Protein 5ZUI (pdb70)

Solvent-accessible surface area: 35642 Å² total; per-residue (Å²): 162,51,75,156,6,18,93,43,5,4,29,51,15,72,94,25,127,14,62,52,35,57,38,29,100,98,29,7,104,74,0,20,128,3,4,50,111,224,70,82,27,16,0,2,0,5,7,26,82,27,2,16,19,53,59,0,0,34,3,0,0,49,54,8,23,89,80,88,20,49,138,88,5,48,87,5,70,0,34,20,4,72,6,38,48,0,57,84,35,14,131,214,168,45,39,28,83,129,51,3,91,18,4,3,93,41,10,58,132,72,199,99,81,18,0,7,3,4,42,84,5,14,66,5,28,69,70,82,30,106,16,38,218,62,82,13,40,12,0,0,0,2,20,15,29,48,3,6,78,89,2,25,130,45,46,61,14,30,142,103,28,67,56,2,84,4,117,41,9,51,42,96,74,0,20,47,27,6,118,32,20,62,108,66,43,24,20,132,20,12,4,70,4,35,57,58,0,0,56,17,0,0,50,12,1,8,58,28,23,36,89,134,16,5,13,53,1,0,25,49,0,7,45,65,0,0,40,42,3,111,94,37,40,101,54,81,15,135,75,1,72,59,6,38,121,130,14,137,111,13,82,119,62,28,128,47,22,65,188,100,195,56,154,73,12,80,77,83,23,66,84,0,118,102,41,10,86,70,13,41,105,83,0,146,76,47,82,73,92,16,80,154,19,75,100,37,21,126,44,13,38,83,0,40,86,79,19,65,51,33,92,28,120,5,108,29,8,67,75,130,41,64,143,90,104,10,44,67,2,91,155,143,28,16,51,114,19,66,51,56,16,157,147,35,74,66,70,52,75,81,58,137,141,44,32,61,20,69,0,11,52,97,48,0,17,87,20,0,9,178,92,42,63,19,72,63,87,135,15,152,53,53,33,120,109,32,10,122,99,0,47,115,33,1,35,152,68,2,12,7,4,127,59,0,3,101,30,0,0,63,16,5,54,89,82,120,72,61,136,45,74,116,79,36,3,11,1,0,0,1,0,0,2,41,30,4,13,20,39,74,1,0,84,3,1,0,72,29,15,22,36,53,79,176,12,22,44,120,8,58,0,39,108,11,95,84,178,115,0,47,20,96,0,18,6,3,52,75,81,145,110,25,7,40,88,7,1,110,0,4,29,15,2,37,126,82,25,36,4,0,0,0,0,31,50,0,26,83,9,8,169,69,0,21,73,10,0,38,65,0,2,55,77,0,94,1,59,17,20,40,58,34,74,19,67,3,50,72,2,8,1,0,0,3,2,64,20,0,19,119,97,12,90,71,84,86,56,99,92,32,74,85,72,0,30,76,27,0,123,116,124,3,114,75,92,8,13,107,93,12,70,26,42,1,5,0,21,34,2,40,147,168,42,2,45,96,36,1,48,56,56,26,55,83,12,41,102,114,20,90,96,91,122,79,94,1,55,10,126,23,32,99,110,0,42,58,59,1,9,77,62,1,21,21,98,93,129,1,20,191,44,6,92,129,20,1,64,108,29,5,33,73,102,6,45,83,8,23,144,147,27,14,3,128,99,51,44,55,0,47,1,47,65,42,151,40,106,2,57,4,67,67,59,48,130,152

Secondary structure (DSSP, 8-state):
--TTSEEEHHHHHHTT-S----S-HHHHHHHHHHHH-SSS-EEEEE--TTSSHHHHHHHHHHHHHTT-S-GGGTTEEEEEE-HHHHHTT--SSTHHHHHHHHHHHHHHHS-SEEEEEETTGGGGG------TTTT-EEEEEE-HHHIIIIITT-HHHHTTEEEEE-PPPPHHHHHHHHHHHHHHHHHHHT-EE-HHHHHHHHHHHHHH-TTS-TTHHHHHHHHHHHHHHHHHTTS--HHHHHHHHHHHHHHHHHHHHTT--SHHHHHHHHHHHHHHHHHHHHHHHHHHHHHHHHHHHHHHHHHHHHHHHHHHHHHHHHHTT-HHHHHHIIIIIHHHHHHHHHHHHHHHHHH------EE-HHHHHHHHHHHH---HHHHHS-HHHHHHTHHHHHHTT--S-HHHHHHHHHHHHHHHTT-S-TTS--EEEEES-TTSSHHHHHHHHHHHHHS-GGGEEEEEGGG--SGGGHHHHH---TTSTTTTT--HHHHHHHH-SS-EEEEETGGGS-HHHHHHHHHHHHHSEEE-TTSPEEE-TT-EEEEEE-TTGGG------STTHHHHHHHHHHHS-HHHHHT-SEEEEPPPPPHHHHHHHHHHHHHHHHHHHHHSS---EEEE-HHHHHHHHHHH-BTTTBTTHHHHHHIIIIIHHHHHHHHHTSS-TT-EEEEEEETTEEEE--SS--

B-factor: mean 83.18, std 21.27, range [41.04, 184.85]

InterPro domains:
  IPR001270 ClpA/B family [PR00300] (630-648)
  IPR001270 ClpA/B family [PR00300] (675-693)
  IPR001270 ClpA/B family [PR00300] (704-722)
  IPR001270 ClpA/B family [PR00300] (737-751)
  IPR003593 AAA+ ATPase domain [SM00382] (215-360)
  IPR003593 AAA+ ATPase domain [SM00382] (626-800)
  IPR003959 ATPase, AAA-type, core [PF00004] (220-337)
  IPR003959 ATPase, AAA-type, core [PF07724] (629-791)
  IPR004176 Clp, repeat (R) N-terminal domain [PF02861] (6-142)
  IPR004176 Clp, repeat (R) N-terminal domain [PS51903] (1-161)
  IPR018368 ClpA/B, conserved site 1 [PS00870] (312-324)
  IPR019489 Clp ATPase, C-terminal [PF10431] (798-880)
  IPR019489 Clp ATPase, C-terminal [SM01086] (798-889)
  IPR027417 P-loop containing nucleoside triphosphate hydrolase [G3DSA:3.40.50.300] (164-360)
  IPR027417 P-loop containing nucleoside triphosphate hydrolase [G3DSA:3.40.50.300] (361-574)
  IPR027417 P-loop containing nucleoside triphosphate hydrolase [G3DSA:3.40.50.300] (580-797)
  IPR027417 P-loop containing nucleoside triphosphate hydrolase [SSF52540] (177-543)
  IPR027417 P-loop containing nucleoside triphosphate hydrolase [SSF52540] (576-885)
  IPR028299 ClpA/B, conserved site 2 [PS00871] (660-678)
  IPR036628 Clp, N-terminal domain superfamily [G3DSA:1.10.1780.10] (5-163)

CATH classification: 3.40.50.300 (+2 more: 3.40.50.300, 1.10.8.60)

Nearest PDB structures (foldseek):
  7cg3-assembly1_E  TM=8.519E-01  e=7.075E-87  Thermochaetoides thermophila
  7cg3-assembly1_A  TM=8.690E-01  e=6.864E-74  Thermochaetoides thermophila
  5vy8-assembly1_E  TM=8.484E-01  e=4.158E-62  Saccharomyces cerevisiae S288C
  1qvr-assembly1_A  TM=8.116E-01  e=2.311E-58  Thermus thermophilus
  6w6e-assembly1_A  TM=5.122E-01  e=2.159E-62  Mycobacterium tuberculosis

Sequence (686 aa):
NLSKFCIDMTAMAREGKIDPVIGREEEIRRVIRILSRRTKNNPVLIGEPGVGKTTIVEGLAQRIVNADVPDNLAACKLLSLDVGALVAGSKYRGEFEERMKGVLKEIQESKETIILFVDEIHLLMGLKPMLARGQLHCIGATTLAEYRKYIEKDAAFERRFQQVLVKEPSITETISILRGLKEKYEVHHGVNIADAAIVAAANLAARYLTSRRLPDSAVDLIDEAAAAVRVARESQPEIIDSLERRLRQLKIEIHALSREKDEASKARLAQAKQDAQNVEEELRPLREKYERERQRGKAIQEAKMKLEALRVKAEDASRMGDHSRAADLQYYAIPEQEAIIKRLEAEKAAADSMITDVVGPDQINEIVARWTGIPVTRLKTSEKEKLLHMEQALSKIVVGQKEAVQSVSNAIRLQRSGLSNPNQPPSFLFCGPSGTGKTLLTKALAEFLFDDPKSMIRFDMSEYQERHSLSRMIGAPPGYVGHDAGGQLTEALRRRPFSILLFDEVEKAAKEVLTVLLQLMDDGRITDGQGRVVDAKNCIVVMTSNLGAEYLSRAIDPTTRELVMNTLRNYFLPEFLNRISSIVIFNRLTRREIRKIVDLRIAEIQKRLTDNDRNVTIKVSDEAKDKLGAQGYSPVYGARPLQRLLEKEVLNRLAILILRGQIREGEVACVELVDGKVQVLPNHPD

Organism: Chaetomium thermophilum (strain DSM 1495 / CBS 144.50 / IMI 039719) (NCBI:txid759272)

Radius of gyration: 33.55 Å; Cα contacts (8 Å, |Δi|>4): 1054; chains: 1; bounding box: 91×97×86 Å

Foldseek 3Di:
DLCVFKDFLLVCLLQVNQADDFDPVVLLVVLLVLCPDLALNAAEEAADPPLCPVVSVSVVSNCLLVVVHPPVRNQEGEMEGNVVCQPVVDDPDCRSVVSVVVVLVVLQPDDHQYEYEYEQCLVCQCDDSVVSVSSYHYYYYDYPLSCLVRVVVPVVVNVSYDYRYRAHDDLVSQLSVCVSRQVVLCLVLLFHEDSQQSNLLSVCCLQAVLQDTPPRSSVVLVSVLQNVLSVVLVDFDPLLVVLVVVLVVLVVLLVVLVPDDDDVSVVCNVVSVVVSVVSVVVNVVVVVLSVVQSVLSVVLSVLVVVLSSLVSVLVSCVSVVVVVSNCCRVPPVNVVSVVVNVVSVVVNVVVHVGSRRYRHSLSSLVSVCVVRVPDSVVSVDDPVVCLVCVLVQLCLFAFQQSVQSVLVSVQVVCPVVPNDDLQFAAAEEEEAAAARCQVVSLQSVCCSRRVDSVLEDEAEQVQAQDPVCVCQAFNAPPPDDGNSVGHPPLVCCSSRQQGEYEYEACLRHDPVNLVQVLCCRARQWGAGNHRDIGGRSNYYHYYYHHQLLVQADPDPDDVSVVVSVVSVCVSDPPSSVVSHSDYGYGGAAHLVRLLVVLVSLVVVVQVVCVVDDAQEAEDEDPVLSSVLSVVQADSHNGNVSNNVVCCVAEVVVVVVLDVVVQGHGPYYQYWYQPPNGIHTDGNDDD

Structure (mmCIF, N/CA/C/O backbone):
data_5ZUI
#
_entry.id   5ZUI
#
_cell.length_a   131.182
_cell.length_b   131.182
_cell.length_c   137.042
_cell.angle_alpha   90.00
_cell.angle_beta   90.00
_cell.angle_gamma   120.00
#
_symmetry.space_group_name_H-M   'P 65'
#
loop_
_entity.id
_entity.type
_entity.pdbx_description
1 polymer 'Heat Shock Protein 104'
2 non-polymer "ADENOSINE-5'-DIPHOSPHATE"
3 non-polymer 'SULFATE ION'
4 water water
#
loop_
_atom_site.group_PDB
_atom_site.id
_atom_site.type_symbol
_atom_site.label_atom_id
_atom_site.label_alt_id
_atom_site.label_comp_id
_atom_site.label_asym_id
_atom_site.label_entity_id
_atom_site.label_seq_id
_atom_site.pdbx_PDB_ins_code
_atom_site.Cartn_x
_atom_site.Cartn_y
_atom_site.Cartn_z
_atom_site.occupancy
_atom_site.B_iso_or_equiv
_atom_site.auth_seq_id
_atom_site.auth_comp_id
_atom_site.auth_asym_id
_atom_site.auth_atom_id
_atom_site.pdbx_PDB_model_num
ATOM 1 N N . ASN A 1 15 ? 29.928 -5.106 32.668 1.00 142.13 15 ASN A N 1
ATOM 2 C CA . ASN A 1 15 ? 30.318 -4.990 34.068 1.00 132.18 15 ASN A CA 1
ATOM 3 C C . ASN A 1 15 ? 29.365 -4.068 34.826 1.00 127.88 15 ASN A C 1
ATOM 4 O O . ASN A 1 15 ? 29.119 -2.936 34.409 1.00 131.43 15 ASN A O 1
ATOM 9 N N . LEU A 1 16 ? 28.835 -4.556 35.948 1.00 125.47 16 LEU A N 1
ATOM 10 C CA . LEU A 1 16 ? 27.865 -3.803 36.744 1.00 121.08 16 LEU A CA 1
ATOM 11 C C . LEU A 1 16 ? 28.505 -2.719 37.606 1.00 124.06 16 LEU A C 1
ATOM 12 O O . LEU A 1 16 ? 28.078 -2.485 38.740 1.00 115.89 16 LEU A O 1
ATOM 17 N N . SER A 1 17 ? 29.534 -2.043 37.086 1.00 119.73 17 SER A N 1
ATOM 18 C CA . SER A 1 17 ? 30.029 -0.802 37.667 1.00 105.46 17 SER A CA 1
ATOM 19 C C . SER A 1 17 ? 29.050 0.352 37.488 1.00 106.17 17 SER A C 1
ATOM 20 O O . SER A 1 17 ? 29.351 1.478 37.897 1.00 90.65 17 SER A O 1
ATOM 23 N N . LYS A 1 18 ? 27.891 0.095 36.881 1.00 114.19 18 LYS A N 1
ATOM 24 C CA . LYS A 1 18 ? 26.878 1.130 36.724 1.00 109.10 18 LYS A CA 1
ATOM 25 C C . LYS A 1 18 ? 26.321 1.571 38.074 1.00 102.59 18 LYS A C 1
ATOM 26 O O . LYS A 1 18 ? 25.860 2.710 38.215 1.00 113.27 18 LYS A O 1
ATOM 32 N N . PHE A 1 19 ? 26.385 0.700 39.082 1.00 105.16 19 PHE A N 1
ATOM 33 C CA . PHE A 1 19 ? 25.710 0.913 40.355 1.00 90.99 19 PHE A CA 1
ATOM 34 C C . PHE A 1 19 ? 26.650 1.174 41.523 1.00 90.53 19 PHE A C 1
ATOM 35 O O . PHE A 1 19 ? 26.169 1.407 42.637 1.00 86.91 19 PHE A O 1
ATOM 43 N N . CYS A 1 20 ? 27.966 1.131 41.317 1.00 93.79 20 CYS A N 1
ATOM 44 C CA . CYS A 1 20 ? 28.921 1.262 42.408 1.00 76.73 20 CYS A CA 1
ATOM 45 C C . CYS A 1 20 ? 29.985 2.293 42.057 1.00 85.56 20 CYS A C 1
ATOM 46 O O . CYS A 1 20 ? 30.345 2.468 40.888 1.00 86.87 20 CYS A O 1
ATOM 49 N N . ILE A 1 21 ? 30.486 2.979 43.084 1.00 62.84 21 ILE A N 1
ATOM 50 C CA . ILE A 1 21 ? 31.619 3.881 42.944 1.00 69.62 21 ILE A CA 1
ATOM 51 C C . ILE A 1 21 ? 32.734 3.395 43.856 1.00 76.35 21 ILE A C 1
ATOM 52 O O . ILE A 1 21 ? 32.484 2.950 44.981 1.00 87.35 21 ILE A O 1
ATOM 57 N N . ASP A 1 22 ? 33.964 3.457 43.355 1.00 69.25 22 ASP A N 1
ATOM 58 C CA . ASP A 1 22 ? 35.135 3.000 44.098 1.00 66.10 22 ASP A CA 1
ATOM 59 C C . ASP A 1 22 ? 35.543 4.100 45.067 1.00 78.61 22 ASP A C 1
ATOM 60 O O . ASP A 1 22 ? 36.136 5.107 44.671 1.00 79.74 22 ASP A O 1
ATOM 65 N N . MET A 1 23 ? 35.222 3.914 46.350 1.00 74.93 23 MET A N 1
ATOM 66 C CA . MET A 1 23 ? 35.567 4.930 47.340 1.00 74.23 23 MET A CA 1
ATOM 67 C C . MET A 1 23 ? 37.063 4.968 47.611 1.00 78.93 23 MET A C 1
ATOM 68 O O . MET A 1 23 ? 37.617 6.046 47.859 1.00 80.12 23 MET A O 1
ATOM 73 N N . THR A 1 24 ? 37.729 3.809 47.576 1.00 83.12 24 THR A N 1
ATOM 74 C CA . THR A 1 24 ? 39.176 3.790 47.757 1.00 74.59 24 THR A CA 1
ATOM 75 C C . THR A 1 24 ? 39.874 4.506 46.609 1.00 75.21 24 THR A C 1
ATOM 76 O O . THR A 1 24 ? 40.874 5.204 46.821 1.00 66.40 24 THR A O 1
ATOM 80 N N . ALA A 1 25 ? 39.358 4.347 45.387 1.00 62.94 25 ALA A N 1
ATOM 81 C CA . ALA A 1 25 ? 39.897 5.095 44.258 1.00 66.91 25 ALA A CA 1
ATOM 82 C C . ALA A 1 25 ? 39.741 6.590 44.482 1.00 77.51 25 ALA A C 1
ATOM 83 O O . ALA A 1 25 ? 40.710 7.350 44.374 1.00 78.83 25 ALA A O 1
ATOM 85 N N . MET A 1 26 ? 38.525 7.024 44.825 1.00 73.60 26 MET A N 1
ATOM 86 C CA . MET A 1 26 ? 38.273 8.437 45.077 1.00 75.53 26 MET A CA 1
ATOM 87 C C . MET A 1 26 ? 39.246 9.004 46.102 1.00 74.55 26 MET A C 1
ATOM 88 O O . MET A 1 26 ? 39.670 10.161 45.994 1.00 78.81 26 MET A O 1
ATOM 93 N N . ALA A 1 27 ? 39.623 8.201 47.100 1.00 68.35 27 ALA A N 1
ATOM 94 C CA . ALA A 1 27 ? 40.550 8.687 48.117 1.00 81.10 27 ALA A CA 1
ATOM 95 C C . ALA A 1 27 ? 41.917 9.003 47.519 1.00 81.10 27 ALA A C 1
ATOM 96 O O . ALA A 1 27 ? 42.550 9.993 47.902 1.00 66.38 27 ALA A O 1
ATOM 98 N N . ARG A 1 28 ? 42.387 8.178 46.576 1.00 79.75 28 ARG A N 1
ATOM 99 C CA . ARG A 1 28 ? 43.690 8.423 45.966 1.00 80.84 28 ARG A CA 1
ATOM 100 C C . ARG A 1 28 ? 43.669 9.656 45.077 1.00 83.03 28 ARG A C 1
ATOM 101 O O . ARG A 1 28 ? 44.716 10.280 44.856 1.00 90.95 28 ARG A O 1
ATOM 109 N N . GLU A 1 29 ? 42.499 10.015 44.554 1.00 70.93 29 GLU A N 1
ATOM 110 C CA . GLU A 1 29 ? 42.358 11.128 43.630 1.00 60.16 29 GLU A CA 1
ATOM 111 C C . GLU A 1 29 ? 41.933 12.413 44.322 1.00 68.87 29 GLU A C 1
ATOM 112 O O . GLU A 1 29 ? 41.547 13.371 43.645 1.00 85.02 29 GLU A O 1
ATOM 118 N N . GLY A 1 30 ? 42.005 12.462 45.650 1.00 74.38 30 GLY A N 1
ATOM 119 C CA . GLY A 1 30 ? 41.653 13.677 46.366 1.00 79.35 30 GLY A CA 1
ATOM 120 C C . GLY A 1 30 ? 40.207 14.085 46.210 1.00 71.02 30 GLY A C 1
ATOM 121 O O . GLY A 1 30 ? 39.882 15.267 46.357 1.00 87.33 30 GLY A O 1
ATOM 122 N N . LYS A 1 31 ? 39.325 13.134 45.919 1.00 73.92 31 LYS A N 1
ATOM 123 C CA . LYS A 1 31 ? 37.917 13.405 45.683 1.00 60.80 31 LYS A CA 1
ATOM 124 C C . LYS A 1 31 ? 37.064 13.212 46.931 1.00 65.73 31 LYS A C 1
ATOM 125 O O . LYS A 1 31 ? 35.834 13.192 46.833 1.00 77.18 31 LYS A O 1
ATOM 131 N N . ILE A 1 32 ? 37.687 13.077 48.098 1.00 60.19 32 ILE A N 1
ATOM 132 C CA . ILE A 1 32 ? 36.984 12.947 49.369 1.00 69.04 32 ILE A CA 1
ATOM 133 C C . ILE A 1 32 ? 37.395 14.114 50.256 1.00 79.45 32 ILE A C 1
ATOM 134 O O . ILE A 1 32 ? 38.574 14.236 50.616 1.00 92.34 32 ILE A O 1
ATOM 139 N N . ASP A 1 33 ? 36.426 14.968 50.609 1.00 86.74 33 ASP A N 1
ATOM 140 C CA . ASP A 1 33 ? 36.693 16.072 51.521 1.00 78.52 33 ASP A CA 1
ATOM 141 C C . ASP A 1 33 ? 37.229 15.530 52.846 1.00 67.68 33 ASP A C 1
ATOM 142 O O . ASP A 1 33 ? 37.011 14.364 53.182 1.00 75.00 33 ASP A O 1
ATOM 147 N N . PRO A 1 34 ? 37.946 16.355 53.611 1.00 70.69 34 PRO A N 1
ATOM 148 C CA . PRO A 1 34 ? 38.543 15.865 54.861 1.00 72.04 34 PRO A CA 1
ATOM 149 C C . PRO A 1 34 ? 37.509 15.353 55.857 1.00 62.59 34 PRO A C 1
ATOM 150 O O . PRO A 1 34 ? 36.345 15.755 55.851 1.00 72.89 34 PRO A O 1
ATOM 154 N N . VAL A 1 35 ? 37.962 14.450 56.722 1.00 69.33 35 VAL A N 1
ATOM 155 C CA . VAL A 1 35 ? 37.171 13.910 57.821 1.00 56.19 35 VAL A CA 1
ATOM 156 C C . VAL A 1 35 ? 37.753 14.457 59.116 1.00 65.55 35 VAL A C 1
ATOM 157 O O . VAL A 1 35 ? 38.955 14.312 59.373 1.00 61.82 35 VAL A O 1
ATOM 161 N N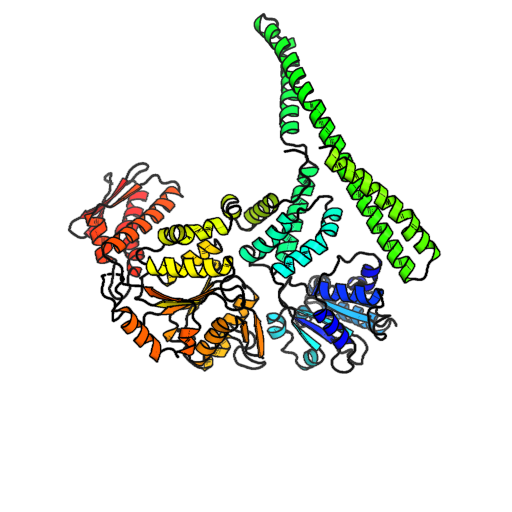 . ILE A 1 36 ? 36.909 15.091 59.926 1.00 62.88 36 ILE A N 1
ATOM 162 C CA . ILE A 1 36 ? 37.328 15.740 61.164 1.00 60.70 36 ILE A CA 1
ATOM 163 C C . ILE A 1 36 ? 36.783 14.941 62.339 1.00 61.99 36 ILE A C 1
ATOM 164 O O . ILE A 1 36 ? 35.573 14.699 62.426 1.00 68.82 36 ILE A O 1
ATOM 169 N N . GLY A 1 37 ? 37.674 14.551 63.250 1.00 70.17 37 GLY A N 1
ATOM 170 C CA . GLY A 1 37 ? 37.275 13.803 64.426 1.00 53.54 37 GLY A CA 1
ATOM 171 C C . GLY A 1 37 ? 36.807 12.401 64.073 1.00 71.00 37 GLY A C 1
ATOM 172 O O . GLY A 1 37 ? 37.259 11.783 63.102 1.00 72.77 37 GLY A O 1
ATOM 173 N N . ARG A 1 38 ? 35.881 11.895 64.888 1.00 72.92 38 ARG A N 1
ATOM 174 C CA . ARG A 1 38 ? 35.235 10.602 64.664 1.00 76.41 38 ARG A CA 1
ATOM 175 C C . ARG A 1 38 ? 36.248 9.460 64.647 1.00 77.81 38 ARG A C 1
ATOM 176 O O . ARG A 1 38 ? 36.081 8.464 63.937 1.00 77.32 38 ARG A O 1
ATOM 184 N N . GLU A 1 39 ? 37.297 9.589 65.459 1.00 78.85 39 GLU A N 1
ATOM 185 C CA . GLU A 1 39 ? 38.354 8.585 65.469 1.00 75.50 39 GLU A CA 1
ATOM 186 C C . GLU A 1 39 ? 37.877 7.290 66.113 1.00 81.00 39 GLU A C 1
ATOM 187 O O . GLU A 1 39 ? 38.165 6.197 65.607 1.00 79.86 39 GLU A O 1
ATOM 193 N N . GLU A 1 40 ? 37.141 7.389 67.226 1.00 71.10 40 GLU A N 1
ATOM 194 C CA . GLU A 1 40 ? 36.712 6.180 67.921 1.00 84.78 40 GLU A CA 1
ATOM 195 C C . GLU A 1 40 ? 35.700 5.388 67.103 1.00 70.81 40 GLU A C 1
ATOM 196 O O . GLU A 1 40 ? 35.686 4.154 67.170 1.00 77.27 40 GLU A O 1
ATOM 202 N N . GLU A 1 41 ? 34.862 6.065 66.316 1.00 58.04 41 GLU A N 1
ATOM 203 C CA . GLU A 1 41 ? 33.914 5.347 65.471 1.00 59.47 41 GLU A CA 1
ATOM 204 C C . GLU A 1 41 ? 34.627 4.617 64.340 1.00 61.19 41 GLU A C 1
ATOM 205 O O . GLU A 1 41 ? 34.229 3.510 63.961 1.00 69.61 41 GLU A O 1
ATOM 211 N N . ILE A 1 42 ? 35.678 5.219 63.781 1.00 63.99 42 ILE A N 1
ATOM 212 C CA . ILE A 1 42 ? 36.405 4.543 62.711 1.00 66.34 42 ILE A CA 1
ATOM 213 C C . ILE A 1 42 ? 37.230 3.388 63.270 1.00 68.83 42 ILE A C 1
ATOM 214 O O . ILE A 1 42 ? 37.402 2.355 62.606 1.00 66.70 42 ILE A O 1
ATOM 219 N N . ARG A 1 43 ? 37.735 3.519 64.499 1.00 57.11 43 ARG A N 1
ATOM 220 C CA . ARG A 1 43 ? 38.395 2.379 65.122 1.00 54.38 43 ARG A CA 1
ATOM 221 C C . ARG A 1 43 ? 37.414 1.234 65.319 1.00 69.31 43 ARG A C 1
ATOM 222 O O . ARG A 1 43 ? 37.749 0.070 65.068 1.00 72.23 43 ARG A O 1
ATOM 230 N N . ARG A 1 44 ? 36.183 1.551 65.738 1.00 64.88 44 ARG A N 1
ATOM 231 C CA . ARG A 1 44 ? 35.172 0.514 65.919 1.00 53.66 44 ARG A CA 1
ATOM 232 C C . ARG A 1 44 ? 34.875 -0.201 64.609 1.00 55.26 44 ARG A C 1
ATOM 233 O O . ARG A 1 44 ? 34.751 -1.430 64.581 1.00 64.36 44 ARG A O 1
ATOM 241 N N . VAL A 1 45 ? 34.767 0.549 63.511 1.00 53.90 45 VAL A N 1
ATOM 242 C CA . VAL A 1 45 ? 34.488 -0.069 62.217 1.00 57.35 45 VAL A CA 1
ATOM 243 C C . VAL A 1 45 ? 35.630 -0.987 61.817 1.00 68.10 45 VAL A C 1
ATOM 244 O O . VAL A 1 45 ? 35.409 -2.115 61.353 1.00 59.87 45 VAL A O 1
ATOM 248 N N . ILE A 1 46 ? 36.869 -0.514 61.993 1.00 73.98 46 ILE A N 1
ATOM 249 C CA . ILE A 1 46 ? 38.050 -1.325 61.711 1.00 63.11 46 ILE A CA 1
ATOM 250 C C . ILE A 1 46 ? 38.054 -2.569 62.588 1.00 73.10 46 ILE A C 1
ATOM 251 O O . ILE A 1 46 ? 38.283 -3.689 62.112 1.00 58.66 46 ILE A O 1
ATOM 256 N N . ARG A 1 47 ? 37.783 -2.388 63.884 1.00 60.25 47 ARG A N 1
ATOM 257 C CA . ARG A 1 47 ? 37.780 -3.519 64.802 1.00 54.95 47 ARG A CA 1
ATOM 258 C C . ARG A 1 47 ? 36.728 -4.549 64.405 1.00 65.09 47 ARG A C 1
ATOM 259 O O . ARG A 1 47 ? 37.010 -5.751 64.375 1.00 67.41 47 ARG A O 1
ATOM 267 N N . ILE A 1 48 ? 35.513 -4.095 64.082 1.00 66.06 48 ILE A N 1
ATOM 268 C CA . ILE A 1 48 ? 34.455 -5.020 63.682 1.00 61.94 48 ILE A CA 1
ATOM 269 C C . ILE A 1 48 ? 34.853 -5.757 62.411 1.00 68.62 48 ILE A C 1
ATOM 270 O O . ILE A 1 48 ? 34.755 -6.987 62.331 1.00 67.57 48 ILE A O 1
ATOM 275 N N . LEU A 1 49 ? 35.316 -5.015 61.400 1.00 65.64 49 LEU A N 1
ATOM 276 C CA . LEU A 1 49 ? 35.699 -5.636 60.134 1.00 75.49 49 LEU A CA 1
ATOM 277 C C . LEU A 1 49 ? 36.791 -6.684 60.323 1.00 70.18 49 LEU A C 1
ATOM 278 O O . LEU A 1 49 ? 36.817 -7.691 59.605 1.00 64.72 49 LEU A O 1
ATOM 283 N N . SER A 1 50 ? 37.689 -6.472 61.287 1.00 70.66 50 SER A N 1
ATOM 284 C CA . SER A 1 50 ? 38.801 -7.384 61.513 1.00 70.94 50 SER A CA 1
ATOM 285 C C . SER A 1 50 ? 38.390 -8.645 62.257 1.00 74.92 50 SER A C 1
ATOM 286 O O . SER A 1 50 ? 39.145 -9.622 62.257 1.00 87.75 50 SER A O 1
ATOM 289 N N . ARG A 1 51 ? 37.223 -8.645 62.892 1.00 80.23 51 ARG A N 1
ATOM 290 C CA . ARG A 1 51 ? 36.725 -9.853 63.528 1.00 69.41 51 ARG A CA 1
ATOM 291 C C . ARG A 1 51 ? 36.515 -10.953 62.494 1.00 74.39 51 ARG A C 1
ATOM 292 O O . ARG A 1 51 ? 36.390 -10.704 61.292 1.00 78.03 51 ARG A O 1
ATOM 300 N N . ARG A 1 52 ? 36.496 -12.194 62.974 1.00 73.30 52 ARG A N 1
ATOM 301 C CA . ARG A 1 52 ? 35.990 -13.289 62.162 1.00 78.45 52 ARG A CA 1
ATOM 302 C C . ARG A 1 52 ? 34.556 -13.641 62.513 1.00 81.51 52 ARG A C 1
ATOM 303 O O . ARG A 1 52 ? 33.860 -14.236 61.685 1.00 80.60 52 ARG A O 1
ATOM 311 N N . THR A 1 53 ? 34.109 -13.266 63.715 1.00 83.68 53 THR A N 1
ATOM 312 C CA . THR A 1 53 ? 32.743 -13.463 64.182 1.00 90.00 53 THR A CA 1
ATOM 313 C C . THR A 1 53 ? 31.748 -12.698 63.309 1.00 93.92 53 THR A C 1
ATOM 314 O O . THR A 1 53 ? 31.575 -13.001 62.122 1.00 84.41 53 THR A O 1
ATOM 318 N N . LYS A 1 54 ? 31.080 -11.707 63.893 1.00 78.52 54 LYS A N 1
ATOM 319 C CA . LYS A 1 54 ? 30.201 -10.814 63.144 1.00 83.45 54 LYS A CA 1
ATOM 320 C C . LYS A 1 54 ? 31.028 -9.601 62.743 1.00 81.92 54 LYS A C 1
ATOM 321 O O . LYS A 1 54 ? 31.244 -8.689 63.545 1.00 74.42 54 LYS A O 1
ATOM 327 N N . ASN A 1 55 ? 31.505 -9.596 61.497 1.00 71.31 55 ASN A N 1
ATOM 328 C CA . ASN A 1 55 ? 32.484 -8.620 61.038 1.00 80.06 55 ASN A CA 1
ATOM 329 C C . ASN A 1 55 ? 31.908 -7.647 60.009 1.00 74.08 55 ASN A C 1
ATOM 330 O O . ASN A 1 55 ? 32.615 -7.192 59.106 1.00 67.72 55 ASN A O 1
ATOM 335 N N . ASN A 1 56 ? 30.632 -7.313 60.133 1.00 79.56 56 ASN A N 1
ATOM 336 C CA . ASN A 1 56 ? 29.999 -6.346 59.237 1.00 79.20 56 ASN A CA 1
ATOM 337 C C . ASN A 1 56 ? 29.408 -5.218 60.062 1.00 68.96 56 ASN A C 1
ATOM 338 O O . ASN A 1 56 ? 28.392 -5.427 60.747 1.00 67.64 56 ASN A O 1
ATOM 343 N N . PRO A 1 57 ? 29.995 -4.026 60.066 1.00 70.29 57 PRO A N 1
ATOM 344 C CA . PRO A 1 57 ? 29.428 -2.938 60.863 1.00 64.74 57 PRO A CA 1
ATOM 345 C C . PRO A 1 57 ? 28.186 -2.367 60.201 1.00 62.71 57 PRO A C 1
ATOM 346 O O . PRO A 1 57 ? 28.058 -2.342 58.975 1.00 62.23 57 PRO A O 1
ATOM 350 N N . VAL A 1 58 ? 27.254 -1.921 61.037 1.00 56.96 58 VAL A N 1
ATOM 351 C CA . VAL A 1 58 ? 26.102 -1.152 60.582 1.00 58.87 58 VAL A CA 1
ATOM 352 C C . VAL A 1 58 ? 26.103 0.145 61.374 1.00 51.87 58 VAL A C 1
ATOM 353 O O . VAL A 1 58 ? 26.066 0.124 62.612 1.00 62.45 58 VAL A O 1
ATOM 357 N N . LEU A 1 59 ? 26.230 1.267 60.668 1.00 66.56 59 LEU A N 1
ATOM 358 C CA . LEU A 1 59 ? 26.204 2.576 61.308 1.00 59.00 59 LEU A CA 1
ATOM 359 C C . LEU A 1 59 ? 24.758 2.994 61.529 1.00 65.66 59 LEU A C 1
ATOM 360 O O . LEU A 1 59 ? 23.930 2.886 60.618 1.00 70.11 59 LEU A O 1
ATOM 365 N N . ILE A 1 60 ? 24.451 3.457 62.739 1.00 54.58 60 ILE A N 1
ATOM 366 C CA . ILE A 1 60 ? 23.087 3.784 63.137 1.00 62.69 60 ILE A CA 1
ATOM 367 C C . ILE A 1 60 ? 23.074 5.214 63.650 1.00 67.72 60 ILE A C 1
ATOM 368 O O . ILE A 1 60 ? 23.604 5.493 64.733 1.00 73.99 60 ILE A O 1
ATOM 373 N N . GLY A 1 61 ? 22.469 6.115 62.887 1.00 56.95 61 GLY A N 1
ATOM 374 C CA . GLY A 1 61 ? 22.392 7.501 63.303 1.00 73.68 61 GLY A CA 1
ATOM 375 C C . GLY A 1 61 ? 21.395 8.265 62.466 1.00 69.11 61 GLY A C 1
ATOM 376 O O . GLY A 1 61 ? 20.984 7.817 61.388 1.00 61.56 61 GLY A O 1
ATOM 377 N N . GLU A 1 62 ? 21.019 9.437 62.976 1.00 57.26 62 GLU A N 1
ATOM 378 C CA . GLU A 1 62 ? 20.039 10.266 62.299 1.00 66.18 62 GLU A CA 1
ATOM 379 C C . GLU A 1 62 ? 20.599 10.748 60.964 1.00 68.50 62 GLU A C 1
ATOM 380 O O . GLU A 1 62 ? 21.813 10.753 60.759 1.00 68.53 62 GLU A O 1
ATOM 386 N N . PRO A 1 63 ? 19.732 11.134 60.028 1.00 63.71 63 PRO A N 1
ATOM 387 C CA . PRO A 1 63 ? 20.226 11.602 58.728 1.00 57.30 63 PRO A CA 1
ATOM 388 C C . PRO A 1 63 ? 21.067 12.860 58.886 1.00 69.09 63 PRO A C 1
ATOM 389 O O . PRO A 1 63 ? 20.640 13.841 59.503 1.00 69.21 63 PRO A O 1
ATOM 393 N N . GLY A 1 64 ? 22.279 12.813 58.333 1.00 61.16 64 GLY A N 1
ATOM 394 C CA . GLY A 1 64 ? 23.165 13.959 58.297 1.00 65.26 64 GLY A CA 1
ATOM 395 C C . GLY A 1 64 ? 24.177 14.052 59.419 1.00 69.05 64 GLY A C 1
ATOM 396 O O . GLY A 1 64 ? 24.959 15.013 59.443 1.00 69.34 64 GLY A O 1
ATOM 397 N N . VAL A 1 65 ? 24.193 13.094 60.351 1.00 64.17 65 VAL A N 1
ATOM 398 C CA . VAL A 1 65 ? 25.161 13.130 61.444 1.00 59.40 65 VAL A CA 1
ATOM 399 C C . VAL A 1 65 ? 26.569 12.765 61.006 1.00 62.70 65 VAL A C 1
ATOM 400 O O . VAL A 1 65 ? 27.513 12.962 61.779 1.00 60.43 65 VAL A O 1
ATOM 404 N N . GLY A 1 66 ? 26.736 12.226 59.801 1.00 65.79 66 GLY A N 1
ATOM 405 C CA . GLY A 1 66 ? 28.060 11.926 59.295 1.00 73.39 66 GLY A CA 1
ATOM 406 C C . GLY A 1 66 ? 28.361 10.451 59.102 1.00 68.96 66 GLY A C 1
ATOM 407 O O . GLY A 1 66 ? 29.533 10.059 59.052 1.00 65.67 66 GLY A O 1
ATOM 408 N N . LYS A 1 67 ? 27.318 9.625 58.982 1.00 60.06 67 LYS A N 1
ATOM 409 C CA . LYS A 1 67 ? 27.529 8.195 58.783 1.00 58.65 67 LYS A CA 1
ATOM 410 C C . LYS A 1 67 ? 28.384 7.938 57.548 1.00 64.67 67 LYS A C 1
ATOM 411 O O . LYS A 1 67 ? 29.357 7.177 57.602 1.00 58.72 67 LYS A O 1
ATOM 417 N N . THR A 1 68 ? 28.049 8.581 56.426 1.00 55.53 68 THR A N 1
ATOM 418 C CA . THR A 1 68 ? 28.793 8.327 55.196 1.00 56.45 68 THR A CA 1
ATOM 419 C C . THR A 1 68 ? 30.246 8.771 55.320 1.00 74.27 68 THR A C 1
ATOM 420 O O . THR A 1 68 ? 31.160 8.046 54.909 1.00 75.97 68 THR A O 1
ATOM 424 N N . THR A 1 69 ? 30.487 9.952 55.894 1.00 61.89 69 THR A N 1
ATOM 425 C CA . THR A 1 69 ? 31.859 10.436 55.952 1.00 70.34 69 THR A CA 1
ATOM 426 C C . THR A 1 69 ? 32.732 9.583 56.858 1.00 60.60 69 THR A C 1
ATOM 427 O O . THR A 1 69 ? 33.961 9.647 56.743 1.00 63.65 69 THR A O 1
ATOM 431 N N . ILE A 1 70 ? 32.133 8.790 57.749 1.00 56.16 70 ILE A N 1
ATOM 432 C CA . ILE A 1 70 ? 32.904 7.810 58.509 1.00 58.07 70 ILE A CA 1
ATOM 433 C C . ILE A 1 70 ? 33.481 6.754 57.572 1.00 67.67 70 ILE A C 1
ATOM 434 O O . ILE A 1 70 ? 34.675 6.438 57.624 1.00 65.76 70 ILE A O 1
ATOM 439 N N . VAL A 1 71 ? 32.640 6.201 56.694 1.00 57.19 71 VAL A N 1
ATOM 440 C CA . VAL A 1 71 ? 33.129 5.265 55.683 1.00 65.90 71 VAL A CA 1
ATOM 441 C C . VAL A 1 71 ? 34.162 5.942 54.789 1.00 64.42 71 VAL A C 1
ATOM 442 O O . VAL A 1 71 ? 35.156 5.328 54.385 1.00 70.32 71 VAL A O 1
ATOM 446 N N . GLU A 1 72 ? 33.950 7.220 54.473 1.00 71.87 72 GLU A N 1
ATOM 447 C CA . GLU A 1 72 ? 34.926 7.946 53.666 1.00 77.58 72 GLU A CA 1
ATOM 448 C C . GLU A 1 72 ? 36.280 8.006 54.364 1.00 63.21 72 GLU A C 1
ATOM 449 O O . GLU A 1 72 ? 37.321 7.816 53.728 1.00 65.47 72 GLU A O 1
ATOM 455 N N . GLY A 1 73 ? 36.284 8.243 55.678 1.00 62.67 73 GLY A N 1
ATOM 456 C CA . GLY A 1 73 ? 37.532 8.231 56.420 1.00 54.24 73 GLY A CA 1
ATOM 457 C C . GLY A 1 73 ? 38.226 6.883 56.371 1.00 72.03 73 GLY A C 1
ATOM 458 O O . GLY A 1 73 ? 39.454 6.807 56.274 1.00 70.00 73 GLY A O 1
ATOM 459 N N . LEU A 1 74 ? 37.450 5.799 56.432 1.00 71.63 74 LEU A N 1
ATOM 460 C CA . LEU A 1 74 ? 38.043 4.471 56.319 1.00 65.92 74 LEU A CA 1
ATOM 461 C C . LEU A 1 74 ? 38.719 4.297 54.967 1.00 72.68 74 LEU A C 1
ATOM 462 O O . LEU A 1 74 ? 39.810 3.720 54.880 1.00 76.24 74 LEU A O 1
ATOM 467 N N . ALA A 1 75 ? 38.092 4.799 53.899 1.00 63.17 75 ALA A N 1
ATOM 468 C CA . ALA A 1 75 ? 38.744 4.770 52.595 1.00 67.35 75 ALA A CA 1
ATOM 469 C C . ALA A 1 75 ? 40.062 5.529 52.635 1.00 70.52 75 ALA A C 1
ATOM 470 O O . ALA A 1 75 ? 41.057 5.093 52.047 1.00 74.51 75 ALA A O 1
ATOM 472 N N . GLN A 1 76 ? 40.094 6.656 53.346 1.00 62.94 76 GLN A N 1
ATOM 473 C CA . GLN A 1 76 ? 41.344 7.388 53.501 1.00 72.06 76 GLN A CA 1
ATOM 474 C C . GLN A 1 76 ? 42.371 6.574 54.274 1.00 70.08 76 GLN A C 1
ATOM 475 O O . GLN A 1 76 ? 43.568 6.648 53.981 1.00 77.29 76 GLN A O 1
ATOM 481 N N . ARG A 1 77 ? 41.930 5.792 55.256 1.00 73.20 77 ARG A N 1
ATOM 482 C CA . ARG A 1 77 ? 42.870 4.998 56.036 1.00 72.16 77 ARG A CA 1
ATOM 483 C C . ARG A 1 77 ? 43.374 3.779 55.270 1.00 69.94 77 ARG A C 1
ATOM 484 O O . ARG A 1 77 ? 44.519 3.360 55.470 1.00 80.44 77 ARG A O 1
ATOM 492 N N . ILE A 1 78 ? 42.547 3.200 54.395 1.00 67.55 78 ILE A N 1
ATOM 493 C CA . ILE A 1 78 ? 42.985 2.047 53.613 1.00 63.76 78 ILE A CA 1
ATOM 494 C C . ILE A 1 78 ? 44.104 2.440 52.658 1.00 70.04 78 ILE A C 1
ATOM 495 O O . ILE A 1 78 ? 45.112 1.732 52.536 1.00 85.64 78 ILE A O 1
ATOM 500 N N . VAL A 1 79 ? 43.957 3.576 51.971 1.00 69.54 79 VAL A N 1
ATOM 501 C CA . VAL A 1 79 ? 44.982 3.984 51.020 1.00 67.59 79 VAL A CA 1
ATOM 502 C C . VAL A 1 79 ? 46.235 4.495 51.715 1.00 67.24 79 VAL A C 1
ATOM 503 O O . VAL A 1 79 ? 47.312 4.479 51.113 1.00 74.70 79 VAL A O 1
ATOM 507 N N . ASN A 1 80 ? 46.134 4.946 52.965 1.00 67.06 80 ASN A N 1
ATOM 508 C CA . ASN A 1 80 ? 47.277 5.485 53.691 1.00 69.42 80 ASN A CA 1
ATOM 509 C C . ASN A 1 80 ? 47.976 4.444 54.560 1.00 79.49 80 ASN A C 1
ATOM 510 O O . ASN A 1 80 ? 48.784 4.817 55.420 1.00 82.18 80 ASN A O 1
ATOM 515 N N . ALA A 1 81 ? 47.673 3.160 54.372 1.00 76.70 81 ALA A N 1
ATOM 516 C CA . ALA A 1 81 ? 48.223 2.056 55.155 1.00 76.22 81 ALA A CA 1
ATOM 517 C C . ALA A 1 81 ? 47.929 2.173 56.649 1.00 84.46 81 ALA A C 1
ATOM 518 O O . ALA A 1 81 ? 48.433 1.363 57.439 1.00 86.53 81 ALA A O 1
ATOM 520 N N . ASP A 1 82 ? 47.126 3.153 57.066 1.00 77.13 82 ASP A N 1
ATOM 521 C CA . ASP A 1 82 ? 46.687 3.262 58.457 1.00 78.59 82 ASP A CA 1
ATOM 522 C C . ASP A 1 82 ? 45.569 2.276 58.789 1.00 85.89 82 ASP A C 1
ATOM 523 O O . ASP A 1 82 ? 44.610 2.606 59.495 1.00 87.83 82 ASP A O 1
ATOM 528 N N . VAL A 1 83 ? 45.675 1.061 58.265 1.00 71.98 83 VAL A N 1
ATOM 529 C CA . VAL A 1 83 ? 44.729 -0.017 58.538 1.00 76.08 83 VAL A CA 1
ATOM 530 C C . VAL A 1 83 ? 45.526 -1.249 58.939 1.00 81.14 83 VAL A C 1
ATOM 531 O O . VAL A 1 83 ? 46.734 -1.341 58.667 1.00 92.33 83 VAL A O 1
ATOM 535 N N . PRO A 1 84 ? 44.889 -2.213 59.596 1.00 92.29 84 PRO A N 1
ATOM 536 C CA . PRO A 1 84 ? 45.529 -3.519 59.774 1.00 68.63 84 PRO A CA 1
ATOM 537 C C . PRO A 1 84 ? 45.718 -4.223 58.436 1.00 81.85 84 PRO A C 1
ATOM 538 O O . PRO A 1 84 ? 45.077 -3.904 57.430 1.00 76.44 84 PRO A O 1
ATOM 542 N N . ASP A 1 85 ? 46.612 -5.217 58.449 1.00 86.74 85 ASP A N 1
ATOM 543 C CA . ASP A 1 85 ? 47.043 -5.858 57.211 1.00 65.98 85 ASP A CA 1
ATOM 544 C C . ASP A 1 85 ? 45.883 -6.493 56.454 1.00 77.64 85 ASP A C 1
ATOM 545 O O . ASP A 1 85 ? 45.879 -6.491 55.218 1.00 77.06 85 ASP A O 1
ATOM 550 N N . ASN A 1 86 ? 44.884 -7.022 57.166 1.00 89.21 86 ASN A N 1
ATOM 551 C CA . ASN A 1 86 ? 43.791 -7.720 56.496 1.00 84.73 86 ASN A CA 1
ATOM 552 C C . ASN A 1 86 ? 42.939 -6.801 55.629 1.00 87.52 86 ASN A C 1
ATOM 553 O O . ASN A 1 86 ? 42.184 -7.303 54.787 1.00 82.06 86 ASN A O 1
ATOM 558 N N . LEU A 1 87 ? 43.041 -5.477 55.809 1.00 91.62 87 LEU A N 1
ATOM 559 C CA . LEU A 1 87 ? 42.274 -4.512 55.026 1.00 80.27 87 LEU A CA 1
ATOM 560 C C . LEU A 1 87 ? 43.128 -3.649 54.107 1.00 89.29 87 LEU A C 1
ATOM 561 O O . LEU A 1 87 ? 42.581 -2.775 53.425 1.00 92.86 87 LEU A O 1
ATOM 566 N N . ALA A 1 88 ? 44.445 -3.865 54.064 1.00 80.87 88 ALA A N 1
ATOM 567 C CA . ALA A 1 88 ? 45.318 -2.948 53.337 1.00 74.51 88 ALA A CA 1
ATOM 568 C C . ALA A 1 88 ? 45.035 -2.955 51.837 1.00 79.70 88 ALA A C 1
ATOM 569 O O . ALA A 1 88 ? 45.048 -1.897 51.197 1.00 75.99 88 ALA A O 1
ATOM 571 N N . ALA A 1 89 ? 44.782 -4.128 51.256 1.00 74.73 89 ALA A N 1
ATOM 572 C CA . ALA A 1 89 ? 44.547 -4.253 49.816 1.00 84.85 89 ALA A CA 1
ATOM 573 C C . ALA A 1 89 ? 43.065 -4.353 49.475 1.00 90.52 89 ALA A C 1
ATOM 574 O O . ALA A 1 89 ? 42.672 -5.079 48.554 1.00 78.92 89 ALA A O 1
ATOM 576 N N . CYS A 1 90 ? 42.217 -3.624 50.191 1.00 89.17 90 CYS A N 1
ATOM 577 C CA . CYS A 1 90 ? 40.776 -3.722 50.014 1.00 86.90 90 CYS A CA 1
ATOM 578 C C . CYS A 1 90 ? 40.263 -2.628 49.087 1.00 77.52 90 CYS A C 1
ATOM 579 O O . CYS A 1 90 ? 40.717 -1.481 49.146 1.00 86.53 90 CYS A O 1
ATOM 582 N N . LYS A 1 91 ? 39.320 -2.999 48.221 1.00 73.50 91 LYS A N 1
ATOM 583 C CA . LYS A 1 91 ? 38.594 -2.055 47.380 1.00 79.38 91 LYS A CA 1
ATOM 584 C C . LYS A 1 91 ? 37.235 -1.819 48.025 1.00 75.68 91 LYS A C 1
ATOM 585 O O . LYS A 1 91 ? 36.385 -2.714 48.043 1.00 78.31 91 LYS A O 1
ATOM 591 N N . LEU A 1 92 ? 37.037 -0.619 48.560 1.00 73.26 92 LEU A N 1
ATOM 592 C CA . LEU A 1 92 ? 35.826 -0.283 49.302 1.00 71.99 92 LEU A CA 1
ATOM 593 C C . LEU A 1 92 ? 34.827 0.345 48.336 1.00 68.64 92 LEU A C 1
ATOM 594 O O . LEU A 1 92 ? 35.020 1.478 47.882 1.00 70.19 92 LEU A O 1
ATOM 599 N N . LEU A 1 93 ? 33.762 -0.390 48.028 1.00 62.23 93 LEU A N 1
ATOM 600 C CA . LEU A 1 93 ? 32.780 0.023 47.036 1.00 71.33 93 LEU A CA 1
ATOM 601 C C . LEU A 1 93 ? 31.505 0.516 47.707 1.00 65.23 93 LEU A C 1
ATOM 602 O O . LEU A 1 93 ? 31.041 -0.066 48.692 1.00 71.50 93 LEU A O 1
ATOM 607 N N . SER A 1 94 ? 30.927 1.577 47.153 1.00 72.53 94 SER A N 1
ATOM 608 C CA . SER A 1 94 ? 29.685 2.156 47.653 1.00 70.78 94 SER A CA 1
ATOM 609 C C . SER A 1 94 ? 28.573 1.817 46.668 1.00 71.58 94 SER A C 1
ATOM 610 O O . SER A 1 94 ? 28.596 2.264 45.517 1.00 78.30 94 SER A O 1
ATOM 613 N N . LEU A 1 95 ? 27.607 1.021 47.116 1.00 75.56 95 LEU A N 1
ATOM 614 C CA . LEU A 1 95 ? 26.490 0.642 46.265 1.00 69.45 95 LEU A CA 1
ATOM 615 C C . LEU A 1 95 ? 25.446 1.750 46.264 1.00 76.35 95 LEU A C 1
ATOM 616 O O . LEU A 1 95 ? 24.981 2.179 47.325 1.00 71.69 95 LEU A O 1
ATOM 621 N N . ASP A 1 96 ? 25.084 2.214 45.066 1.00 81.05 96 ASP A N 1
ATOM 622 C CA . ASP A 1 96 ? 24.095 3.281 44.899 1.00 82.76 96 ASP A CA 1
ATOM 623 C C . ASP A 1 96 ? 22.700 2.664 44.926 1.00 86.88 96 ASP A C 1
ATOM 624 O O . ASP A 1 96 ? 22.046 2.465 43.898 1.00 85.94 96 ASP A O 1
ATOM 629 N N . VAL A 1 97 ? 22.236 2.360 46.140 1.00 82.45 97 VAL A N 1
ATOM 630 C CA . VAL A 1 97 ? 20.933 1.721 46.290 1.00 93.57 97 VAL A CA 1
ATOM 631 C C . VAL A 1 97 ? 19.816 2.665 45.860 1.00 102.23 97 VAL A C 1
ATOM 632 O O . VAL A 1 97 ? 18.749 2.217 45.418 1.00 104.17 97 VAL A O 1
ATOM 636 N N . GLY A 1 98 ? 20.041 3.979 45.959 1.00 104.80 98 GLY A N 1
ATOM 637 C CA . GLY A 1 98 ? 19.058 4.925 45.458 1.00 94.02 98 GLY A CA 1
ATOM 638 C C . GLY A 1 98 ? 18.821 4.780 43.966 1.00 102.22 98 GLY A C 1
ATOM 639 O O . GLY A 1 98 ? 17.675 4.769 43.507 1.00 100.51 98 GLY A O 1
ATOM 640 N N . ALA A 1 99 ? 19.899 4.659 43.189 1.00 103.01 99 ALA A N 1
ATOM 641 C CA . ALA A 1 99 ? 19.788 4.452 41.750 1.00 101.73 99 ALA A CA 1
ATOM 642 C C . ALA A 1 99 ? 19.358 3.040 41.392 1.00 113.60 99 ALA A C 1
ATOM 643 O O . ALA A 1 99 ? 19.122 2.760 40.212 1.00 122.86 99 ALA A O 1
ATOM 645 N N . LEU A 1 100 ? 19.255 2.152 42.378 1.00 115.45 100 LEU A N 1
ATOM 646 C CA . LEU A 1 100 ? 18.929 0.752 42.157 1.00 102.58 100 LEU A CA 1
ATOM 647 C C . LEU A 1 100 ? 17.443 0.470 42.325 1.00 103.81 100 LEU A C 1
ATOM 648 O O . LEU A 1 100 ? 16.812 -0.080 41.418 1.00 107.82 100 LEU A O 1
ATOM 653 N N . VAL A 1 101 ? 16.867 0.843 43.468 1.00 100.48 101 V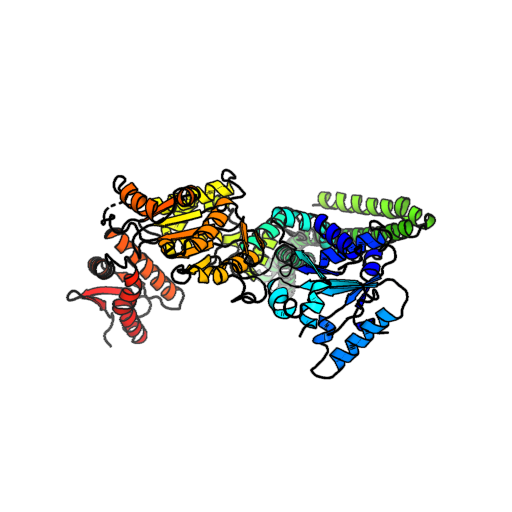AL A N 1
ATOM 654 C CA . VAL A 1 101 ? 15.454 0.562 43.700 1.00 119.85 101 VAL A CA 1
ATOM 655 C C . VAL A 1 101 ? 14.573 1.585 42.990 1.00 126.39 101 VAL A C 1
ATOM 656 O O . VAL A 1 101 ? 13.518 1.238 42.446 1.00 139.86 101 VAL A O 1
ATOM 660 N N . ALA A 1 102 ? 14.992 2.854 42.961 1.00 126.15 102 ALA A N 1
ATOM 661 C CA . ALA A 1 102 ? 14.220 3.868 42.251 1.00 125.94 102 ALA A CA 1
ATOM 662 C C . ALA A 1 102 ? 14.382 3.737 40.745 1.00 130.60 102 ALA A C 1
ATOM 663 O O . ALA A 1 102 ? 13.421 3.948 39.998 1.00 139.49 102 ALA A O 1
ATOM 665 N N . GLY A 1 103 ? 15.573 3.372 40.281 1.00 130.12 103 GLY A N 1
ATOM 666 C CA . GLY A 1 103 ? 15.797 3.173 38.863 1.00 132.77 103 GLY A CA 1
ATOM 667 C C . GLY A 1 103 ? 15.153 1.905 38.341 1.00 136.75 103 GLY A C 1
ATOM 668 O O . GLY A 1 103 ? 15.527 1.404 37.277 1.00 143.45 103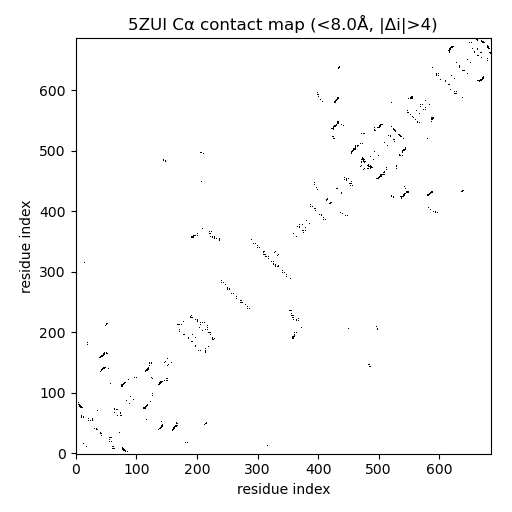 GLY A O 1
ATOM 669 N N . SER A 1 104 ? 14.174 1.380 39.078 1.00 137.32 104 SER A N 1
ATOM 670 C CA . SER A 1 104 ? 13.575 0.081 38.798 1.00 144.92 104 SER A CA 1
ATOM 671 C C . SER A 1 104 ? 12.106 0.117 39.200 1.00 152.10 104 SER A C 1
ATOM 672 O O . SER A 1 104 ? 11.645 1.044 39.873 1.00 153.60 104 SER A O 1
ATOM 675 N N . LYS A 1 105 ? 11.381 -0.921 38.797 1.00 158.00 105 LYS A N 1
ATOM 676 C CA . LYS A 1 105 ? 9.956 -1.047 39.087 1.00 167.64 105 LYS A CA 1
ATOM 677 C C . LYS A 1 105 ? 9.692 -2.368 39.816 1.00 177.98 105 LYS A C 1
ATOM 678 O O . LYS A 1 105 ? 10.596 -3.013 40.364 1.00 178.71 105 LYS A O 1
ATOM 684 N N . TYR A 1 106 ? 8.416 -2.782 39.839 1.00 171.58 106 TYR A N 1
ATOM 685 C CA . TYR A 1 106 ? 8.028 -4.047 40.462 1.00 179.28 106 TYR A CA 1
ATOM 686 C C . TYR A 1 106 ? 8.655 -5.235 39.757 1.00 183.66 106 TYR A C 1
ATOM 687 O O . TYR A 1 106 ? 8.752 -6.319 40.346 1.00 176.06 106 TYR A O 1
ATOM 696 N N . ARG A 1 107 ? 9.099 -5.043 38.517 1.00 184.85 107 ARG A N 1
ATOM 697 C CA . ARG A 1 107 ? 9.582 -6.135 37.694 1.00 178.78 107 ARG A CA 1
ATOM 698 C C . ARG A 1 107 ? 10.813 -6.777 38.326 1.00 172.06 107 ARG A C 1
ATOM 699 O O . ARG A 1 107 ? 11.357 -6.318 39.337 1.00 166.09 107 ARG A O 1
ATOM 707 N N . GLY A 1 108 ? 11.265 -7.847 37.693 1.00 167.31 108 GLY A N 1
ATOM 708 C CA . GLY A 1 108 ? 12.415 -8.568 38.194 1.00 158.26 108 GLY A CA 1
ATOM 709 C C . GLY A 1 108 ? 13.757 -7.913 37.966 1.00 158.04 108 GLY A C 1
ATOM 710 O O . GLY A 1 108 ? 14.779 -8.612 37.945 1.00 157.16 108 GLY A O 1
ATOM 711 N N . GLU A 1 109 ? 13.790 -6.590 37.804 1.00 158.78 109 GLU A N 1
ATOM 712 C CA . GLU A 1 109 ? 15.077 -5.922 37.591 1.00 151.38 109 GLU A CA 1
ATOM 713 C C . GLU A 1 109 ? 15.763 -5.542 38.904 1.00 136.12 109 GLU A C 1
ATOM 714 O O . GLU A 1 109 ? 17.002 -5.487 38.965 1.00 132.50 109 GLU A O 1
ATOM 720 N N . PHE A 1 110 ? 15.000 -5.279 39.965 1.00 128.76 110 PHE A N 1
ATOM 721 C CA . PHE A 1 110 ? 15.639 -5.112 41.270 1.00 123.99 110 PHE A CA 1
ATOM 722 C C . PHE A 1 110 ? 16.437 -6.356 41.640 1.00 133.00 110 PHE A C 1
ATOM 723 O O . PHE A 1 110 ? 17.613 -6.272 42.020 1.00 128.66 110 PHE A O 1
ATOM 731 N N . GLU A 1 111 ? 15.811 -7.526 41.511 1.00 144.37 111 GLU A N 1
ATOM 732 C CA . GLU A 1 111 ? 16.491 -8.775 41.833 1.00 122.14 111 GLU A CA 1
ATOM 733 C C . GLU A 1 111 ? 17.639 -9.044 40.868 1.00 118.16 111 GLU A C 1
ATOM 734 O O . GLU A 1 111 ? 18.737 -9.430 41.287 1.00 107.49 111 GLU A O 1
ATOM 740 N N . GLU A 1 112 ? 17.412 -8.825 39.570 1.00 119.83 112 GLU A N 1
ATOM 741 C CA . GLU A 1 112 ? 18.446 -9.120 38.582 1.00 125.92 112 GLU A CA 1
ATOM 742 C C . GLU A 1 112 ? 19.626 -8.165 38.707 1.00 118.48 112 GLU A C 1
ATOM 743 O O . GLU A 1 112 ? 20.781 -8.575 38.542 1.00 116.44 112 GLU A O 1
ATOM 749 N N . ARG A 1 113 ? 19.356 -6.889 38.995 1.00 125.50 113 ARG A N 1
ATOM 750 C CA . ARG A 1 113 ? 20.435 -5.913 39.119 1.00 116.39 113 ARG A CA 1
ATOM 751 C C . ARG A 1 113 ? 21.316 -6.211 40.326 1.00 115.61 113 ARG A C 1
ATOM 752 O O . ARG A 1 113 ? 22.544 -6.079 40.253 1.00 113.89 113 ARG A O 1
ATOM 760 N N . MET A 1 114 ? 20.712 -6.620 41.443 1.00 109.14 114 MET A N 1
ATOM 761 C CA . MET A 1 114 ? 21.489 -6.836 42.656 1.00 94.34 114 MET A CA 1
ATOM 762 C C . MET A 1 114 ? 22.267 -8.139 42.615 1.00 102.13 114 MET A C 1
ATOM 763 O O . MET A 1 114 ? 23.370 -8.208 43.164 1.00 109.41 114 MET A O 1
ATOM 768 N N . LYS A 1 115 ? 21.686 -9.164 41.985 1.00 111.94 115 LYS A N 1
ATOM 769 C CA . LYS A 1 115 ? 22.445 -10.392 41.788 1.00 102.91 115 LYS A CA 1
ATOM 770 C C . LYS A 1 115 ? 23.642 -10.141 40.886 1.00 98.71 115 LYS A C 1
ATOM 771 O O . LYS A 1 115 ? 24.715 -10.718 41.102 1.00 101.81 115 LYS A O 1
ATOM 777 N N . GLY A 1 116 ? 23.485 -9.256 39.899 1.00 95.63 116 GLY A N 1
ATOM 778 C CA . GLY A 1 116 ? 24.592 -8.944 39.014 1.00 103.78 116 GLY A CA 1
ATOM 779 C C . GLY A 1 116 ? 25.760 -8.319 39.750 1.00 102.42 116 GLY A C 1
ATOM 780 O O . GLY A 1 116 ? 26.906 -8.748 39.601 1.00 101.56 116 GLY A O 1
ATOM 781 N N . VAL A 1 117 ? 25.485 -7.296 40.559 1.00 102.88 117 VAL A N 1
ATOM 782 C CA . VAL A 1 117 ? 26.560 -6.691 41.334 1.00 98.38 117 VAL A CA 1
ATOM 783 C C . VAL A 1 117 ? 27.070 -7.673 42.380 1.00 98.58 117 VAL A C 1
ATOM 784 O O . VAL A 1 117 ? 28.284 -7.821 42.565 1.00 104.32 117 VAL A O 1
ATOM 788 N N . LEU A 1 118 ? 26.161 -8.393 43.047 1.00 91.20 118 LEU A N 1
ATOM 789 C CA . LEU A 1 118 ? 26.567 -9.338 44.087 1.00 84.09 118 LEU A CA 1
ATOM 790 C C . LEU A 1 118 ? 27.436 -10.459 43.543 1.00 101.33 118 LEU A C 1
ATOM 791 O O . LEU A 1 118 ? 28.202 -11.062 44.303 1.00 107.80 118 LEU A O 1
ATOM 796 N N . LYS A 1 119 ? 27.331 -10.758 42.250 1.00 101.39 119 LYS A N 1
ATOM 797 C CA . LYS A 1 119 ? 28.164 -11.794 41.660 1.00 108.82 119 LYS A CA 1
ATOM 798 C C . LYS A 1 119 ? 29.406 -11.248 40.973 1.00 106.71 119 LYS A C 1
ATOM 799 O O . LYS A 1 119 ? 30.362 -11.996 40.776 1.00 109.67 119 LYS A O 1
ATOM 805 N N . GLU A 1 120 ? 29.417 -9.978 40.589 1.00 109.66 120 GLU A N 1
ATOM 806 C CA . GLU A 1 120 ? 30.679 -9.368 40.181 1.00 101.35 120 GLU A CA 1
ATOM 807 C C . GLU A 1 120 ? 31.630 -9.266 41.363 1.00 106.88 120 GLU A C 1
ATOM 808 O O . GLU A 1 120 ? 32.841 -9.452 41.212 1.00 115.54 120 GLU A O 1
ATOM 814 N N . ILE A 1 121 ? 31.083 -8.970 42.542 1.00 101.80 121 ILE A N 1
ATOM 815 C CA . ILE A 1 121 ? 31.826 -9.033 43.799 1.00 101.95 121 ILE A CA 1
ATOM 816 C C . ILE A 1 121 ? 32.343 -10.438 44.038 1.00 115.29 121 ILE A C 1
ATOM 817 O O . ILE A 1 121 ? 33.493 -10.633 44.473 1.00 105.94 121 ILE A O 1
ATOM 822 N N . GLN A 1 122 ? 31.483 -11.425 43.765 1.00 121.00 122 GLN A N 1
ATOM 823 C CA . GLN A 1 122 ? 31.817 -12.837 43.856 1.00 117.12 122 GLN A CA 1
ATOM 824 C C . GLN A 1 122 ? 33.138 -13.166 43.179 1.00 113.97 122 GLN A C 1
ATOM 825 O O . GLN A 1 122 ? 34.074 -13.686 43.804 1.00 120.61 122 GLN A O 1
ATOM 831 N N . GLU A 1 123 ? 33.230 -12.849 41.892 1.00 114.75 123 GLU A N 1
ATOM 832 C CA . GLU A 1 123 ? 34.286 -13.473 41.118 1.00 114.78 123 GLU A CA 1
ATOM 833 C C . GLU A 1 123 ? 35.615 -12.733 41.267 1.00 118.77 123 GLU A C 1
ATOM 834 O O . GLU A 1 123 ? 36.637 -13.361 41.560 1.00 130.98 123 GLU A O 1
ATOM 840 N N . SER A 1 124 ? 35.649 -11.410 41.096 1.00 109.32 124 SER A N 1
ATOM 841 C CA . SER A 1 124 ? 36.959 -10.782 40.972 1.00 115.66 124 SER A CA 1
ATOM 842 C C . SER A 1 124 ? 37.725 -10.843 42.292 1.00 127.86 124 SER A C 1
ATOM 843 O O . SER A 1 124 ? 37.140 -10.910 43.383 1.00 125.61 124 SER A O 1
ATOM 846 N N . LYS A 1 125 ? 39.020 -10.830 42.269 1.00 120.32 125 LYS A N 1
ATOM 847 C CA . LYS A 1 125 ? 39.873 -11.328 43.337 1.00 120.50 125 LYS A CA 1
ATOM 848 C C . LYS A 1 125 ? 40.370 -10.244 44.281 1.00 119.38 125 LYS A C 1
ATOM 849 O O . LYS A 1 125 ? 41.156 -10.542 45.188 1.00 115.43 125 LYS A O 1
ATOM 855 N N . GLU A 1 126 ? 39.955 -8.998 44.095 1.00 109.61 126 GLU A N 1
ATOM 856 C CA . GLU A 1 126 ? 40.191 -8.003 45.131 1.00 101.30 126 GLU A CA 1
ATOM 857 C C . GLU A 1 126 ? 39.303 -8.306 46.329 1.00 83.98 126 GLU A C 1
ATOM 858 O O . GLU A 1 126 ? 38.125 -8.640 46.176 1.00 79.47 126 GLU A O 1
ATOM 864 N N . THR A 1 127 ? 39.878 -8.222 47.526 1.00 81.10 127 THR A N 1
ATOM 865 C CA . THR A 1 127 ? 39.069 -8.280 48.737 1.00 84.57 127 THR A CA 1
ATOM 866 C C . THR A 1 127 ? 38.239 -7.007 48.814 1.00 85.33 127 THR A C 1
ATOM 867 O O . THR A 1 127 ? 38.783 -5.899 48.854 1.00 72.42 127 THR A O 1
ATOM 871 N N . ILE A 1 128 ? 36.926 -7.154 48.803 1.00 77.02 128 ILE A N 1
ATOM 872 C CA . ILE A 1 128 ? 36.048 -6.032 48.519 1.00 83.57 128 ILE A CA 1
ATOM 873 C C . ILE A 1 128 ? 35.097 -5.831 49.686 1.00 63.70 128 ILE A C 1
ATOM 874 O O . ILE A 1 128 ? 34.453 -6.778 50.147 1.00 73.99 128 ILE A O 1
ATOM 879 N N . ILE A 1 129 ? 35.045 -4.607 50.190 1.00 67.57 129 ILE A N 1
ATOM 880 C CA . ILE A 1 129 ? 34.110 -4.230 51.240 1.00 75.87 129 ILE A CA 1
ATOM 881 C C . ILE A 1 129 ? 33.018 -3.392 50.605 1.00 60.88 129 ILE A C 1
ATOM 882 O O . ILE A 1 129 ? 33.291 -2.325 50.043 1.00 66.85 129 ILE A O 1
ATOM 887 N N . LEU A 1 130 ? 31.795 -3.865 50.729 1.00 63.50 130 LEU A N 1
ATOM 888 C CA . LEU A 1 130 ? 30.646 -3.182 50.153 1.00 60.87 130 LEU A CA 1
ATOM 889 C C . LEU A 1 130 ? 30.009 -2.298 51.213 1.00 62.74 130 LEU A C 1
ATOM 890 O O . LEU A 1 130 ? 29.633 -2.781 52.287 1.00 58.57 130 LEU A O 1
ATOM 895 N N . PHE A 1 131 ? 29.899 -1.011 50.913 1.00 66.71 131 PHE A N 1
ATOM 896 C CA . PHE A 1 131 ? 29.140 -0.076 51.730 1.00 74.32 131 PHE A CA 1
ATOM 897 C C . PHE A 1 131 ? 27.784 0.146 51.074 1.00 63.54 131 PHE A C 1
ATOM 898 O O . PHE A 1 131 ? 27.713 0.441 49.876 1.00 72.72 131 PHE A O 1
ATOM 906 N N . VAL A 1 132 ? 26.715 -0.027 51.842 1.00 67.75 132 VAL A N 1
ATOM 907 C CA . VAL A 1 132 ? 25.361 0.241 51.362 1.00 77.77 132 VAL A CA 1
ATOM 908 C C . VAL A 1 132 ? 24.722 1.226 52.334 1.00 65.80 132 VAL A C 1
ATOM 909 O O . VAL A 1 132 ? 24.309 0.852 53.439 1.00 57.89 132 VAL A O 1
ATOM 913 N N . ASP A 1 133 ? 24.673 2.499 51.941 1.00 73.67 133 ASP A N 1
ATOM 914 C CA . ASP A 1 133 ? 23.936 3.495 52.707 1.00 71.00 133 ASP A CA 1
ATOM 915 C C . ASP A 1 133 ? 22.439 3.237 52.578 1.00 75.50 133 ASP A C 1
ATOM 916 O O . ASP A 1 133 ? 21.971 2.674 51.584 1.00 61.24 133 ASP A O 1
ATOM 921 N N . GLU A 1 134 ? 21.686 3.648 53.600 1.00 79.03 134 GLU A N 1
ATOM 922 C CA . GLU A 1 134 ? 20.239 3.442 53.638 1.00 80.33 134 GLU A CA 1
ATOM 923 C C . GLU A 1 134 ? 19.906 1.974 53.372 1.00 82.36 134 GLU A C 1
ATOM 924 O O . GLU A 1 134 ? 19.085 1.629 52.519 1.00 80.96 134 GLU A O 1
ATOM 930 N N . ILE A 1 135 ? 20.579 1.099 54.125 1.00 83.83 135 ILE A N 1
ATOM 931 C CA . ILE A 1 135 ? 20.496 -0.339 53.900 1.00 75.38 135 ILE A CA 1
ATOM 932 C C . ILE A 1 135 ? 19.099 -0.890 54.167 1.00 68.27 135 ILE A C 1
ATOM 933 O O . ILE A 1 135 ? 18.767 -1.977 53.683 1.00 75.23 135 ILE A O 1
ATOM 938 N N . HIS A 1 136 ? 18.267 -0.167 54.921 1.00 74.59 136 HIS A N 1
ATOM 939 C CA . HIS A 1 136 ? 16.890 -0.596 55.156 1.00 84.03 136 HIS A CA 1
ATOM 940 C C . HIS A 1 136 ? 16.080 -0.665 53.869 1.00 81.87 136 HIS A C 1
ATOM 941 O O . HIS A 1 136 ? 15.078 -1.383 53.821 1.00 86.02 136 HIS A O 1
ATOM 948 N N . LEU A 1 137 ? 16.481 0.074 52.829 1.00 87.04 137 LEU A N 1
ATOM 949 C CA . LEU A 1 137 ? 15.784 -0.008 51.550 1.00 82.57 137 LEU A CA 1
ATOM 950 C C . LEU A 1 137 ? 15.953 -1.369 50.889 1.00 89.12 137 LEU A C 1
ATOM 951 O O . LEU A 1 137 ? 15.176 -1.708 49.989 1.00 102.56 137 LEU A O 1
ATOM 956 N N . LEU A 1 138 ? 16.950 -2.151 51.312 1.00 94.03 138 LEU A N 1
ATOM 957 C CA . LEU A 1 138 ? 17.158 -3.492 50.781 1.00 92.27 138 LEU A CA 1
ATOM 958 C C . LEU A 1 138 ? 16.315 -4.538 51.492 1.00 85.47 138 LEU A C 1
ATOM 959 O O . LEU A 1 138 ? 16.174 -5.652 50.978 1.00 92.94 138 LEU A O 1
ATOM 964 N N . MET A 1 139 ? 15.766 -4.212 52.661 1.00 87.85 139 MET A N 1
ATOM 965 C CA . MET A 1 139 ? 14.904 -5.110 53.414 1.00 87.68 139 MET A CA 1
ATOM 966 C C . MET A 1 139 ? 13.427 -4.922 53.084 1.00 102.20 139 MET A C 1
ATOM 967 O O . MET A 1 139 ? 12.569 -5.344 53.867 1.00 119.59 139 MET A O 1
ATOM 972 N N . GLY A 1 140 ? 13.112 -4.293 51.955 1.00 98.14 140 GLY A N 1
ATOM 973 C CA . GLY A 1 140 ? 11.731 -4.049 51.592 1.00 99.67 140 GLY A CA 1
ATOM 974 C C . GLY A 1 140 ? 11.169 -2.774 52.186 1.00 112.81 140 GLY A C 1
ATOM 975 O O . GLY A 1 140 ? 10.843 -2.723 53.375 1.00 113.11 140 GLY A O 1
ATOM 976 N N . LEU A 1 155 ? 17.962 -8.811 47.665 1.00 112.08 155 LEU A N 1
ATOM 977 C CA . LEU A 1 155 ? 17.548 -8.742 49.056 1.00 107.12 155 LEU A CA 1
ATOM 978 C C . LEU A 1 155 ? 18.441 -9.573 49.960 1.00 116.19 155 LEU A C 1
ATOM 979 O O . LEU A 1 155 ? 18.748 -9.154 51.082 1.00 114.26 155 LEU A O 1
ATOM 984 N N . LYS A 1 156 ? 18.827 -10.763 49.481 1.00 118.97 156 LYS A N 1
ATOM 985 C CA . LYS A 1 156 ? 19.519 -11.779 50.273 1.00 117.47 156 LYS A CA 1
ATOM 986 C C . LYS A 1 156 ? 20.983 -11.873 49.874 1.00 117.97 156 LYS A C 1
ATOM 987 O O . LYS A 1 156 ? 21.341 -12.682 49.003 1.00 106.86 156 LYS A O 1
ATOM 993 N N . PRO A 1 157 ? 21.892 -11.077 50.490 1.00 121.42 157 PRO A N 1
ATOM 994 C CA . PRO A 1 157 ? 23.331 -11.233 50.255 1.00 112.53 157 PRO A CA 1
ATOM 995 C C . PRO A 1 157 ? 23.977 -12.180 51.261 1.00 117.34 157 PRO A C 1
ATOM 996 O O . PRO A 1 157 ? 24.960 -11.838 51.930 1.00 121.61 157 PRO A O 1
ATOM 1000 N N . MET A 1 158 ? 23.436 -13.395 51.367 1.00 124.38 158 MET A N 1
ATOM 1001 C CA . MET A 1 158 ? 23.930 -14.375 52.327 1.00 117.07 158 MET A CA 1
ATOM 1002 C C . MET A 1 158 ? 25.262 -14.963 51.878 1.00 117.55 158 MET A C 1
ATOM 1003 O O . MET A 1 158 ? 25.504 -16.163 52.039 1.00 100.30 158 MET A O 1
ATOM 1008 N N . LEU A 1 159 ? 26.134 -14.122 51.324 1.00 114.97 159 LEU A N 1
ATOM 1009 C CA . LEU A 1 159 ? 27.462 -14.542 50.899 1.00 103.40 159 LEU A CA 1
ATOM 1010 C C . LEU A 1 159 ? 28.415 -14.491 52.086 1.00 120.81 159 LEU A C 1
ATOM 1011 O O . LEU A 1 159 ? 29.614 -14.240 51.924 1.00 118.77 159 LEU A O 1
ATOM 1016 N N . ALA A 1 160 ? 27.885 -14.730 53.283 1.00 127.88 160 ALA A N 1
ATOM 1017 C CA . ALA A 1 160 ? 28.577 -14.695 54.558 1.00 133.83 160 ALA A CA 1
ATOM 1018 C C . ALA A 1 160 ? 29.519 -15.876 54.762 1.00 139.93 160 ALA A C 1
ATOM 1019 O O . ALA A 1 160 ? 29.991 -16.090 55.884 1.00 139.13 160 ALA A O 1
ATOM 1021 N N . ARG A 1 161 ? 29.796 -16.645 53.708 1.00 128.45 161 ARG A N 1
ATOM 1022 C CA . ARG A 1 161 ? 30.922 -17.571 53.723 1.00 113.40 161 ARG A CA 1
ATOM 1023 C C . ARG A 1 161 ? 32.215 -16.864 54.104 1.00 133.95 161 ARG A C 1
ATOM 1024 O O . ARG A 1 161 ? 33.151 -17.494 54.620 1.00 123.89 161 ARG A O 1
ATOM 1032 N N . GLY A 1 162 ? 32.275 -15.553 53.869 1.00 133.22 162 GLY A N 1
ATOM 1033 C CA . GLY A 1 162 ? 33.502 -14.793 53.923 1.00 120.03 162 GLY A CA 1
ATOM 1034 C C . GLY A 1 162 ? 33.808 -14.285 52.533 1.00 117.75 162 GLY A C 1
ATOM 1035 O O . GLY A 1 162 ? 34.969 -14.072 52.167 1.00 122.54 162 GLY A O 1
ATOM 1036 N N . GLN A 1 163 ? 32.750 -14.114 51.740 1.00 103.18 163 GLN A N 1
ATOM 1037 C CA . GLN A 1 163 ? 32.875 -13.640 50.369 1.00 113.08 163 GLN A CA 1
ATOM 1038 C C . GLN A 1 163 ? 32.894 -12.115 50.303 1.00 122.52 163 GLN A C 1
ATOM 1039 O O . GLN A 1 163 ? 33.760 -11.527 49.646 1.00 118.33 163 GLN A O 1
ATOM 1045 N N . LEU A 1 164 ? 31.895 -11.516 51.066 1.00 126.00 164 LEU A N 1
ATOM 1046 C CA . LEU A 1 164 ? 31.852 -10.082 51.068 1.00 108.97 164 LEU A CA 1
ATOM 1047 C C . LEU A 1 164 ? 31.781 -9.504 52.437 1.00 99.33 164 LEU A C 1
ATOM 1048 O O . LEU A 1 164 ? 31.156 -10.014 53.317 1.00 95.73 164 LEU A O 1
ATOM 1053 N N . HIS A 1 165 ? 32.446 -8.407 52.599 1.00 79.42 165 HIS A N 1
ATOM 1054 C CA . HIS A 1 165 ? 32.356 -7.677 53.851 1.00 83.97 165 HIS A CA 1
ATOM 1055 C C . HIS A 1 165 ? 31.439 -6.496 53.588 1.00 86.48 165 HIS A C 1
ATOM 1056 O O . HIS A 1 165 ? 31.563 -5.824 52.559 1.00 86.55 165 HIS A O 1
ATOM 1063 N N . CYS A 1 166 ? 30.499 -6.256 54.488 1.00 78.40 166 CYS A N 1
ATOM 1064 C CA . CYS A 1 166 ? 29.493 -5.237 54.252 1.00 74.64 166 CYS A CA 1
ATOM 1065 C C . CYS A 1 166 ? 29.512 -4.198 55.364 1.00 72.41 166 CYS A C 1
ATOM 1066 O O . CYS A 1 166 ? 29.677 -4.532 56.542 1.00 70.13 166 CYS A O 1
ATOM 1069 N N . ILE A 1 167 ? 29.359 -2.936 54.978 1.00 58.72 167 ILE A N 1
ATOM 1070 C CA . ILE A 1 167 ? 29.136 -1.842 55.915 1.00 71.20 167 ILE A CA 1
ATOM 1071 C C . ILE A 1 167 ? 27.770 -1.253 55.607 1.00 71.38 167 ILE A C 1
ATOM 1072 O O . ILE A 1 167 ? 27.527 -0.784 54.486 1.00 69.14 167 ILE A O 1
ATOM 1077 N N . GLY A 1 168 ? 26.877 -1.284 56.588 1.00 63.86 168 GLY A N 1
ATOM 1078 C CA . GLY A 1 168 ? 25.556 -0.722 56.385 1.00 69.60 168 GLY A CA 1
ATOM 1079 C C . GLY A 1 168 ? 25.366 0.586 57.118 1.00 69.22 168 GLY A C 1
ATOM 1080 O O . GLY A 1 168 ? 26.073 0.860 58.095 1.00 61.46 168 GLY A O 1
ATOM 1081 N N . ALA A 1 169 ? 24.421 1.403 56.654 1.00 61.51 169 ALA A N 1
ATOM 1082 C CA . ALA A 1 169 ? 24.040 2.632 57.334 1.00 58.37 169 ALA A CA 1
ATOM 1083 C C . ALA A 1 169 ? 22.526 2.793 57.284 1.00 64.96 169 ALA A C 1
ATOM 1084 O O . ALA A 1 169 ? 21.896 2.506 56.261 1.00 58.44 169 ALA A O 1
ATOM 1086 N N . THR A 1 170 ? 21.950 3.253 58.392 1.00 58.27 170 THR A N 1
ATOM 1087 C CA . THR A 1 170 ? 20.516 3.505 58.485 1.00 65.80 170 THR A CA 1
ATOM 1088 C C . THR A 1 170 ? 20.256 4.314 59.750 1.00 70.88 170 THR A C 1
ATOM 1089 O O . THR A 1 170 ? 21.168 4.573 60.543 1.00 59.64 170 THR A O 1
ATOM 1093 N N . THR A 1 171 ? 18.998 4.724 59.922 1.00 62.02 171 THR A N 1
ATOM 1094 C CA . THR A 1 171 ? 18.579 5.394 61.144 1.00 60.39 171 THR A CA 1
ATOM 1095 C C . THR A 1 171 ? 18.101 4.368 62.171 1.00 65.02 171 THR A C 1
ATOM 1096 O O . THR A 1 171 ? 17.838 3.206 61.852 1.00 57.46 171 THR A O 1
ATOM 1100 N N . LEU A 1 172 ? 17.995 4.813 63.426 1.00 56.31 172 LEU A N 1
ATOM 1101 C CA . LEU A 1 172 ? 17.598 3.899 64.493 1.00 55.70 172 LEU A CA 1
ATOM 1102 C C . LEU A 1 172 ? 16.176 3.395 64.296 1.00 66.64 172 LEU A C 1
ATOM 1103 O O . LEU A 1 172 ? 15.903 2.206 64.494 1.00 69.52 172 LEU A O 1
ATOM 1108 N N . ALA A 1 173 ? 15.256 4.281 63.913 1.00 67.67 173 ALA A N 1
ATOM 1109 C CA . ALA A 1 173 ? 13.871 3.857 63.732 1.00 68.69 173 ALA A CA 1
ATOM 1110 C C . ALA A 1 173 ? 13.756 2.853 62.597 1.00 77.40 173 ALA A C 1
ATOM 1111 O O . ALA A 1 173 ? 13.049 1.845 62.717 1.00 75.62 173 ALA A O 1
ATOM 1113 N N . GLU A 1 174 ? 14.456 3.100 61.493 1.00 59.55 174 GLU A N 1
ATOM 1114 C CA . GLU A 1 174 ? 14.361 2.178 60.370 1.00 78.03 174 GLU A CA 1
ATOM 1115 C C . GLU A 1 174 ? 15.152 0.905 60.617 1.00 79.86 174 GLU A C 1
ATOM 1116 O O . GLU A 1 174 ? 14.815 -0.151 60.071 1.00 91.91 174 GLU A O 1
ATOM 1122 N N . TYR A 1 175 ? 16.200 0.985 61.429 1.00 79.45 175 TYR A N 1
ATOM 1123 C CA . TYR A 1 175 ? 16.864 -0.226 61.880 1.00 76.41 175 TYR A CA 1
ATOM 1124 C C . TYR A 1 175 ? 15.918 -1.075 62.719 1.00 79.08 175 TYR A C 1
ATOM 1125 O O . TYR A 1 175 ? 15.925 -2.305 62.622 1.00 81.20 175 TYR A O 1
ATOM 1134 N N . ARG A 1 176 ? 15.078 -0.431 63.533 1.00 82.34 176 ARG A N 1
ATOM 1135 C CA . ARG A 1 176 ? 14.147 -1.172 64.380 1.00 87.80 176 ARG A CA 1
ATOM 1136 C C . ARG A 1 176 ? 12.999 -1.758 63.567 1.00 77.32 176 ARG A C 1
ATOM 1137 O O . ARG A 1 176 ? 12.588 -2.900 63.797 1.00 92.02 176 ARG A O 1
ATOM 1145 N N . LYS A 1 177 ? 12.471 -0.992 62.615 1.00 79.37 177 LYS A N 1
ATOM 1146 C CA . LYS A 1 177 ? 11.260 -1.372 61.900 1.00 91.67 177 LYS A CA 1
ATOM 1147 C C . LYS A 1 177 ? 11.522 -2.234 60.674 1.00 89.03 177 LYS A C 1
ATOM 1148 O O . LYS A 1 177 ? 10.589 -2.873 60.174 1.00 108.66 177 LYS A O 1
ATOM 1154 N N . TYR A 1 178 ? 12.732 -2.259 60.169 1.00 81.49 178 TYR A N 1
ATOM 1155 C CA . TYR A 1 178 ? 12.980 -3.001 58.935 1.00 79.36 178 TYR A CA 1
ATOM 1156 C C . TYR A 1 178 ? 14.173 -3.943 59.035 1.00 98.97 178 TYR A C 1
ATOM 1157 O O . TYR A 1 178 ? 14.158 -5.010 58.416 1.00 92.13 178 TYR A O 1
ATOM 1166 N N . ILE A 1 179 ? 15.198 -3.585 59.809 1.00 93.40 179 ILE A N 1
ATOM 1167 C CA . ILE A 1 179 ? 16.384 -4.433 59.950 1.00 97.02 179 ILE A CA 1
ATOM 1168 C C . ILE A 1 179 ? 16.261 -5.376 61.141 1.00 91.90 179 ILE A C 1
ATOM 1169 O O . ILE A 1 179 ? 16.660 -6.540 61.061 1.00 82.87 179 ILE A O 1
ATOM 1174 N N . GLU A 1 180 ? 15.716 -4.894 62.260 1.00 99.49 180 GLU A N 1
ATOM 1175 C CA . GLU A 1 180 ? 15.606 -5.710 63.464 1.00 95.16 180 GLU A CA 1
ATOM 1176 C C . GLU A 1 180 ? 14.601 -6.844 63.317 1.00 122.69 180 GLU A C 1
ATOM 1177 O O . GLU A 1 180 ? 14.593 -7.756 64.156 1.00 126.36 180 GLU A O 1
ATOM 1183 N N . LYS A 1 181 ? 13.767 -6.816 62.274 1.00 116.30 181 LYS A N 1
ATOM 1184 C CA . LYS A 1 181 ? 12.729 -7.813 62.059 1.00 107.14 181 LYS A CA 1
ATOM 1185 C C . LYS A 1 181 ? 13.178 -8.953 61.156 1.00 114.50 181 LYS A C 1
ATOM 1186 O O . LYS A 1 181 ? 12.332 -9.685 60.626 1.00 128.00 181 LYS A O 1
ATOM 1192 N N . ASP A 1 182 ? 14.489 -9.109 60.959 1.00 117.83 182 ASP A N 1
ATOM 1193 C CA . ASP A 1 182 ? 15.080 -10.263 60.275 1.00 101.90 182 ASP A CA 1
ATOM 1194 C C . ASP A 1 182 ? 16.351 -10.570 61.061 1.00 99.01 182 ASP A C 1
ATOM 1195 O O . ASP A 1 182 ? 17.450 -10.193 60.660 1.00 114.62 182 ASP A O 1
ATOM 1200 N N . ALA A 1 183 ? 16.177 -11.251 62.196 1.00 112.88 183 ALA A N 1
ATOM 1201 C CA . ALA A 1 183 ? 17.282 -11.497 63.117 1.00 109.68 183 ALA A CA 1
ATOM 1202 C C . ALA A 1 183 ? 18.466 -12.138 62.403 1.00 105.17 183 ALA A C 1
ATOM 1203 O O . ALA A 1 183 ? 19.572 -11.590 62.405 1.00 117.18 183 ALA A O 1
ATOM 1205 N N . ALA A 1 184 ? 18.241 -13.298 61.776 1.00 108.76 184 ALA A N 1
ATOM 1206 C CA . ALA A 1 184 ? 19.295 -14.076 61.127 1.00 109.69 184 ALA A CA 1
ATOM 1207 C C . ALA A 1 184 ? 20.217 -13.202 60.287 1.00 111.86 184 ALA A C 1
ATOM 1208 O O . ALA A 1 184 ? 21.443 -13.356 60.327 1.00 104.06 184 ALA A O 1
ATOM 1210 N N . PHE A 1 185 ? 19.627 -12.266 59.542 1.00 112.79 185 PHE A N 1
ATOM 1211 C CA . PHE A 1 185 ? 20.419 -11.307 58.778 1.00 114.64 185 PHE A CA 1
ATOM 1212 C C . PHE A 1 185 ? 21.070 -10.268 59.689 1.00 107.09 185 PHE A C 1
ATOM 1213 O O . PHE A 1 185 ? 22.214 -9.865 59.457 1.00 99.68 185 PHE A O 1
ATOM 1221 N N . GLU A 1 186 ? 20.361 -9.822 60.730 1.00 111.80 186 GLU A N 1
ATOM 1222 C CA . GLU A 1 186 ? 20.897 -8.762 61.579 1.00 102.96 186 GLU A CA 1
ATOM 1223 C C . GLU A 1 186 ? 22.096 -9.238 62.389 1.00 97.81 186 GLU A C 1
ATOM 1224 O O . GLU A 1 186 ? 23.086 -8.508 62.516 1.00 107.07 186 GLU A O 1
ATOM 1230 N N . ARG A 1 187 ? 22.027 -10.452 62.948 1.00 95.61 187 ARG A N 1
ATOM 1231 C CA . ARG A 1 187 ? 23.027 -10.884 63.921 1.00 97.40 187 ARG A CA 1
ATOM 1232 C C . ARG A 1 187 ? 24.436 -10.878 63.353 1.00 98.11 187 ARG A C 1
ATOM 1233 O O . ARG A 1 187 ? 25.399 -10.841 64.124 1.00 101.86 187 ARG A O 1
ATOM 1241 N N . ARG A 1 188 ? 24.580 -10.906 62.031 1.00 90.12 188 ARG A N 1
ATOM 1242 C CA . ARG A 1 188 ? 25.896 -10.841 61.414 1.00 95.48 188 ARG A CA 1
ATOM 1243 C C . ARG A 1 188 ? 26.427 -9.416 61.299 1.00 88.44 188 ARG A C 1
ATOM 1244 O O . ARG A 1 188 ? 27.546 -9.222 60.804 1.00 79.65 188 ARG A O 1
ATOM 1252 N N . PHE A 1 189 ? 25.658 -8.428 61.753 1.00 76.46 189 PHE A N 1
ATOM 1253 C CA . PHE A 1 189 ? 26.092 -7.048 61.872 1.00 60.67 189 PHE A CA 1
ATOM 1254 C C . PHE A 1 189 ? 26.266 -6.689 63.341 1.00 75.72 189 PHE A C 1
ATOM 1255 O O . PHE A 1 189 ? 25.695 -7.327 64.229 1.00 88.69 189 PHE A O 1
ATOM 1263 N N . GLN A 1 190 ? 27.070 -5.655 63.589 1.00 67.13 190 GLN A N 1
ATOM 1264 C CA . GLN A 1 190 ? 27.298 -5.143 64.935 1.00 67.94 190 GLN A CA 1
ATOM 1265 C C . GLN A 1 190 ? 27.022 -3.649 64.922 1.00 81.10 190 GLN A C 1
ATOM 1266 O O . GLN A 1 190 ? 27.604 -2.914 64.117 1.00 81.25 190 GLN A O 1
ATOM 1272 N N . GLN A 1 191 ? 26.128 -3.205 65.803 1.00 85.47 191 GLN A N 1
ATOM 1273 C CA . GLN A 1 191 ? 25.708 -1.813 65.796 1.00 78.35 191 GLN A CA 1
ATOM 1274 C C . GLN A 1 191 ? 26.865 -0.890 66.143 1.00 71.91 191 GLN A C 1
ATOM 1275 O O . GLN A 1 191 ? 27.683 -1.190 67.016 1.00 76.61 191 GLN A O 1
ATOM 1281 N N . VAL A 1 192 ? 26.921 0.241 65.446 1.00 67.59 192 VAL A N 1
ATOM 1282 C CA . VAL A 1 192 ? 27.820 1.342 65.763 1.00 63.91 192 VAL A CA 1
ATOM 1283 C C . VAL A 1 192 ? 26.961 2.595 65.843 1.00 61.29 192 VAL A C 1
ATOM 1284 O O . VAL A 1 192 ? 26.511 3.112 64.811 1.00 57.41 192 VAL A O 1
ATOM 1288 N N . LEU A 1 193 ? 26.722 3.079 67.058 1.00 59.51 193 LEU A N 1
ATOM 1289 C CA . LEU A 1 193 ? 25.918 4.278 67.244 1.00 68.62 193 LEU A CA 1
ATOM 1290 C C . LEU A 1 193 ? 26.738 5.513 66.894 1.00 59.52 193 LEU A C 1
ATOM 1291 O O . LEU A 1 193 ? 27.827 5.725 67.434 1.00 68.47 193 LEU A O 1
ATOM 1296 N N . VAL A 1 194 ? 26.212 6.323 65.983 1.00 58.25 194 VAL A N 1
ATOM 1297 C CA . VAL A 1 194 ? 26.844 7.569 65.565 1.00 71.95 194 VAL A CA 1
ATOM 1298 C C . VAL A 1 194 ? 25.983 8.716 66.082 1.00 65.75 194 VAL A C 1
ATOM 1299 O O . VAL A 1 194 ? 25.000 9.102 65.444 1.00 55.59 194 VAL A O 1
ATOM 1303 N N . LYS A 1 195 ? 26.351 9.262 67.239 1.00 62.70 195 LYS A N 1
ATOM 1304 C CA . LYS A 1 195 ? 25.593 10.341 67.853 1.00 54.47 195 LYS A CA 1
ATOM 1305 C C . LYS A 1 195 ? 25.770 11.642 67.066 1.00 61.16 195 LYS A C 1
ATOM 1306 O O . LYS A 1 195 ? 26.688 11.792 66.258 1.00 67.50 195 LYS A O 1
ATOM 1312 N N . GLU A 1 196 ? 24.864 12.600 67.309 1.00 73.53 196 GLU A N 1
ATOM 1313 C CA . GLU A 1 196 ? 24.967 13.886 66.627 1.00 63.81 196 GLU A CA 1
ATOM 1314 C C . GLU A 1 196 ? 26.037 14.750 67.292 1.00 71.40 196 GLU A C 1
ATOM 1315 O O . GLU A 1 196 ? 26.110 14.804 68.522 1.00 78.13 196 GLU A O 1
ATOM 1321 N N . PRO A 1 197 ? 26.870 15.435 66.505 1.00 64.39 197 PRO A N 1
ATOM 1322 C CA . PRO A 1 197 ? 27.935 16.254 67.094 1.00 60.76 197 PRO A CA 1
ATOM 1323 C C . PRO A 1 197 ? 27.383 17.403 67.919 1.00 66.30 197 PRO A C 1
ATOM 1324 O O . PRO A 1 197 ? 26.275 17.890 67.690 1.00 61.18 197 PRO A O 1
ATOM 1328 N N . SER A 1 198 ? 28.180 17.831 68.890 1.00 72.29 198 SER A N 1
ATOM 1329 C CA . SER A 1 198 ? 27.909 19.070 69.596 1.00 67.43 198 SER A CA 1
ATOM 1330 C C . SER A 1 198 ? 28.110 20.259 68.657 1.00 74.49 198 SER A C 1
ATOM 1331 O O . SER A 1 198 ? 28.711 20.142 67.585 1.00 69.99 198 SER A O 1
ATOM 1334 N N . ILE A 1 199 ? 27.574 21.415 69.060 1.00 77.44 199 ILE A N 1
ATOM 1335 C CA . ILE A 1 199 ? 27.873 22.649 68.336 1.00 72.19 199 ILE A CA 1
ATOM 1336 C C . ILE A 1 199 ? 29.381 22.853 68.261 1.00 72.05 199 ILE A C 1
ATOM 1337 O O . ILE A 1 199 ? 29.946 23.071 67.183 1.00 69.73 199 ILE A O 1
ATOM 1342 N N . THR A 1 200 ? 30.054 22.762 69.413 1.00 69.49 200 THR A N 1
ATOM 1343 C CA . THR A 1 200 ? 31.512 22.838 69.438 1.00 71.92 200 THR A CA 1
ATOM 1344 C C . THR A 1 200 ? 32.140 21.837 68.474 1.00 74.81 200 THR A C 1
ATOM 1345 O O . THR A 1 200 ? 33.044 22.187 67.707 1.00 75.01 200 THR A O 1
ATOM 1349 N N . GLU A 1 201 ? 31.673 20.582 68.493 1.00 72.94 201 GLU A N 1
ATOM 1350 C CA . GLU A 1 201 ? 32.193 19.603 67.542 1.00 65.88 201 GLU A CA 1
ATOM 1351 C C . GLU A 1 201 ? 31.853 19.992 66.109 1.00 68.35 201 GLU A C 1
ATOM 1352 O O . GLU A 1 201 ? 32.638 19.718 65.194 1.00 63.02 201 GLU A O 1
ATOM 1358 N N . THR A 1 202 ? 30.719 20.674 65.901 1.00 75.94 202 THR A N 1
ATOM 1359 C CA . THR A 1 202 ? 30.308 21.039 64.546 1.00 73.46 202 THR A CA 1
ATOM 1360 C C . THR A 1 202 ? 31.207 22.117 63.950 1.00 72.74 202 THR A C 1
ATOM 1361 O O . THR A 1 202 ? 31.547 22.055 62.763 1.00 66.56 202 THR A O 1
ATOM 1365 N N . ILE A 1 203 ? 31.612 23.111 64.744 1.00 59.77 203 ILE A N 1
ATOM 1366 C CA . ILE A 1 203 ? 32.465 24.139 64.158 1.00 80.57 203 ILE A CA 1
ATOM 1367 C C . ILE A 1 203 ? 33.850 23.582 63.848 1.00 75.48 203 ILE A C 1
ATOM 1368 O O . ILE A 1 203 ? 34.478 23.989 62.861 1.00 69.07 203 ILE A O 1
ATOM 1373 N N . SER A 1 204 ? 34.343 22.627 64.643 1.00 66.78 204 SER A N 1
ATOM 1374 C CA . SER A 1 204 ? 35.596 21.973 64.271 1.00 69.80 204 SER A CA 1
ATOM 1375 C C . SER A 1 204 ? 35.471 21.315 62.905 1.00 64.94 204 SER A C 1
ATOM 1376 O O . SER A 1 204 ? 36.402 21.359 62.097 1.00 71.16 204 SER A O 1
ATOM 1379 N N . ILE A 1 205 ? 34.315 20.715 62.624 1.00 68.43 205 ILE A N 1
ATOM 1380 C CA . ILE A 1 205 ? 34.083 20.139 61.306 1.00 70.83 205 ILE A CA 1
ATOM 1381 C C . ILE A 1 205 ? 34.075 21.235 60.245 1.00 71.92 205 ILE A C 1
ATOM 1382 O O . ILE A 1 205 ? 34.763 21.139 59.221 1.00 64.55 205 ILE A O 1
ATOM 1387 N N . LEU A 1 206 ? 33.307 22.302 60.481 1.00 74.28 206 LEU A N 1
ATOM 1388 C CA . LEU A 1 206 ? 33.236 23.376 59.497 1.00 75.56 206 LEU A CA 1
ATOM 1389 C C . LEU A 1 206 ? 34.591 24.053 59.322 1.00 73.16 206 LEU A C 1
ATOM 1390 O O . LEU A 1 206 ? 34.991 24.374 58.196 1.00 71.17 206 LEU A O 1
ATOM 1395 N N . ARG A 1 207 ? 35.320 24.265 60.420 1.00 63.80 207 ARG A N 1
ATOM 1396 C CA . ARG A 1 207 ? 36.664 24.826 60.304 1.00 75.19 207 ARG A CA 1
ATOM 1397 C C . ARG A 1 207 ? 37.569 23.937 59.459 1.00 64.27 207 ARG A C 1
ATOM 1398 O O . ARG A 1 207 ? 38.297 24.429 58.590 1.00 70.16 207 ARG A O 1
ATOM 1406 N N . GLY A 1 208 ? 37.525 22.625 59.684 1.00 64.73 208 GLY A N 1
ATOM 1407 C CA . GLY A 1 208 ? 38.327 21.724 58.877 1.00 55.63 208 GLY A CA 1
ATOM 1408 C C . GLY A 1 208 ? 37.900 21.682 57.425 1.00 69.85 208 GLY A C 1
ATOM 1409 O O . GLY A 1 208 ? 38.727 21.449 56.538 1.00 70.72 208 GLY A O 1
ATOM 1410 N N . LEU A 1 209 ? 36.613 21.899 57.158 1.00 75.29 209 LEU A N 1
ATOM 1411 C CA . LEU A 1 209 ? 36.117 21.909 55.787 1.00 77.18 209 LEU A CA 1
ATOM 1412 C C . LEU A 1 209 ? 36.282 23.263 55.116 1.00 73.24 209 LEU A C 1
ATOM 1413 O O . LEU A 1 209 ? 36.063 23.363 53.902 1.00 73.69 209 LEU A O 1
ATOM 1418 N N . LYS A 1 210 ? 36.689 24.284 55.877 1.00 73.14 210 LYS A N 1
ATOM 1419 C CA . LYS A 1 210 ? 36.632 25.667 55.407 1.00 79.55 210 LYS A CA 1
ATOM 1420 C C . LYS A 1 210 ? 37.375 25.848 54.089 1.00 65.94 210 LYS A C 1
ATOM 1421 O O . LYS A 1 210 ? 36.825 26.390 53.124 1.00 70.69 210 LYS A O 1
ATOM 1427 N N . GLU A 1 211 ? 38.624 25.388 54.022 1.00 75.31 211 GLU A N 1
ATOM 1428 C CA . GLU A 1 211 ? 39.426 25.646 52.829 1.00 85.73 211 GLU A CA 1
ATOM 1429 C C . GLU A 1 211 ? 38.861 24.930 51.607 1.00 82.56 211 GLU A C 1
ATOM 1430 O O . GLU A 1 211 ? 38.915 25.465 50.492 1.00 80.99 211 GLU A O 1
ATOM 1436 N N . LYS A 1 212 ? 38.314 23.726 51.791 1.00 76.52 212 LYS A N 1
ATOM 1437 C CA . LYS A 1 212 ? 37.751 22.999 50.658 1.00 74.69 212 LYS A CA 1
ATOM 1438 C C . LYS A 1 212 ? 36.587 23.761 50.038 1.00 81.55 212 LYS A C 1
ATOM 1439 O O . LYS A 1 212 ? 36.507 23.898 48.811 1.00 80.59 212 LYS A O 1
ATOM 1445 N N . TYR A 1 213 ? 35.684 24.286 50.869 1.00 75.49 213 TYR A N 1
ATOM 1446 C CA . TYR A 1 213 ? 34.552 25.049 50.355 1.00 88.47 213 TYR A CA 1
ATOM 1447 C C . TYR A 1 213 ? 34.940 26.450 49.893 1.00 92.25 213 TYR A C 1
ATOM 1448 O O . TYR A 1 213 ? 34.196 27.054 49.113 1.00 83.58 213 TYR A O 1
ATOM 1457 N N . GLU A 1 214 ? 36.078 26.979 50.352 1.00 86.71 214 GLU A N 1
ATOM 1458 C CA . GLU A 1 214 ? 36.577 28.242 49.815 1.00 69.67 214 GLU A CA 1
ATOM 1459 C C . GLU A 1 214 ? 37.031 28.075 48.370 1.00 65.00 214 GLU A C 1
ATOM 1460 O O . GLU A 1 214 ? 36.587 28.805 47.477 1.00 67.30 214 GLU A O 1
ATOM 1466 N N . VAL A 1 215 ? 37.904 27.103 48.122 1.00 70.34 215 VAL A N 1
ATOM 1467 C CA . VAL A 1 215 ? 38.419 26.891 46.777 1.00 80.71 215 VAL A CA 1
ATOM 1468 C C . VAL A 1 215 ? 37.319 26.411 45.836 1.00 83.76 215 VAL A C 1
ATOM 1469 O O . VAL A 1 215 ? 37.327 26.746 44.644 1.00 84.99 215 VAL A O 1
ATOM 1473 N N . HIS A 1 216 ? 36.342 25.652 46.348 1.00 93.80 216 HIS A N 1
ATOM 1474 C CA . HIS A 1 216 ? 35.331 25.050 45.477 1.00 95.36 216 HIS A CA 1
ATOM 1475 C C . HIS A 1 216 ? 34.410 26.103 44.868 1.00 91.37 216 HIS A C 1
ATOM 1476 O O . HIS A 1 216 ? 34.209 26.135 43.648 1.00 88.34 216 HIS A O 1
ATOM 1483 N N . HIS A 1 217 ? 33.820 26.961 45.702 1.00 81.05 217 HIS A N 1
ATOM 1484 C CA . HIS A 1 217 ? 32.965 28.025 45.186 1.00 102.20 217 HIS A CA 1
ATOM 1485 C C . HIS A 1 217 ? 33.751 29.251 44.742 1.00 97.93 217 HIS A C 1
ATOM 1486 O O . HIS A 1 217 ? 33.174 30.142 44.106 1.00 92.49 217 HIS A O 1
ATOM 1493 N N . GLY A 1 218 ? 35.043 29.315 45.050 1.00 90.01 218 GLY A N 1
ATOM 1494 C CA . GLY A 1 218 ? 35.842 30.457 44.663 1.00 65.63 218 GLY A CA 1
ATOM 1495 C C . GLY A 1 218 ? 35.561 31.702 45.466 1.00 68.42 218 GLY A C 1
ATOM 1496 O O . GLY A 1 218 ? 35.625 32.810 44.922 1.00 78.34 218 GLY A O 1
ATOM 1497 N N . VAL A 1 219 ? 35.240 31.554 46.748 1.00 62.04 219 VAL A N 1
ATOM 1498 C CA . VAL A 1 219 ? 34.958 32.676 47.631 1.00 74.64 219 VAL A CA 1
ATOM 1499 C C . VAL A 1 219 ? 35.690 32.445 48.950 1.00 77.51 219 VAL A C 1
ATOM 1500 O O . VAL A 1 219 ? 36.319 31.409 49.159 1.00 82.20 219 VAL A O 1
ATOM 1504 N N . ASN A 1 220 ? 35.602 33.427 49.840 1.00 70.79 220 ASN A N 1
ATOM 1505 C CA . ASN A 1 220 ? 36.223 33.360 51.152 1.00 76.14 220 ASN A CA 1
ATOM 1506 C C . ASN A 1 220 ? 35.151 33.155 52.212 1.00 85.64 220 ASN A C 1
ATOM 1507 O O . ASN A 1 220 ? 34.007 33.587 52.048 1.00 89.54 220 ASN A O 1
ATOM 1512 N N . ILE A 1 221 ? 35.526 32.487 53.300 1.00 76.62 221 ILE A N 1
ATOM 1513 C CA . ILE A 1 221 ? 34.594 32.155 54.370 1.00 79.19 221 ILE A CA 1
ATOM 1514 C C . ILE A 1 221 ? 35.179 32.638 55.689 1.00 72.84 221 ILE A C 1
ATOM 1515 O O . ILE A 1 221 ? 36.232 32.155 56.120 1.00 80.10 221 ILE A O 1
ATOM 1520 N N . ALA A 1 222 ? 34.497 33.583 56.325 1.00 69.61 222 ALA A N 1
ATOM 1521 C CA . ALA A 1 222 ? 34.912 34.088 57.623 1.00 70.72 222 ALA A CA 1
ATOM 1522 C C . ALA A 1 222 ? 34.595 33.079 58.720 1.00 68.64 222 ALA A C 1
ATOM 1523 O O . ALA A 1 222 ? 33.632 32.313 58.632 1.00 78.41 222 ALA A O 1
ATOM 1525 N N . ASP A 1 223 ? 35.420 33.085 59.768 1.00 71.21 223 ASP A N 1
ATOM 1526 C CA . ASP A 1 223 ? 35.186 32.163 60.874 1.00 68.31 223 ASP A CA 1
ATOM 1527 C C . ASP A 1 223 ? 33.916 32.512 61.632 1.00 68.36 223 ASP A C 1
ATOM 1528 O O . ASP A 1 223 ? 33.213 31.609 62.103 1.00 87.58 223 ASP A O 1
ATOM 1533 N N . ALA A 1 224 ? 33.598 33.802 61.760 1.00 68.70 224 ALA A N 1
ATOM 1534 C CA . ALA A 1 224 ? 32.396 34.182 62.494 1.00 78.93 224 ALA A CA 1
ATOM 1535 C C . ALA A 1 224 ? 31.137 33.685 61.800 1.00 75.80 224 ALA A C 1
ATOM 1536 O O . ALA A 1 224 ? 30.108 33.481 62.454 1.00 69.62 224 ALA A O 1
ATOM 1538 N N . ALA A 1 225 ? 31.195 33.495 60.479 1.00 62.82 225 ALA A N 1
ATOM 1539 C CA . ALA A 1 225 ? 30.084 32.871 59.773 1.00 70.61 225 ALA A CA 1
ATOM 1540 C C . ALA A 1 225 ? 29.960 31.404 60.157 1.00 84.49 225 ALA A C 1
ATOM 1541 O O . ALA A 1 225 ? 28.849 30.887 60.330 1.00 78.39 225 ALA A O 1
ATOM 1543 N N . ILE A 1 226 ? 31.101 30.727 60.302 1.00 76.69 226 ILE A N 1
ATOM 1544 C CA . ILE A 1 226 ? 31.115 29.323 60.697 1.00 75.57 226 ILE A CA 1
ATOM 1545 C C . ILE A 1 226 ? 30.497 29.156 62.080 1.00 74.05 226 ILE A C 1
ATOM 1546 O O . ILE A 1 226 ? 29.642 28.291 62.297 1.00 74.32 226 ILE A O 1
ATOM 1551 N N . VAL A 1 227 ? 30.926 29.981 63.039 1.00 74.31 227 VAL A N 1
ATOM 1552 C CA . VAL A 1 227 ? 30.310 29.965 64.363 1.00 65.08 227 VAL A CA 1
ATOM 1553 C C . VAL A 1 227 ? 28.838 30.343 64.264 1.00 68.76 227 VAL A C 1
ATOM 1554 O O . VAL A 1 227 ? 27.999 29.827 65.012 1.00 66.36 227 VAL A O 1
ATOM 1558 N N . ALA A 1 228 ? 28.498 31.240 63.339 1.00 69.37 228 ALA A N 1
ATOM 1559 C CA . ALA A 1 228 ? 27.104 31.619 63.169 1.00 70.43 228 ALA A CA 1
ATOM 1560 C C . ALA A 1 228 ? 26.295 30.463 62.605 1.00 72.59 228 ALA A C 1
ATOM 1561 O O . ALA A 1 228 ? 25.199 30.170 63.094 1.00 74.14 228 ALA A O 1
ATOM 1563 N N . ALA A 1 229 ? 26.828 29.785 61.587 1.00 71.83 229 ALA A N 1
ATOM 1564 C CA . ALA A 1 229 ? 26.093 28.696 60.952 1.00 71.60 229 ALA A CA 1
ATOM 1565 C C . ALA A 1 229 ? 25.820 27.567 61.938 1.00 75.84 229 ALA A C 1
ATOM 1566 O O . ALA A 1 229 ? 24.691 27.070 62.035 1.00 69.21 229 ALA A O 1
ATOM 1568 N N . ALA A 1 230 ? 26.845 27.151 62.684 1.00 66.38 230 ALA A N 1
ATOM 1569 C CA . ALA A 1 230 ? 26.658 26.063 63.637 1.00 81.05 230 ALA A CA 1
ATOM 1570 C C . ALA A 1 230 ? 25.642 26.446 64.703 1.00 76.12 230 ALA A C 1
ATOM 1571 O O . ALA A 1 230 ? 24.692 25.701 64.969 1.00 75.10 230 ALA A O 1
ATOM 1573 N N . ASN A 1 231 ? 25.812 27.622 65.310 1.00 73.32 231 ASN A N 1
ATOM 1574 C CA . ASN A 1 231 ? 24.912 28.011 66.390 1.00 75.38 231 ASN A CA 1
ATOM 1575 C C . ASN A 1 231 ? 23.487 28.212 65.896 1.00 79.50 231 ASN A C 1
ATOM 1576 O O . ASN A 1 231 ? 22.533 27.905 66.620 1.00 78.40 231 ASN A O 1
ATOM 1581 N N . LEU A 1 232 ? 23.319 28.703 64.670 1.00 74.38 232 LEU A N 1
ATOM 1582 C CA . LEU A 1 232 ? 21.974 28.976 64.183 1.00 77.46 232 LEU A CA 1
ATOM 1583 C C . LEU A 1 232 ? 21.309 27.720 63.635 1.00 80.88 232 LEU A C 1
ATOM 1584 O O . LEU A 1 232 ? 20.101 27.526 63.822 1.00 74.52 232 LEU A O 1
ATOM 1589 N N . ALA A 1 233 ? 22.070 26.860 62.954 1.00 75.95 233 ALA A N 1
ATOM 1590 C CA . ALA A 1 233 ? 21.500 25.605 62.474 1.00 73.61 233 ALA A CA 1
ATOM 1591 C C . ALA A 1 233 ? 20.914 24.796 63.624 1.00 72.06 233 ALA A C 1
ATOM 1592 O O . ALA A 1 233 ? 19.802 24.263 63.519 1.00 60.88 233 ALA A O 1
ATOM 1594 N N . ALA A 1 234 ? 21.647 24.702 64.735 1.00 69.39 234 ALA A N 1
ATOM 1595 C CA . ALA A 1 234 ? 21.162 23.948 65.884 1.00 62.71 234 ALA A CA 1
ATOM 1596 C C . ALA A 1 234 ? 19.935 24.592 66.504 1.00 62.59 234 ALA A C 1
ATOM 1597 O O . ALA A 1 234 ? 19.046 23.887 66.993 1.00 78.91 234 ALA A O 1
ATOM 1599 N N . ARG A 1 235 ? 19.862 25.923 66.487 1.00 82.66 235 ARG A N 1
ATOM 1600 C CA . ARG A 1 235 ? 18.786 26.618 67.181 1.00 78.52 235 ARG A CA 1
ATOM 1601 C C . ARG A 1 235 ? 17.517 26.683 66.332 1.00 73.93 235 ARG A C 1
ATOM 1602 O O . ARG A 1 235 ? 16.419 26.403 66.825 1.00 74.64 235 ARG A O 1
ATOM 1610 N N . TYR A 1 236 ? 17.647 27.018 65.048 1.00 66.74 236 TYR A N 1
ATOM 1611 C CA . TYR A 1 236 ? 16.489 27.326 64.215 1.00 75.58 236 TYR A CA 1
ATOM 1612 C C . TYR A 1 236 ? 16.218 26.314 63.111 1.00 62.81 236 TYR A C 1
ATOM 1613 O O . TYR A 1 236 ? 15.081 26.228 62.650 1.00 73.55 236 TYR A O 1
ATOM 1622 N N . LEU A 1 237 ? 17.217 25.567 62.660 1.00 68.32 237 LEU A N 1
ATOM 1623 C CA . LEU A 1 237 ? 17.033 24.578 61.594 1.00 73.23 237 LEU A CA 1
ATOM 1624 C C . LEU A 1 237 ? 16.852 23.179 62.167 1.00 77.68 237 LEU A C 1
ATOM 1625 O O . LEU A 1 237 ? 17.477 22.215 61.728 1.00 64.37 237 LEU A O 1
ATOM 1630 N N . THR A 1 238 ? 15.968 23.057 63.155 1.00 73.86 238 THR A N 1
ATOM 1631 C CA . THR A 1 238 ? 15.819 21.820 63.908 1.00 70.41 238 THR A CA 1
ATOM 1632 C C . THR A 1 238 ? 15.339 20.648 63.059 1.00 73.27 238 THR A C 1
ATOM 1633 O O . THR A 1 238 ? 15.326 19.518 63.555 1.00 70.81 238 THR A O 1
ATOM 1637 N N . SER A 1 239 ? 14.963 20.882 61.799 1.00 78.76 239 SER A N 1
ATOM 1638 C CA . SER A 1 239 ? 14.453 19.820 60.939 1.00 70.37 239 SER A CA 1
ATOM 1639 C C . SER A 1 239 ? 15.556 18.918 60.395 1.00 77.96 239 SER A C 1
ATOM 1640 O O . SER A 1 239 ? 15.261 17.809 59.932 1.00 71.55 239 SER A O 1
ATOM 1643 N N . ARG A 1 240 ? 16.808 19.372 60.428 1.00 69.75 240 ARG A N 1
ATOM 1644 C CA . ARG A 1 240 ? 17.953 18.605 59.959 1.00 74.27 240 ARG A CA 1
ATOM 1645 C C . ARG A 1 240 ? 19.019 18.591 61.045 1.00 69.20 240 ARG A C 1
ATOM 1646 O O . ARG A 1 240 ? 19.099 19.508 61.866 1.00 74.79 240 ARG A O 1
ATOM 1654 N N . ARG A 1 241 ? 19.839 17.544 61.046 1.00 64.42 241 ARG A N 1
ATOM 1655 C CA . ARG A 1 241 ? 20.801 17.334 62.118 1.00 61.78 241 ARG A CA 1
ATOM 1656 C C . ARG A 1 241 ? 22.137 17.993 61.807 1.00 53.95 241 ARG A C 1
ATOM 1657 O O . ARG A 1 241 ? 22.504 18.185 60.644 1.00 53.86 241 ARG A O 1
ATOM 1665 N N . LEU A 1 242 ? 22.863 18.337 62.869 1.00 55.46 242 LEU A N 1
ATOM 1666 C CA . LEU A 1 242 ? 24.252 18.743 62.725 1.00 63.33 242 LEU A CA 1
ATOM 1667 C C . LEU A 1 242 ? 25.103 17.546 62.291 1.00 69.86 242 LEU A C 1
ATOM 1668 O O . LEU A 1 242 ? 24.838 16.404 62.685 1.00 64.76 242 LEU A O 1
ATOM 1673 N N . PRO A 1 243 ? 26.146 17.777 61.484 1.00 63.88 243 PRO A N 1
ATOM 1674 C CA . PRO A 1 243 ? 26.566 19.088 60.991 1.00 53.39 243 PRO A CA 1
ATOM 1675 C C . PRO A 1 243 ? 26.013 19.403 59.611 1.00 60.12 243 PRO A C 1
ATOM 1676 O O . PRO A 1 243 ? 26.270 20.493 59.100 1.00 74.95 243 PRO A O 1
ATOM 1680 N N . ASP A 1 244 ? 25.271 18.458 59.024 1.00 59.07 244 ASP A N 1
ATOM 1681 C CA . ASP A 1 244 ? 24.703 18.669 57.694 1.00 63.12 244 ASP A CA 1
ATOM 1682 C C . ASP A 1 244 ? 23.928 19.984 57.615 1.00 75.49 244 ASP A C 1
ATOM 1683 O O . ASP A 1 244 ? 24.047 20.732 56.636 1.00 68.19 244 ASP A O 1
ATOM 1688 N N . SER A 1 245 ? 23.135 20.288 58.646 1.00 65.00 245 SER A N 1
ATOM 1689 C CA . SER A 1 245 ? 22.355 21.517 58.629 1.00 65.88 245 SER A CA 1
ATOM 1690 C C . SER A 1 245 ? 23.253 22.746 58.611 1.00 69.72 245 SER A C 1
ATOM 1691 O O . SER A 1 245 ? 22.897 23.765 58.012 1.00 69.31 245 SER A O 1
ATOM 1694 N N . ALA A 1 246 ? 24.425 22.670 59.239 1.00 79.00 246 ALA A N 1
ATOM 1695 C CA . ALA A 1 246 ? 25.369 23.777 59.155 1.00 70.76 246 ALA A CA 1
ATOM 1696 C C . ALA A 1 246 ? 26.166 23.744 57.856 1.00 70.49 246 ALA A C 1
ATOM 1697 O O . ALA A 1 246 ? 26.498 24.804 57.313 1.00 70.70 246 ALA A O 1
ATOM 1699 N N . VAL A 1 247 ? 26.475 22.553 57.339 1.00 69.49 247 VAL A N 1
ATOM 1700 C CA . VAL A 1 247 ? 27.185 22.460 56.067 1.00 68.99 247 VAL A CA 1
ATOM 1701 C C . VAL A 1 247 ? 26.317 22.996 54.933 1.00 69.71 247 VAL A C 1
ATOM 1702 O O . VAL A 1 247 ? 26.763 23.825 54.132 1.00 69.30 247 VAL A O 1
ATOM 1706 N N . ASP A 1 248 ? 25.061 22.537 54.853 1.00 73.64 248 ASP A N 1
ATOM 1707 C CA . ASP A 1 248 ? 24.147 23.047 53.831 1.00 80.57 248 ASP A CA 1
ATOM 1708 C C . ASP A 1 248 ? 23.989 24.557 53.926 1.00 78.25 248 ASP A C 1
ATOM 1709 O O . ASP A 1 248 ? 23.814 25.229 52.904 1.00 70.60 248 ASP A O 1
ATOM 1714 N N . LEU A 1 249 ? 24.063 25.103 55.141 1.00 74.86 249 LEU A N 1
ATOM 1715 C CA . LEU A 1 249 ? 23.858 26.533 55.342 1.00 76.65 249 LEU A CA 1
ATOM 1716 C C . LEU A 1 249 ? 25.037 27.341 54.809 1.00 74.88 249 LEU A C 1
ATOM 1717 O O . LEU A 1 249 ? 24.849 28.346 54.113 1.00 71.36 249 LEU A O 1
ATOM 1722 N N . ILE A 1 250 ? 26.263 26.915 55.117 1.00 80.07 250 ILE A N 1
ATOM 1723 C CA . ILE A 1 250 ? 27.438 27.608 54.595 1.00 76.63 250 ILE A CA 1
ATOM 1724 C C . ILE A 1 250 ? 27.548 27.415 53.087 1.00 64.90 250 ILE A C 1
ATOM 1725 O O . ILE A 1 250 ? 27.921 28.338 52.353 1.00 70.42 250 ILE A O 1
ATOM 1730 N N . ASP A 1 251 ? 27.214 26.219 52.598 1.00 70.61 251 ASP A N 1
ATOM 1731 C CA . ASP A 1 251 ? 27.301 25.959 51.164 1.00 74.14 251 ASP A CA 1
ATOM 1732 C C . ASP A 1 251 ? 26.327 26.831 50.380 1.00 80.28 251 ASP A C 1
ATOM 1733 O O . ASP A 1 251 ? 26.635 27.251 49.258 1.00 71.36 251 ASP A O 1
ATOM 1738 N N . GLU A 1 252 ? 25.155 27.120 50.954 1.00 77.54 252 GLU A N 1
ATOM 1739 C CA . GLU A 1 252 ? 24.187 27.971 50.275 1.00 73.26 252 GLU A CA 1
ATOM 1740 C C . GLU A 1 252 ? 24.605 29.435 50.339 1.00 81.69 252 GLU A C 1
ATOM 1741 O O . GLU A 1 252 ? 24.422 30.178 49.367 1.00 72.71 252 GLU A O 1
ATOM 1747 N N . ALA A 1 253 ? 25.174 29.859 51.470 1.00 76.20 253 ALA A N 1
ATOM 1748 C CA . ALA A 1 253 ? 25.717 31.209 51.563 1.00 65.09 253 ALA A CA 1
ATOM 1749 C C . ALA A 1 253 ? 26.848 31.413 50.565 1.00 74.92 253 ALA A C 1
ATOM 1750 O O . ALA A 1 253 ? 26.898 32.435 49.869 1.00 84.88 253 ALA A O 1
ATOM 1752 N N . ALA A 1 254 ? 27.769 30.449 50.485 1.00 76.35 254 ALA A N 1
ATOM 1753 C CA . ALA A 1 254 ? 28.862 30.547 49.525 1.00 82.44 254 ALA A CA 1
ATOM 1754 C C . ALA A 1 254 ? 28.335 30.666 48.103 1.00 77.18 254 ALA A C 1
ATOM 1755 O O . ALA A 1 254 ? 28.802 31.507 47.328 1.00 78.19 254 ALA A O 1
ATOM 1757 N N . ALA A 1 255 ? 27.351 29.839 47.745 1.00 81.30 255 ALA A N 1
ATOM 1758 C CA . ALA A 1 255 ? 26.779 29.918 46.407 1.00 80.49 255 ALA A CA 1
ATOM 1759 C C . ALA A 1 255 ? 26.076 31.249 46.181 1.00 77.20 255 ALA A C 1
ATOM 1760 O O . ALA A 1 255 ? 26.023 31.732 45.044 1.00 66.32 255 ALA A O 1
ATOM 1762 N N . ALA A 1 256 ? 25.540 31.856 47.243 1.00 82.48 256 ALA A N 1
ATOM 1763 C CA . ALA A 1 256 ? 24.899 33.160 47.103 1.00 80.27 256 ALA A CA 1
ATOM 1764 C C . ALA A 1 256 ? 25.923 34.261 46.871 1.00 80.95 256 ALA A C 1
ATOM 1765 O O . ALA A 1 256 ? 25.603 35.292 46.269 1.00 98.35 256 ALA A O 1
ATOM 1767 N N . VAL A 1 257 ? 27.148 34.067 47.355 1.00 76.49 257 VAL A N 1
ATOM 1768 C CA . VAL A 1 257 ? 28.221 35.028 47.135 1.00 78.44 257 VAL A CA 1
ATOM 1769 C C . VAL A 1 257 ? 29.002 34.708 45.864 1.00 68.06 257 VAL A C 1
ATOM 1770 O O . VAL A 1 257 ? 29.649 35.597 45.293 1.00 74.67 257 VAL A O 1
ATOM 1774 N N . ARG A 1 258 ? 28.932 33.470 45.389 1.00 69.24 258 ARG A N 1
ATOM 1775 C CA . ARG A 1 258 ? 29.495 33.140 44.088 1.00 82.86 258 ARG A CA 1
ATOM 1776 C C . ARG A 1 258 ? 28.873 33.987 42.982 1.00 76.42 258 ARG A C 1
ATOM 1777 O O . ARG A 1 258 ? 29.550 34.330 42.005 1.00 93.54 258 ARG A O 1
ATOM 1785 N N . VAL A 1 259 ? 27.597 34.340 43.117 1.00 80.30 259 VAL A N 1
ATOM 1786 C CA . VAL A 1 259 ? 26.938 35.175 42.117 1.00 88.33 259 VAL A CA 1
ATOM 1787 C C . VAL A 1 259 ? 27.089 36.667 42.425 1.00 82.90 259 VAL A C 1
ATOM 1788 O O . VAL A 1 259 ? 27.159 37.484 41.500 1.00 85.66 259 VAL A O 1
ATOM 1792 N N . ALA A 1 260 ? 27.149 37.044 43.707 1.00 70.26 260 ALA A N 1
ATOM 1793 C CA . ALA A 1 260 ? 27.403 38.438 44.063 1.00 75.83 260 ALA A CA 1
ATOM 1794 C C . ALA A 1 260 ? 28.757 38.912 43.540 1.00 79.95 260 ALA A C 1
ATOM 1795 O O . ALA A 1 260 ? 28.853 39.989 42.942 1.00 70.96 260 ALA A O 1
ATOM 1797 N N . ARG A 1 261 ? 29.812 38.114 43.743 1.00 77.07 261 ARG A N 1
ATOM 1798 C CA . ARG A 1 261 ? 31.153 38.505 43.314 1.00 88.05 261 ARG A CA 1
ATOM 1799 C C . ARG A 1 261 ? 31.276 38.603 41.800 1.00 86.30 261 ARG A C 1
ATOM 1800 O O . ARG A 1 261 ? 32.179 39.293 41.312 1.00 89.75 261 ARG A O 1
ATOM 1808 N N . GLU A 1 262 ? 30.406 37.925 41.052 1.00 69.31 262 GLU A N 1
ATOM 1809 C CA . GLU A 1 262 ? 30.404 37.994 39.599 1.00 68.53 262 GLU A CA 1
ATOM 1810 C C . GLU A 1 262 ? 29.417 39.020 39.074 1.00 72.28 262 GLU A C 1
ATOM 1811 O O . GLU A 1 262 ? 29.123 39.023 37.874 1.00 72.40 262 GLU A O 1
ATOM 1817 N N . SER A 1 263 ? 28.896 39.878 39.948 1.00 58.51 263 SER A N 1
ATOM 1818 C CA . SER A 1 263 ? 28.012 40.971 39.575 1.00 83.21 263 SER A CA 1
ATOM 1819 C C . SER A 1 263 ? 28.671 42.291 39.946 1.00 90.71 263 SER A C 1
ATOM 1820 O O . SER A 1 263 ? 29.354 42.382 40.971 1.00 97.92 263 SER A O 1
ATOM 1823 N N . GLN A 1 264 ? 28.468 43.306 39.116 1.00 88.02 264 GLN A N 1
ATOM 1824 C CA . GLN A 1 264 ? 29.016 44.619 39.416 1.00 86.51 264 GLN A CA 1
ATOM 1825 C C . GLN A 1 264 ? 28.441 45.134 40.733 1.00 78.89 264 GLN A C 1
ATOM 1826 O O . GLN A 1 264 ? 27.277 44.864 41.050 1.00 89.33 264 GLN A O 1
ATOM 1832 N N . PRO A 1 265 ? 29.223 45.865 41.524 1.00 76.52 265 PRO A N 1
ATOM 1833 C CA . PRO A 1 265 ? 28.675 46.488 42.733 1.00 73.22 265 PRO A CA 1
ATOM 1834 C C . PRO A 1 265 ? 27.509 47.404 42.395 1.00 82.69 265 PRO A C 1
ATOM 1835 O O . PRO A 1 265 ? 27.270 47.769 41.241 1.00 77.00 265 PRO A O 1
ATOM 1839 N N . GLU A 1 266 ? 26.779 47.788 43.442 1.00 97.49 266 GLU A N 1
ATOM 1840 C CA . GLU A 1 266 ? 25.588 48.609 43.249 1.00 84.19 266 GLU A CA 1
ATOM 1841 C C . GLU A 1 266 ? 25.940 49.989 42.705 1.00 83.09 266 GLU A C 1
ATOM 1842 O O . GLU A 1 266 ? 25.230 50.518 41.842 1.00 79.13 266 GLU A O 1
ATOM 1848 N N . ILE A 1 267 ? 27.040 50.578 43.179 1.00 92.30 267 ILE A N 1
ATOM 1849 C CA . ILE A 1 267 ? 27.384 51.935 42.762 1.00 86.50 267 ILE A CA 1
ATOM 1850 C C . ILE A 1 267 ? 27.903 51.967 41.324 1.00 79.14 267 ILE A C 1
ATOM 1851 O O . ILE A 1 267 ? 27.707 52.963 40.619 1.00 89.99 267 ILE A O 1
ATOM 1856 N N . ILE A 1 268 ? 28.550 50.901 40.850 1.00 66.40 268 ILE A N 1
ATOM 1857 C CA . ILE A 1 268 ? 28.923 50.864 39.438 1.00 70.68 268 ILE A CA 1
ATOM 1858 C C . ILE A 1 268 ? 27.678 50.717 38.575 1.00 74.72 268 ILE A C 1
ATOM 1859 O O . ILE A 1 268 ? 27.587 51.297 37.486 1.00 82.45 268 ILE A O 1
ATOM 1864 N N . ASP A 1 269 ? 26.690 49.957 39.054 1.00 83.90 269 ASP A N 1
ATOM 1865 C CA . ASP A 1 269 ? 25.420 49.859 38.342 1.00 75.52 269 ASP A CA 1
ATOM 1866 C C . ASP A 1 269 ? 24.757 51.225 38.226 1.00 73.00 269 ASP A C 1
ATOM 1867 O O . ASP A 1 269 ? 24.386 51.660 37.128 1.00 68.25 269 ASP A O 1
ATOM 1872 N N . SER A 1 270 ? 24.609 51.922 39.358 1.00 72.43 270 SER A N 1
ATOM 1873 C CA . SER A 1 270 ? 23.933 53.215 39.355 1.00 65.04 270 SER A CA 1
ATOM 1874 C C . SER A 1 270 ? 24.687 54.237 38.514 1.00 79.24 270 SER A C 1
ATOM 1875 O O . SER A 1 270 ? 24.075 54.966 37.725 1.00 81.05 270 SER A O 1
ATOM 1878 N N . LEU A 1 271 ? 26.013 54.304 38.666 1.00 65.83 271 LEU A N 1
ATOM 1879 C CA . LEU A 1 271 ? 26.802 55.239 37.873 1.00 66.95 271 LEU A CA 1
ATOM 1880 C C . LEU A 1 271 ? 26.651 54.960 36.386 1.00 63.27 271 LEU A C 1
ATOM 1881 O O . LEU A 1 271 ? 26.402 55.874 35.591 1.00 75.57 271 LEU A O 1
ATOM 1886 N N . GLU A 1 272 ? 26.801 53.697 35.992 1.00 56.28 272 GLU A N 1
ATOM 1887 C CA . GLU A 1 272 ? 26.778 53.359 34.573 1.00 72.35 272 GLU A CA 1
ATOM 1888 C C . GLU A 1 272 ? 25.446 53.705 33.925 1.00 73.75 272 GLU A C 1
ATOM 1889 O O . GLU A 1 272 ? 25.400 53.968 32.718 1.00 70.59 272 GLU A O 1
ATOM 1895 N N . ARG A 1 273 ? 24.356 53.710 34.700 1.00 71.21 273 ARG A N 1
ATOM 1896 C CA . ARG A 1 273 ? 23.054 53.998 34.113 1.00 79.72 273 ARG A CA 1
ATOM 1897 C C . ARG A 1 273 ? 22.816 55.495 33.977 1.00 84.57 273 ARG A C 1
ATOM 1898 O O . ARG A 1 273 ? 22.274 55.943 32.959 1.00 88.91 273 ARG A O 1
ATOM 1906 N N . ARG A 1 274 ? 23.214 56.292 34.978 1.00 75.27 274 ARG A N 1
ATOM 1907 C CA . ARG A 1 274 ? 23.113 57.738 34.809 1.00 72.03 274 ARG A CA 1
ATOM 1908 C C . ARG A 1 274 ? 24.003 58.223 33.678 1.00 73.93 274 ARG A C 1
ATOM 1909 O O . ARG A 1 274 ? 23.631 59.147 32.942 1.00 80.81 274 ARG A O 1
ATOM 1917 N N . LEU A 1 275 ? 25.174 57.606 33.514 1.00 64.74 275 LEU A N 1
ATOM 1918 C CA . LEU A 1 27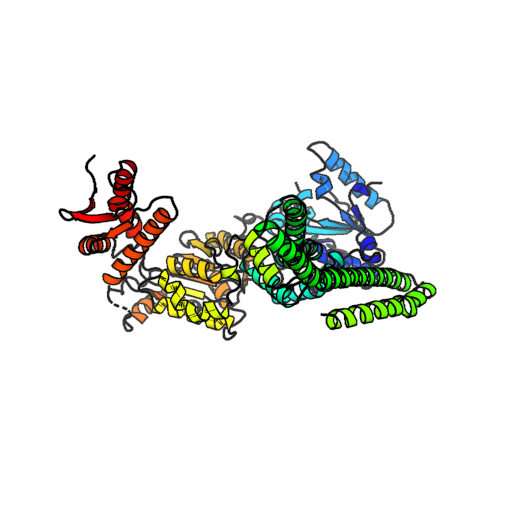5 ? 26.031 57.958 32.391 1.00 62.85 275 LEU A CA 1
ATOM 1919 C C . LEU A 1 275 ? 25.331 57.691 31.063 1.00 61.60 275 LEU A C 1
ATOM 1920 O O . LEU A 1 275 ? 25.277 58.565 30.188 1.00 80.97 275 LEU A O 1
ATOM 1925 N N . ARG A 1 276 ? 24.769 56.490 30.896 1.00 74.50 276 ARG A N 1
ATOM 1926 C CA . ARG A 1 276 ? 24.065 56.191 29.653 1.00 72.46 276 ARG A CA 1
ATOM 1927 C C . ARG A 1 276 ? 22.862 57.104 29.462 1.00 70.75 276 ARG A C 1
ATOM 1928 O O . ARG A 1 276 ? 22.529 57.462 28.327 1.00 60.49 276 ARG A O 1
ATOM 1936 N N . GLN A 1 277 ? 22.215 57.509 30.557 1.00 63.75 277 GLN A N 1
ATOM 1937 C CA . GLN A 1 277 ? 21.099 58.442 30.454 1.00 62.50 277 GLN A CA 1
ATOM 1938 C C . GLN A 1 277 ? 21.566 59.795 29.930 1.00 78.89 277 GLN A C 1
ATOM 1939 O O . GLN A 1 277 ? 20.988 60.337 28.979 1.00 67.30 277 GLN A O 1
ATOM 1945 N N . LEU A 1 278 ? 22.620 60.353 30.536 1.00 79.59 278 LEU A N 1
ATOM 1946 C CA . LEU A 1 278 ? 23.117 61.656 30.105 1.00 71.32 278 LEU A CA 1
ATOM 1947 C C . LEU A 1 278 ? 23.578 61.628 28.654 1.00 68.28 278 LEU A C 1
ATOM 1948 O O . LEU A 1 278 ? 23.411 62.617 27.932 1.00 68.04 278 LEU A O 1
ATOM 1953 N N . LYS A 1 279 ? 24.133 60.507 28.196 1.00 51.54 279 LYS A N 1
ATOM 1954 C CA . LYS A 1 279 ? 24.496 60.415 26.787 1.00 60.78 279 LYS A CA 1
ATOM 1955 C C . LYS A 1 279 ? 23.262 60.497 25.891 1.00 65.92 279 LYS A C 1
ATOM 1956 O O . LYS A 1 279 ? 23.324 61.069 24.796 1.00 71.79 279 LYS A O 1
ATOM 1962 N N . ILE A 1 280 ? 22.131 59.938 26.336 1.00 69.64 280 ILE A N 1
ATOM 1963 C CA . ILE A 1 280 ? 20.880 60.093 25.591 1.00 70.29 280 ILE A CA 1
ATOM 1964 C C . ILE A 1 280 ? 20.448 61.555 25.580 1.00 73.91 280 ILE A C 1
ATOM 1965 O O . ILE A 1 280 ? 20.114 62.119 24.530 1.00 63.93 280 ILE A O 1
ATOM 1970 N N . GLU A 1 281 ? 20.427 62.184 26.761 1.00 56.82 281 GLU A N 1
ATOM 1971 C CA . GLU A 1 281 ? 20.019 63.579 26.859 1.00 64.29 281 GLU A CA 1
ATOM 1972 C C . GLU A 1 281 ? 20.931 64.496 26.049 1.00 78.81 281 GLU A C 1
ATOM 1973 O O . GLU A 1 281 ? 20.463 65.491 25.482 1.00 78.12 281 GLU A O 1
ATOM 1979 N N . ILE A 1 282 ? 22.226 64.177 25.975 1.00 73.00 282 ILE A N 1
ATOM 1980 C CA . ILE A 1 282 ? 23.160 65.006 25.219 1.00 59.72 282 ILE A CA 1
ATOM 1981 C C . ILE A 1 282 ? 22.830 64.960 23.732 1.00 66.27 282 ILE A C 1
ATOM 1982 O O . ILE A 1 282 ? 22.763 65.997 23.063 1.00 76.35 282 ILE A O 1
ATOM 1987 N N . HIS A 1 283 ? 22.615 63.756 23.193 1.00 72.34 283 HIS A N 1
ATOM 1988 C CA . HIS A 1 283 ? 22.233 63.625 21.790 1.00 77.66 283 HIS A CA 1
ATOM 1989 C C . HIS A 1 283 ? 20.938 64.366 21.483 1.00 83.54 283 HIS A C 1
ATOM 1990 O O . HIS A 1 283 ? 20.768 64.892 20.377 1.00 79.01 283 HIS A O 1
ATOM 1997 N N . ALA A 1 284 ? 20.012 64.408 22.443 1.00 78.25 284 ALA A N 1
ATOM 1998 C CA . ALA A 1 284 ? 18.727 65.054 22.211 1.00 66.94 284 ALA A CA 1
ATOM 1999 C C . ALA A 1 284 ? 18.832 66.568 22.325 1.00 86.60 284 ALA A C 1
ATOM 2000 O O . ALA A 1 284 ? 18.284 67.294 21.489 1.00 86.02 284 ALA A O 1
ATOM 2002 N N . LEU A 1 285 ? 19.525 67.055 23.358 1.00 88.72 285 LEU A N 1
ATOM 2003 C CA . LEU A 1 285 ? 19.668 68.492 23.556 1.00 65.06 285 LEU A CA 1
ATOM 2004 C C . LEU A 1 285 ? 20.421 69.150 22.406 1.00 75.66 285 LEU A C 1
ATOM 2005 O O . LEU A 1 285 ? 20.126 70.295 22.050 1.00 84.60 285 LEU A O 1
ATOM 2010 N N . SER A 1 286 ? 21.380 68.443 21.804 1.00 83.02 286 SER A N 1
ATOM 2011 C CA . SER A 1 286 ? 22.166 69.003 20.708 1.00 87.89 286 SER A CA 1
ATOM 2012 C C . SER A 1 286 ? 21.341 69.280 19.459 1.00 90.75 286 SER A C 1
ATOM 2013 O O . SER A 1 286 ? 21.893 69.803 18.484 1.00 104.21 286 SER A O 1
ATOM 2016 N N . ARG A 1 287 ? 20.054 68.942 19.458 1.00 95.93 287 ARG A N 1
ATOM 2017 C CA . ARG A 1 287 ? 19.161 69.191 18.333 1.00 100.75 287 ARG A CA 1
ATOM 2018 C C . ARG A 1 287 ? 18.317 70.442 18.512 1.00 97.21 287 ARG A C 1
ATOM 2019 O O . ARG A 1 287 ? 18.077 71.164 17.541 1.00 103.20 287 ARG A O 1
ATOM 2027 N N . GLU A 1 288 ? 17.863 70.714 19.731 1.00 89.95 288 GLU A N 1
ATOM 2028 C CA . GLU A 1 288 ? 16.989 71.847 19.981 1.00 104.81 288 GLU A CA 1
ATOM 2029 C C . GLU A 1 288 ? 17.777 73.153 19.951 1.00 106.49 288 GLU A C 1
ATOM 2030 O O . GLU A 1 288 ? 18.771 73.308 20.665 1.00 94.79 288 GLU A O 1
ATOM 2036 N N . LYS A 1 289 ? 17.323 74.091 19.120 1.00 123.70 289 LYS A N 1
ATOM 2037 C CA . LYS A 1 289 ? 17.942 75.408 18.980 1.00 109.71 289 LYS A CA 1
ATOM 2038 C C . LYS A 1 289 ? 17.159 76.392 19.845 1.00 101.44 289 LYS A C 1
ATOM 2039 O O . LYS A 1 289 ? 16.068 76.830 19.473 1.00 127.97 289 LYS A O 1
ATOM 2045 N N . ASP A 1 290 ? 17.709 76.723 21.008 1.00 89.27 290 ASP A N 1
ATOM 2046 C CA . ASP A 1 290 ? 17.142 77.750 21.880 1.00 99.88 290 ASP A CA 1
ATOM 2047 C C . ASP A 1 290 ? 18.183 78.088 22.938 1.00 92.81 290 ASP A C 1
ATOM 2048 O O . ASP A 1 290 ? 19.241 77.464 23.020 1.00 94.68 290 ASP A O 1
ATOM 2053 N N . GLU A 1 291 ? 17.864 79.083 23.759 1.00 110.59 291 GLU A N 1
ATOM 2054 C CA . GLU A 1 291 ? 18.835 79.616 24.707 1.00 115.35 291 GLU A CA 1
ATOM 2055 C C . GLU A 1 291 ? 19.007 78.708 25.921 1.00 99.17 291 GLU A C 1
ATOM 2056 O O . GLU A 1 291 ? 20.123 78.554 26.429 1.00 99.16 291 GLU A O 1
ATOM 2062 N N . ALA A 1 292 ? 17.916 78.104 26.399 1.00 99.48 292 ALA A N 1
ATOM 2063 C CA . ALA A 1 292 ? 17.967 77.318 27.628 1.00 96.72 292 ALA A CA 1
ATOM 2064 C C . ALA A 1 292 ? 18.537 75.927 27.400 1.00 97.93 292 ALA A C 1
ATOM 2065 O O . ALA A 1 292 ? 19.138 75.351 28.314 1.00 83.23 292 ALA A O 1
ATOM 2067 N N . SER A 1 293 ? 18.348 75.373 26.202 1.00 90.74 293 SER A N 1
ATOM 2068 C CA . SER A 1 293 ? 18.841 74.031 25.913 1.00 63.90 293 SER A CA 1
ATOM 2069 C C . SER A 1 293 ? 20.361 74.008 25.852 1.00 90.39 293 SER A C 1
ATOM 2070 O O . SER A 1 293 ? 21.008 73.104 26.389 1.00 89.48 293 SER A O 1
ATOM 2073 N N . LYS A 1 294 ? 20.949 74.996 25.200 1.00 86.50 294 LYS A N 1
ATOM 2074 C CA . LYS A 1 294 ? 22.395 75.032 25.061 1.00 81.90 294 LYS A CA 1
ATOM 2075 C C . LYS A 1 294 ? 23.077 75.202 26.426 1.00 80.06 294 LYS A C 1
ATOM 2076 O O . LYS A 1 294 ? 24.125 74.581 26.683 1.00 63.94 294 LYS A O 1
ATOM 2082 N N . ALA A 1 295 ? 22.464 75.969 27.346 1.00 76.13 295 ALA A N 1
ATOM 2083 C CA . ALA A 1 295 ? 23.088 76.196 28.646 1.00 80.63 295 ALA A CA 1
ATOM 2084 C C . ALA A 1 295 ? 23.085 74.952 29.518 1.00 89.53 295 ALA A C 1
ATOM 2085 O O . ALA A 1 295 ? 23.907 74.868 30.433 1.00 82.49 295 ALA A O 1
ATOM 2087 N N . ARG A 1 296 ? 22.174 73.999 29.279 1.00 76.36 296 ARG A N 1
ATOM 2088 C CA . ARG A 1 296 ? 22.177 72.748 30.026 1.00 81.05 296 ARG A CA 1
ATOM 2089 C C . ARG A 1 296 ? 22.796 71.594 29.247 1.00 82.09 296 ARG A C 1
ATOM 2090 O O . ARG A 1 296 ? 23.254 70.626 29.869 1.00 75.22 296 ARG A O 1
ATOM 2098 N N . LEU A 1 297 ? 22.823 71.668 27.910 1.00 73.04 297 LEU A N 1
ATOM 2099 C CA . LEU A 1 297 ? 23.589 70.691 27.139 1.00 63.57 297 LEU A CA 1
ATOM 2100 C C . LEU A 1 297 ? 25.055 70.714 27.538 1.00 74.81 297 LEU A C 1
ATOM 2101 O O . LEU A 1 297 ? 25.688 69.658 27.666 1.00 76.38 297 LEU A O 1
ATOM 2106 N N . ALA A 1 298 ? 25.615 71.907 27.734 1.00 74.30 298 ALA A N 1
ATOM 2107 C CA . ALA A 1 298 ? 26.983 71.993 28.224 1.00 69.11 298 ALA A CA 1
ATOM 2108 C C . ALA A 1 298 ? 27.080 71.463 29.650 1.00 71.49 298 ALA A C 1
ATOM 2109 O O . ALA A 1 298 ? 28.072 70.821 30.018 1.00 78.80 298 ALA A O 1
ATOM 2111 N N . GLN A 1 299 ? 26.049 71.708 30.464 1.00 59.71 299 GLN A N 1
ATOM 2112 C CA . GLN A 1 299 ? 26.013 71.134 31.806 1.00 71.73 299 GLN A CA 1
ATOM 2113 C C . GLN A 1 299 ? 25.858 69.612 31.768 1.00 84.77 299 GLN A C 1
ATOM 2114 O O . GLN A 1 299 ? 26.393 68.914 32.639 1.00 73.40 299 GLN A O 1
ATOM 2120 N N . ALA A 1 300 ? 25.142 69.081 30.771 1.00 62.27 300 ALA A N 1
ATOM 2121 C CA . ALA A 1 300 ? 24.992 67.635 30.655 1.00 69.66 300 ALA A CA 1
ATOM 2122 C C . ALA A 1 3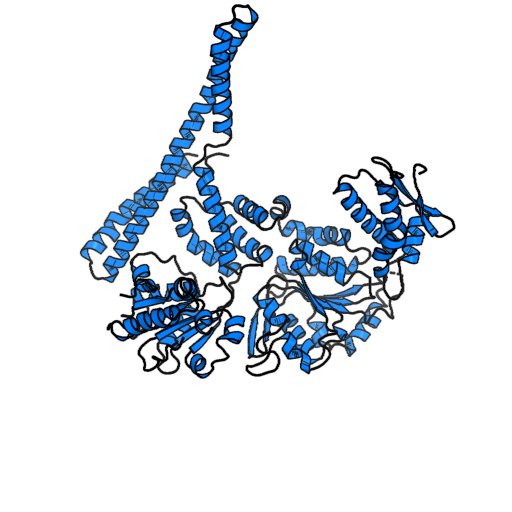00 ? 26.314 66.965 30.298 1.00 73.88 300 ALA A C 1
ATOM 2123 O O . ALA A 1 300 ? 26.635 65.891 30.824 1.00 66.86 300 ALA A O 1
ATOM 2125 N N . LYS A 1 301 ? 27.088 67.575 29.398 1.00 59.93 301 LYS A N 1
ATOM 2126 C CA . LYS A 1 301 ? 28.401 67.031 29.077 1.00 73.52 301 LYS A CA 1
ATOM 2127 C C . LYS A 1 301 ? 29.284 66.989 30.317 1.00 72.74 301 LYS A C 1
ATOM 2128 O O . LYS A 1 301 ? 30.031 66.023 30.526 1.00 54.42 301 LYS A O 1
ATOM 2134 N N . GLN A 1 302 ? 29.181 68.011 31.170 1.00 66.86 302 GLN A N 1
ATOM 2135 C CA . GLN A 1 302 ? 29.953 68.028 32.407 1.00 77.74 302 GLN A CA 1
ATOM 2136 C C . GLN A 1 302 ? 29.465 66.953 33.369 1.00 64.20 302 GLN A C 1
ATOM 2137 O O . GLN A 1 302 ? 30.272 66.216 33.949 1.00 65.56 302 GLN A O 1
ATOM 2143 N N . ASP A 1 303 ? 28.144 66.866 33.562 1.00 71.36 303 ASP A N 1
ATOM 2144 C CA . ASP A 1 303 ? 27.578 65.830 34.420 1.00 66.54 303 ASP A CA 1
ATOM 2145 C C . ASP A 1 303 ? 27.969 64.446 33.931 1.00 60.68 303 ASP A C 1
ATOM 2146 O O . ASP A 1 303 ? 28.316 63.574 34.734 1.00 50.31 303 ASP A O 1
ATOM 2151 N N . ALA A 1 304 ? 27.930 64.235 32.612 1.00 56.74 304 ALA A N 1
ATOM 2152 C CA . ALA A 1 304 ? 28.460 63.007 32.030 1.00 49.01 304 ALA A CA 1
ATOM 2153 C C . ALA A 1 304 ? 29.926 62.811 32.391 1.00 59.49 304 ALA A C 1
ATOM 2154 O O . ALA A 1 304 ? 30.341 61.709 32.769 1.00 71.81 304 ALA A O 1
ATOM 2156 N N . GLN A 1 305 ? 30.724 63.872 32.279 1.00 66.99 305 GLN A N 1
ATOM 2157 C CA . GLN A 1 305 ? 32.149 63.770 32.569 1.00 59.53 305 GLN A CA 1
ATOM 2158 C C . GLN A 1 305 ? 32.394 63.520 34.055 1.00 62.98 305 GLN A C 1
ATOM 2159 O O . GLN A 1 305 ? 33.278 62.736 34.416 1.00 64.64 305 GLN A O 1
ATOM 2165 N N . ASN A 1 306 ? 31.619 64.169 34.929 1.00 60.13 306 ASN A N 1
ATOM 2166 C CA . ASN A 1 306 ? 31.752 63.920 36.364 1.00 69.46 306 ASN A CA 1
ATOM 2167 C C . ASN A 1 306 ? 31.480 62.458 36.692 1.00 79.94 306 ASN A C 1
ATOM 2168 O O . ASN A 1 306 ? 32.228 61.830 37.452 1.00 80.38 306 ASN A O 1
ATOM 2173 N N . VAL A 1 307 ? 30.396 61.907 36.139 1.00 65.88 307 VAL A N 1
ATOM 2174 C CA . VAL A 1 307 ? 30.077 60.499 36.352 1.00 59.41 307 VAL A CA 1
ATOM 2175 C C . VAL A 1 307 ? 31.220 59.622 35.860 1.00 68.51 307 VAL A C 1
ATOM 2176 O O . VAL A 1 307 ? 31.710 58.747 36.582 1.00 64.05 307 VAL A O 1
ATOM 2180 N N . GLU A 1 308 ? 31.665 59.851 34.621 1.00 63.40 308 GLU A N 1
ATOM 2181 C CA . GLU A 1 308 ? 32.763 59.069 34.067 1.00 60.89 308 GLU A CA 1
ATOM 2182 C C . GLU A 1 308 ? 34.036 59.233 34.888 1.00 59.92 308 GLU A C 1
ATOM 2183 O O . GLU A 1 308 ? 34.855 58.313 34.952 1.00 66.52 308 GLU A O 1
ATOM 2189 N N . GLU A 1 309 ? 34.212 60.378 35.541 1.00 67.51 309 GLU A N 1
ATOM 2190 C CA . GLU A 1 309 ? 35.389 60.575 36.376 1.00 77.62 309 GLU A CA 1
ATOM 2191 C C . GLU A 1 309 ? 35.298 59.832 37.699 1.00 70.29 309 GLU A C 1
ATOM 2192 O O . GLU A 1 309 ? 36.337 59.525 38.292 1.00 76.87 309 GLU A O 1
ATOM 2198 N N . GLU A 1 310 ? 34.089 59.561 38.185 1.00 69.36 310 GLU A N 1
ATOM 2199 C CA . GLU A 1 310 ? 33.909 58.751 39.382 1.00 72.33 310 GLU A CA 1
ATOM 2200 C C . GLU A 1 310 ? 33.853 57.268 39.057 1.00 77.50 310 GLU A C 1
ATOM 2201 O O . GLU A 1 310 ? 34.251 56.437 39.881 1.00 74.55 310 GLU A O 1
ATOM 2207 N N . LEU A 1 311 ? 33.397 56.935 37.851 1.00 70.49 311 LEU A N 1
ATOM 2208 C CA . LEU A 1 311 ? 33.129 55.557 37.482 1.00 62.48 311 LEU A CA 1
ATOM 2209 C C . LEU A 1 311 ? 34.395 54.840 37.041 1.00 74.05 311 LEU A C 1
ATOM 2210 O O . LEU A 1 311 ? 34.614 53.683 37.415 1.00 78.14 311 LEU A O 1
ATOM 2215 N N . ARG A 1 312 ? 35.238 55.505 36.253 1.00 80.49 312 ARG A N 1
ATOM 2216 C CA . ARG A 1 312 ? 36.428 54.839 35.725 1.00 92.01 312 ARG A CA 1
ATOM 2217 C C . ARG A 1 312 ? 37.393 54.387 36.815 1.00 81.63 312 ARG A C 1
ATOM 2218 O O . ARG A 1 312 ? 37.839 53.230 36.760 1.00 81.52 312 ARG A O 1
ATOM 2226 N N . PRO A 1 313 ? 37.749 55.203 37.817 1.00 76.66 313 PRO A N 1
ATOM 2227 C CA . PRO A 1 313 ? 38.572 54.663 38.916 1.00 79.85 313 PRO A CA 1
ATOM 2228 C C . PRO A 1 313 ? 37.946 53.463 39.608 1.00 77.63 313 PRO A C 1
ATOM 2229 O O . PRO A 1 313 ? 38.654 52.500 39.925 1.00 83.42 313 PRO A O 1
ATOM 2233 N N . LEU A 1 314 ? 36.633 53.492 39.852 1.00 74.61 314 LEU A N 1
ATOM 2234 C CA . LEU A 1 314 ? 35.990 52.391 40.564 1.00 72.32 314 LEU A CA 1
ATOM 2235 C C . LEU A 1 314 ? 35.899 51.145 39.692 1.00 74.79 314 LEU A C 1
ATOM 2236 O O . LEU A 1 314 ? 36.363 50.068 40.083 1.00 75.88 314 LEU A O 1
ATOM 2241 N N . ARG A 1 315 ? 35.287 51.268 38.512 1.00 78.02 315 ARG A N 1
ATOM 2242 C CA . ARG A 1 315 ? 35.139 50.111 37.638 1.00 82.95 315 ARG A CA 1
ATOM 2243 C C . ARG A 1 315 ? 36.485 49.475 37.341 1.00 78.86 315 ARG A C 1
ATOM 2244 O O . ARG A 1 315 ? 36.581 48.250 37.198 1.00 90.72 315 ARG A O 1
ATOM 2252 N N . GLU A 1 316 ? 37.540 50.283 37.285 1.00 95.07 316 GLU A N 1
ATOM 2253 C CA . GLU A 1 316 ? 38.875 49.741 37.073 1.00 100.71 316 GLU A CA 1
ATOM 2254 C C . GLU A 1 316 ? 39.356 48.969 38.300 1.00 93.17 316 GLU A C 1
ATOM 2255 O O . GLU A 1 316 ? 39.856 47.845 38.178 1.00 101.81 316 GLU A O 1
ATOM 2261 N N . LYS A 1 317 ? 39.208 49.552 39.495 1.00 83.29 317 LYS A N 1
ATOM 2262 C CA . LYS A 1 317 ? 39.627 48.865 40.716 1.00 76.69 317 LYS A CA 1
ATOM 2263 C C . LYS A 1 317 ? 38.865 47.556 40.915 1.00 95.36 317 LYS A C 1
ATOM 2264 O O . LYS A 1 317 ? 39.429 46.574 41.411 1.00 99.74 317 LYS A O 1
ATOM 2270 N N . TYR A 1 318 ? 37.583 47.520 40.538 1.00 95.79 318 TYR A N 1
ATOM 2271 C CA . TYR A 1 318 ? 36.800 46.296 40.692 1.00 82.41 318 TYR A CA 1
ATOM 2272 C C . TYR A 1 318 ? 37.357 45.174 39.824 1.00 93.59 318 TYR A C 1
ATOM 2273 O O . TYR A 1 318 ? 37.647 44.079 40.317 1.00 93.83 318 TYR A O 1
ATOM 2282 N N . GLU A 1 319 ? 37.520 45.432 38.523 1.00 95.40 319 GLU A N 1
ATOM 2283 C CA . GLU A 1 319 ? 38.004 44.391 37.620 1.00 100.75 319 GLU A CA 1
ATOM 2284 C C . GLU A 1 319 ? 39.446 44.005 37.934 1.00 102.24 319 GLU A C 1
ATOM 2285 O O . GLU A 1 319 ? 39.794 42.818 37.903 1.00 96.45 319 GLU A O 1
ATOM 2291 N N . ARG A 1 320 ? 40.293 44.993 38.231 1.00 98.56 320 ARG A N 1
ATOM 2292 C CA . ARG A 1 320 ? 41.670 44.775 38.666 1.00 100.81 320 ARG A CA 1
ATOM 2293 C C . ARG A 1 320 ? 41.725 43.737 39.774 1.00 101.89 320 ARG A C 1
ATOM 2294 O O . ARG A 1 320 ? 42.641 42.911 39.833 1.00 124.35 320 ARG A O 1
ATOM 2302 N N . GLU A 1 321 ? 40.721 43.775 40.645 1.00 86.01 321 GLU A N 1
ATOM 2303 C CA . GLU A 1 321 ? 40.714 43.010 41.878 1.00 88.09 321 GLU A CA 1
ATOM 2304 C C . GLU A 1 321 ? 39.847 41.757 41.804 1.00 93.99 321 GLU A C 1
ATOM 2305 O O . GLU A 1 321 ? 40.091 40.803 42.553 1.00 89.94 321 GLU A O 1
ATOM 2311 N N . ARG A 1 322 ? 38.864 41.719 40.907 1.00 100.76 322 ARG A N 1
ATOM 2312 C CA . ARG A 1 322 ? 38.163 40.468 40.650 1.00 88.02 322 ARG A CA 1
ATOM 2313 C C . ARG A 1 322 ? 39.006 39.537 39.790 1.00 84.66 322 ARG A C 1
ATOM 2314 O O . ARG A 1 322 ? 38.895 38.312 39.913 1.00 85.99 322 ARG A O 1
ATOM 2322 N N . GLN A 1 323 ? 39.866 40.100 38.939 1.00 95.83 323 GLN A N 1
ATOM 2323 C CA . GLN A 1 323 ? 40.789 39.282 38.159 1.00 97.84 323 GLN A CA 1
ATOM 2324 C C . GLN A 1 323 ? 41.836 38.625 39.047 1.00 105.57 323 GLN A C 1
ATOM 2325 O O . GLN A 1 323 ? 42.339 37.542 38.721 1.00 95.78 323 GLN A O 1
ATOM 2331 N N . ARG A 1 324 ? 42.176 39.255 40.171 1.00 97.13 324 ARG A N 1
ATOM 2332 C CA . ARG A 1 324 ? 43.189 38.678 41.044 1.00 89.18 324 ARG A CA 1
ATOM 2333 C C . ARG A 1 324 ? 42.586 37.660 42.007 1.00 93.01 324 ARG A C 1
ATOM 2334 O O . ARG A 1 324 ? 43.220 36.641 42.307 1.00 90.38 324 ARG A O 1
ATOM 2342 N N . GLY A 1 325 ? 41.366 37.909 42.499 1.00 91.17 325 GLY A N 1
ATOM 2343 C CA . GLY A 1 325 ? 40.695 36.909 43.311 1.00 70.41 325 GLY A CA 1
ATOM 2344 C C . GLY A 1 325 ? 40.446 35.628 42.544 1.00 77.59 325 GLY A C 1
ATOM 2345 O O . GLY A 1 325 ? 40.405 34.543 43.130 1.00 66.56 325 GLY A O 1
ATOM 2346 N N . LYS A 1 326 ? 40.288 35.736 41.223 1.00 74.29 326 LYS A N 1
ATOM 2347 C CA . LYS A 1 326 ? 40.143 34.564 40.373 1.00 68.17 326 LYS A CA 1
ATOM 2348 C C . LYS A 1 326 ? 41.494 33.923 40.093 1.00 81.37 326 LYS A C 1
ATOM 2349 O O . LYS A 1 326 ? 41.597 32.694 40.015 1.00 86.41 326 LYS A O 1
ATOM 2355 N N . ALA A 1 327 ? 42.542 34.738 39.941 1.00 91.70 327 ALA A N 1
ATOM 2356 C CA . ALA A 1 327 ? 43.882 34.182 39.789 1.00 81.92 327 ALA A CA 1
ATOM 2357 C C . ALA A 1 327 ? 44.315 33.457 41.055 1.00 82.47 327 ALA A C 1
ATOM 2358 O O . ALA A 1 327 ? 44.983 32.418 40.985 1.00 64.00 327 ALA A O 1
ATOM 2360 N N . ILE A 1 328 ? 43.938 33.988 42.222 1.00 73.87 328 ILE A N 1
ATOM 2361 C CA . ILE A 1 328 ? 44.212 33.291 43.474 1.00 63.57 328 ILE A CA 1
ATOM 2362 C C . ILE A 1 328 ? 43.491 31.949 43.505 1.00 76.43 328 ILE A C 1
ATOM 2363 O O . ILE A 1 328 ? 44.080 30.922 43.858 1.00 79.65 328 ILE A O 1
ATOM 2368 N N . GLN A 1 329 ? 42.215 31.928 43.114 1.00 79.83 329 GLN A N 1
ATOM 2369 C CA . GLN A 1 329 ? 41.429 30.717 43.301 1.00 81.13 329 GLN A CA 1
ATOM 2370 C C . GLN A 1 329 ? 41.946 29.576 42.427 1.00 78.11 329 GLN A C 1
ATOM 2371 O O . GLN A 1 329 ? 41.948 28.419 42.864 1.00 92.01 329 GLN A O 1
ATOM 2377 N N . GLU A 1 330 ? 42.391 29.865 41.192 1.00 67.32 330 GLU A N 1
ATOM 2378 C CA . GLU A 1 330 ? 43.031 28.805 40.402 1.00 87.69 330 GLU A CA 1
ATOM 2379 C C . GLU A 1 330 ? 44.416 28.481 40.928 1.00 82.97 330 GLU A C 1
ATOM 2380 O O . GLU A 1 330 ? 44.839 27.321 40.891 1.00 86.13 330 GLU A O 1
ATOM 2386 N N . ALA A 1 331 ? 45.140 29.481 41.412 1.00 79.33 331 ALA A N 1
ATOM 2387 C CA . ALA A 1 331 ? 46.402 29.189 42.073 1.00 78.16 331 ALA A CA 1
ATOM 2388 C C . ALA A 1 331 ? 46.198 28.189 43.210 1.00 81.65 331 ALA A C 1
ATOM 2389 O O . ALA A 1 331 ? 46.986 27.246 43.374 1.00 81.53 331 ALA A O 1
ATOM 2391 N N . LYS A 1 332 ? 45.102 28.336 43.955 1.00 78.01 332 LYS A N 1
ATOM 2392 C CA . LYS A 1 332 ? 44.766 27.365 44.991 1.00 66.85 332 LYS A CA 1
ATOM 2393 C C . LYS A 1 332 ? 44.380 26.007 44.407 1.00 73.46 332 LYS A C 1
ATOM 2394 O O . LYS A 1 332 ? 44.615 24.969 45.043 1.00 73.03 332 LYS A O 1
ATOM 2400 N N . MET A 1 333 ? 43.784 25.986 43.210 1.00 68.38 333 MET A N 1
ATOM 2401 C CA . MET A 1 333 ? 43.299 24.730 42.648 1.00 60.41 333 MET A CA 1
ATOM 2402 C C . MET A 1 333 ? 44.433 23.903 42.057 1.00 73.10 333 MET A C 1
ATOM 2403 O O . MET A 1 333 ? 44.414 22.669 42.150 1.00 86.13 333 MET A O 1
ATOM 2408 N N . LYS A 1 334 ? 45.421 24.553 41.433 1.00 72.70 334 LYS A N 1
ATOM 2409 C CA . LYS A 1 334 ? 46.575 23.793 40.963 1.00 83.89 334 LYS A CA 1
ATOM 2410 C C . LYS A 1 334 ? 47.436 23.326 42.129 1.00 75.51 334 LYS A C 1
ATOM 2411 O O . LYS A 1 334 ? 47.997 22.224 42.085 1.00 72.13 334 LYS A O 1
ATOM 2417 N N . LEU A 1 335 ? 47.541 24.140 43.182 1.00 60.26 335 LEU A N 1
ATOM 2418 C CA . LEU A 1 335 ? 48.224 23.693 44.390 1.00 55.16 335 LEU A CA 1
ATOM 2419 C C . LEU A 1 335 ? 47.616 22.399 44.910 1.00 71.96 335 LEU A C 1
ATOM 2420 O O . LEU A 1 335 ? 48.326 21.415 45.151 1.00 75.72 335 LEU A O 1
ATOM 2425 N N . GLU A 1 336 ? 46.296 22.385 45.091 1.00 81.91 336 GLU A N 1
ATOM 2426 C CA . GLU A 1 336 ? 45.629 21.188 45.586 1.00 70.06 336 GLU A CA 1
ATOM 2427 C C . GLU A 1 336 ? 45.857 20.007 44.652 1.00 69.74 336 GLU A C 1
ATOM 2428 O O . GLU A 1 336 ? 46.105 18.885 45.108 1.00 78.06 336 GLU A O 1
ATOM 2434 N N . ALA A 1 337 ? 45.794 20.241 43.340 1.00 59.89 337 ALA A N 1
ATOM 2435 C CA . ALA A 1 337 ? 46.000 19.151 42.395 1.00 60.22 337 ALA A CA 1
ATOM 2436 C C . ALA A 1 337 ? 47.427 18.629 42.467 1.00 77.47 337 ALA A C 1
ATOM 2437 O O . ALA A 1 337 ? 47.661 17.423 42.322 1.00 80.82 337 ALA A O 1
ATOM 2439 N N . LEU A 1 338 ? 48.391 19.524 42.692 1.00 69.38 338 LEU A N 1
ATOM 2440 C CA . LEU A 1 338 ? 49.772 19.094 42.869 1.00 74.08 338 LEU A CA 1
ATOM 2441 C C . LEU A 1 338 ? 49.914 18.207 44.100 1.00 84.77 338 LEU A C 1
ATOM 2442 O O . LEU A 1 338 ? 50.623 17.193 44.068 1.00 76.25 338 LEU A O 1
ATOM 2447 N N . ARG A 1 339 ? 49.234 18.570 45.192 1.00 70.09 339 ARG A N 1
ATOM 2448 C CA . ARG A 1 339 ? 49.319 17.784 46.416 1.00 69.44 339 ARG A CA 1
ATOM 2449 C C . ARG A 1 339 ? 48.693 16.407 46.249 1.00 78.23 339 ARG A C 1
ATOM 2450 O O . ARG A 1 339 ? 49.132 15.447 46.891 1.00 89.19 339 ARG A O 1
ATOM 2458 N N . VAL A 1 340 ? 47.677 16.284 45.397 1.00 74.08 340 VAL A N 1
ATOM 2459 C CA . VAL A 1 340 ? 47.115 14.969 45.112 1.00 72.52 340 VAL A CA 1
ATOM 2460 C C . VAL A 1 340 ? 48.127 14.119 44.356 1.00 67.22 340 VAL A C 1
ATOM 2461 O O . VAL A 1 340 ? 48.372 12.959 44.707 1.00 78.29 340 VAL A O 1
ATOM 2465 N N . LYS A 1 341 ? 48.727 14.684 43.305 1.00 71.87 341 LYS A N 1
ATOM 2466 C CA . LYS A 1 341 ? 49.773 13.972 42.581 1.00 70.05 341 LYS A CA 1
ATOM 2467 C C . LYS A 1 341 ? 50.950 13.646 43.491 1.00 72.29 341 LYS A C 1
ATOM 2468 O O . LYS A 1 341 ? 51.560 12.578 43.358 1.00 65.91 341 LYS A O 1
ATOM 2474 N N . ALA A 1 342 ? 51.264 14.537 44.438 1.00 67.26 342 ALA A N 1
ATOM 2475 C CA . ALA A 1 342 ? 52.402 14.308 45.323 1.00 76.42 342 ALA A CA 1
ATOM 2476 C C . ALA A 1 342 ? 52.092 13.236 46.358 1.00 73.39 342 ALA A C 1
ATOM 2477 O O . ALA A 1 342 ? 52.944 12.390 46.655 1.00 73.08 342 ALA A O 1
ATOM 2479 N N . GLU A 1 343 ? 50.884 13.268 46.929 1.00 80.27 343 GLU A N 1
ATOM 2480 C CA . GLU A 1 343 ? 50.476 12.229 47.869 1.00 73.04 343 GLU A CA 1
ATOM 2481 C C . GLU A 1 343 ? 50.464 10.860 47.202 1.00 76.32 343 GLU A C 1
ATOM 2482 O O . GLU A 1 343 ? 50.835 9.855 47.822 1.00 73.97 343 GLU A O 1
ATOM 2488 N N . ASP A 1 344 ? 50.046 10.800 45.935 1.00 70.37 344 ASP A N 1
ATOM 2489 C CA . ASP A 1 344 ? 49.983 9.516 45.248 1.00 65.51 344 ASP A CA 1
ATOM 2490 C C . ASP A 1 344 ? 51.362 9.029 44.839 1.00 73.65 344 ASP A C 1
ATOM 2491 O O . ASP A 1 344 ? 51.618 7.819 44.853 1.00 69.90 344 ASP A O 1
ATOM 2496 N N . ALA A 1 345 ? 52.251 9.944 44.452 1.00 82.73 345 ALA A N 1
ATOM 2497 C CA . ALA A 1 345 ? 53.621 9.558 44.139 1.00 60.76 345 ALA A CA 1
ATOM 2498 C C . ALA A 1 345 ? 54.284 8.912 45.348 1.00 69.72 345 ALA A C 1
ATOM 2499 O O . ALA A 1 345 ? 54.751 7.769 45.284 1.00 63.20 345 ALA A O 1
ATOM 2501 N N . SER A 1 346 ? 54.307 9.629 46.475 1.00 63.98 346 SER A N 1
ATOM 2502 C CA . SER A 1 346 ? 54.894 9.098 47.700 1.00 67.09 346 SER A CA 1
ATOM 2503 C C . SER A 1 346 ? 54.195 7.831 48.176 1.00 74.05 346 SER A C 1
ATOM 2504 O O . SER A 1 346 ? 54.799 7.037 48.902 1.00 92.91 346 SER A O 1
ATOM 2507 N N . ARG A 1 347 ? 52.938 7.626 47.784 1.00 91.26 347 ARG A N 1
ATOM 2508 C CA . ARG A 1 347 ? 52.214 6.416 48.160 1.00 80.27 347 ARG A CA 1
ATOM 2509 C C . ARG A 1 347 ? 52.650 5.224 47.322 1.00 78.00 347 ARG A C 1
ATOM 2510 O O . ARG A 1 347 ? 52.708 4.095 47.822 1.00 78.53 347 ARG A O 1
ATOM 2518 N N . MET A 1 348 ? 52.959 5.458 46.049 1.00 80.92 348 MET A N 1
ATOM 2519 C CA . MET A 1 348 ? 53.315 4.404 45.113 1.00 75.82 348 MET A CA 1
ATOM 2520 C C . MET A 1 348 ? 54.821 4.226 44.968 1.00 85.54 348 MET A C 1
ATOM 2521 O O . MET A 1 348 ? 55.268 3.534 44.047 1.00 83.70 348 MET A O 1
ATOM 2526 N N . GLY A 1 349 ? 55.611 4.837 45.847 1.00 83.73 349 GLY A N 1
ATOM 2527 C CA . GLY A 1 349 ? 57.048 4.665 45.801 1.00 70.64 349 GLY A CA 1
ATOM 2528 C C . GLY A 1 349 ? 57.751 5.304 44.624 1.00 90.37 349 GLY A C 1
ATOM 2529 O O . GLY A 1 349 ? 58.897 4.949 44.340 1.00 110.20 349 GLY A O 1
ATOM 2530 N N . ASP A 1 350 ? 57.100 6.236 43.922 1.00 89.52 350 ASP A N 1
ATOM 2531 C CA . ASP A 1 350 ? 57.752 6.993 42.851 1.00 94.82 350 ASP A CA 1
ATOM 2532 C C . ASP A 1 350 ? 58.411 8.216 43.482 1.00 89.57 350 ASP A C 1
ATOM 2533 O O . ASP A 1 350 ? 57.853 9.313 43.529 1.00 84.22 350 ASP A O 1
ATOM 2538 N N . HIS A 1 351 ? 59.636 8.021 43.973 1.00 78.12 351 HIS A N 1
ATOM 2539 C CA . HIS A 1 351 ? 60.333 9.124 44.623 1.00 77.78 351 HIS A CA 1
ATOM 2540 C C . HIS A 1 351 ? 60.831 10.166 43.626 1.00 88.28 351 HIS A C 1
ATOM 2541 O O . HIS A 1 351 ? 61.102 11.307 44.023 1.00 67.17 351 HIS A O 1
ATOM 2548 N N . SER A 1 352 ? 60.955 9.806 42.347 1.00 94.08 352 SER A N 1
ATOM 2549 C CA . SER A 1 352 ? 61.359 10.782 41.342 1.00 88.10 352 SER A CA 1
ATOM 2550 C C . SER A 1 352 ? 60.312 11.881 41.207 1.00 90.31 352 SER A C 1
ATOM 2551 O O . SER A 1 352 ? 60.598 13.060 41.443 1.00 92.07 352 SER A O 1
ATOM 2554 N N . ARG A 1 353 ? 59.078 11.504 40.843 1.00 85.85 353 ARG A N 1
ATOM 2555 C CA . ARG A 1 353 ? 58.016 12.496 40.696 1.00 86.57 353 ARG A CA 1
ATOM 2556 C C . ARG A 1 353 ? 57.631 13.107 42.038 1.00 82.04 353 ARG A C 1
ATOM 2557 O O . ARG A 1 353 ? 57.284 14.292 42.098 1.00 86.23 353 ARG A O 1
ATOM 2565 N N . ALA A 1 354 ? 57.704 12.335 43.122 1.00 72.57 354 ALA A N 1
ATOM 2566 C CA . ALA A 1 354 ? 57.390 12.896 44.431 1.00 63.49 354 ALA A CA 1
ATOM 2567 C C . ALA A 1 354 ? 58.364 14.002 44.822 1.00 76.26 354 ALA A C 1
ATOM 2568 O O . ALA A 1 354 ? 57.993 14.924 45.555 1.00 74.63 354 ALA A O 1
ATOM 2570 N N . ALA A 1 355 ? 59.609 13.927 44.354 1.00 82.48 355 ALA A N 1
ATOM 2571 C CA . ALA A 1 355 ? 60.562 14.995 44.626 1.00 78.94 355 ALA A CA 1
ATOM 2572 C C . ALA A 1 355 ? 60.315 16.209 43.743 1.00 71.65 355 ALA A C 1
ATOM 2573 O O . ALA A 1 355 ? 60.544 17.339 44.185 1.00 73.88 355 ALA A O 1
ATOM 2575 N N . ASP A 1 356 ? 59.906 16.045 42.498 1.00 71.92 356 ASP A N 1
ATOM 2576 C CA . ASP A 1 356 ? 59.487 17.145 41.628 1.00 77.45 356 ASP A CA 1
ATOM 2577 C C . ASP A 1 356 ? 58.477 18.044 42.337 1.00 86.65 356 ASP A C 1
ATOM 2578 O O . ASP A 1 356 ? 58.686 19.257 42.489 1.00 82.95 356 ASP A O 1
ATOM 2583 N N . LEU A 1 357 ? 57.372 17.443 42.791 1.00 75.89 357 LEU A N 1
ATOM 2584 C CA . LEU A 1 357 ? 56.255 18.182 43.355 1.00 68.03 357 LEU A CA 1
ATOM 2585 C C . LEU A 1 357 ? 56.560 18.705 44.759 1.00 67.68 357 LEU A C 1
ATOM 2586 O O . LEU A 1 357 ? 56.367 19.892 45.033 1.00 77.65 357 LEU A O 1
ATOM 2591 N N . GLN A 1 358 ? 57.041 17.847 45.663 1.00 67.01 358 GLN A N 1
ATOM 2592 C CA . GLN A 1 358 ? 57.171 18.254 47.063 1.00 63.33 358 GLN A CA 1
ATOM 2593 C C . GLN A 1 358 ? 58.227 19.326 47.274 1.00 67.36 358 GLN A C 1
ATOM 2594 O O . GLN A 1 358 ? 58.171 20.042 48.277 1.00 79.66 358 GLN A O 1
ATOM 2600 N N . TYR A 1 359 ? 59.191 19.448 46.366 1.00 70.11 359 TYR A N 1
ATOM 2601 C CA . TYR A 1 359 ? 60.333 20.320 46.585 1.00 80.32 359 TYR A CA 1
ATOM 2602 C C . TYR A 1 359 ? 60.385 21.484 45.614 1.00 82.30 359 TYR A C 1
ATOM 2603 O O . TYR A 1 359 ? 60.965 22.522 45.950 1.00 67.00 359 TYR A O 1
ATOM 2612 N N . TYR A 1 360 ? 59.769 21.349 44.441 1.00 80.91 360 TYR A N 1
ATOM 2613 C CA . TYR A 1 360 ? 59.853 22.389 43.428 1.00 86.26 360 TYR A CA 1
ATOM 2614 C C . TYR A 1 360 ? 58.471 22.895 43.003 1.00 78.24 360 TYR A C 1
ATOM 2615 O O . TYR A 1 360 ? 58.164 24.073 43.206 1.00 78.37 360 TYR A O 1
ATOM 2624 N N . ALA A 1 361 ? 57.621 22.034 42.431 1.00 71.41 361 ALA A N 1
ATOM 2625 C CA . ALA A 1 361 ? 56.316 22.493 41.949 1.00 70.28 361 ALA A CA 1
ATOM 2626 C C . ALA A 1 361 ? 55.495 23.123 43.067 1.00 76.79 361 ALA A C 1
ATOM 2627 O O . ALA A 1 361 ? 55.035 24.265 42.947 1.00 81.95 361 ALA A O 1
ATOM 2629 N N . ILE A 1 362 ? 55.296 22.386 44.161 1.00 69.27 362 ILE A N 1
ATOM 2630 C CA . ILE A 1 362 ? 54.401 22.867 45.213 1.00 74.03 362 ILE A CA 1
ATOM 2631 C C . ILE A 1 362 ? 54.903 24.140 45.876 1.00 70.06 362 ILE A C 1
ATOM 2632 O O . ILE A 1 362 ? 54.113 25.090 46.010 1.00 80.27 362 ILE A O 1
ATOM 2637 N N . PRO A 1 363 ? 56.168 24.258 46.286 1.00 82.70 363 PRO A N 1
ATOM 2638 C CA . PRO A 1 363 ? 56.593 25.540 46.879 1.00 86.10 363 PRO A CA 1
ATOM 2639 C C . PRO A 1 363 ? 56.616 26.685 45.878 1.00 79.22 363 PRO A C 1
ATOM 2640 O O . PRO A 1 363 ? 56.420 27.840 46.280 1.00 76.77 363 PRO A O 1
ATOM 2644 N N . GLU A 1 364 ? 56.853 26.404 44.590 1.00 70.36 364 GLU A N 1
ATOM 2645 C CA . GLU A 1 364 ? 56.719 27.445 43.577 1.00 82.57 364 GLU A CA 1
ATOM 2646 C C . GLU A 1 364 ? 55.271 27.901 43.468 1.00 86.12 364 GLU A C 1
ATOM 2647 O O . GLU A 1 364 ? 54.998 29.092 43.274 1.00 85.46 364 GLU A O 1
ATOM 2653 N N . GLN A 1 365 ? 54.375 26.975 43.659 1.00 82.54 365 GLN A N 1
ATOM 2654 C CA . GLN A 1 365 ? 52.966 27.341 43.667 1.00 69.04 365 GLN A CA 1
ATOM 2655 C C . GLN A 1 365 ? 52.605 28.103 44.936 1.00 78.42 365 GLN A C 1
ATOM 2656 O O . GLN A 1 365 ? 52.013 29.184 44.866 1.00 86.23 365 GLN A O 1
ATOM 2662 N N . GLU A 1 366 ? 52.965 27.538 46.055 1.00 66.10 366 GLU A N 1
ATOM 2663 C CA . GLU A 1 366 ? 52.681 28.221 47.319 1.00 71.41 366 GLU A CA 1
ATOM 2664 C C . GLU A 1 366 ? 53.249 29.639 47.348 1.00 86.31 366 GLU A C 1
ATOM 2665 O O . GLU A 1 366 ? 52.653 30.537 47.960 1.00 72.44 366 GLU A O 1
ATOM 2671 N N . ALA A 1 367 ? 54.401 29.858 46.706 1.00 74.56 367 ALA A N 1
ATOM 2672 C CA . ALA A 1 367 ? 54.969 31.200 46.648 1.00 74.27 367 ALA A CA 1
ATOM 2673 C C . ALA A 1 367 ? 54.115 32.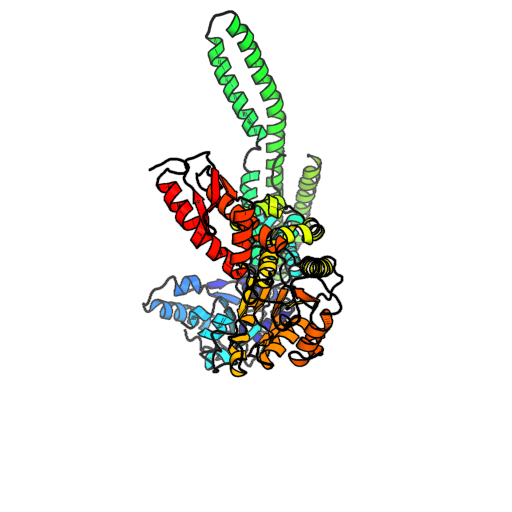130 45.799 1.00 81.02 367 ALA A C 1
ATOM 2674 O O . ALA A 1 367 ? 54.028 33.329 46.087 1.00 86.60 367 ALA A O 1
ATOM 2676 N N . ILE A 1 368 ? 53.486 31.599 44.750 1.00 74.97 368 ILE A N 1
ATOM 2677 C CA . ILE A 1 368 ? 52.589 32.399 43.926 1.00 69.97 368 ILE A CA 1
ATOM 2678 C C . ILE A 1 368 ? 51.358 32.824 44.722 1.00 77.13 368 ILE A C 1
ATOM 2679 O O . ILE A 1 368 ? 50.901 33.968 44.617 1.00 87.13 368 ILE A O 1
ATOM 2684 N N . ILE A 1 369 ? 50.798 31.916 45.525 1.00 80.51 369 ILE A N 1
ATOM 2685 C CA . ILE A 1 369 ? 49.625 32.267 46.323 1.00 85.04 369 ILE A CA 1
ATOM 2686 C C . ILE A 1 369 ? 49.996 33.281 47.398 1.00 79.59 369 ILE A C 1
ATOM 2687 O O . ILE A 1 369 ? 49.255 34.238 47.648 1.00 90.74 369 ILE A O 1
ATOM 2692 N N . LYS A 1 370 ? 51.145 33.090 48.051 1.00 82.49 370 LYS A N 1
ATOM 2693 C CA . LYS A 1 370 ? 51.557 34.013 49.104 1.00 85.81 370 LYS A CA 1
ATOM 2694 C C . LYS A 1 370 ? 51.670 35.436 48.574 1.00 87.05 370 LYS A C 1
ATOM 2695 O O . LYS A 1 370 ? 51.256 36.389 49.245 1.00 82.26 370 LYS A O 1
ATOM 2701 N N . ARG A 1 371 ? 52.203 35.599 47.361 1.00 77.41 371 ARG A N 1
ATOM 2702 C CA . ARG A 1 371 ? 52.391 36.936 46.808 1.00 82.86 371 ARG A CA 1
ATOM 2703 C C . ARG A 1 371 ? 51.069 37.530 46.334 1.00 95.73 371 ARG A C 1
ATOM 2704 O O . ARG A 1 371 ? 50.753 38.688 46.631 1.00 96.20 371 ARG A O 1
ATOM 2712 N N . LEU A 1 372 ? 50.281 36.746 45.594 1.00 90.96 372 LEU A N 1
ATOM 2713 C CA . LEU A 1 372 ? 48.995 37.231 45.108 1.00 79.96 372 LEU A CA 1
ATOM 2714 C C . LEU A 1 372 ? 48.065 37.583 46.261 1.00 93.88 372 LEU A C 1
ATOM 2715 O O . LEU A 1 372 ? 47.283 38.536 46.169 1.00 103.67 372 LEU A O 1
ATOM 2720 N N . GLU A 1 373 ? 48.133 36.825 47.356 1.00 91.37 373 GLU A N 1
ATOM 2721 C CA . GLU A 1 373 ? 47.280 37.106 48.505 1.00 90.38 373 GLU A CA 1
ATOM 2722 C C . GLU A 1 373 ? 47.790 38.300 49.300 1.00 96.97 373 GLU A C 1
ATOM 2723 O O . GLU A 1 373 ? 46.989 39.095 49.802 1.00 103.41 373 GLU A O 1
ATOM 2729 N N . ALA A 1 374 ? 49.113 38.438 49.430 1.00 102.98 374 ALA A N 1
ATOM 2730 C CA . ALA A 1 374 ? 49.666 39.546 50.206 1.00 104.53 374 ALA A CA 1
ATOM 2731 C C . ALA A 1 374 ? 49.323 40.885 49.569 1.00 121.48 374 ALA A C 1
ATOM 2732 O O . ALA A 1 374 ? 48.974 41.845 50.268 1.00 115.54 374 ALA A O 1
ATOM 2734 N N . GLU A 1 375 ? 49.412 40.970 48.242 1.00 109.27 375 GLU A N 1
ATOM 2735 C CA . GLU A 1 375 ? 48.987 42.187 47.571 1.00 103.06 375 GLU A CA 1
ATOM 2736 C C . GLU A 1 375 ? 47.475 42.365 47.615 1.00 114.74 375 GLU A C 1
ATOM 2737 O O . GLU A 1 375 ? 46.994 43.492 47.460 1.00 119.60 375 GLU A O 1
ATOM 2743 N N . LYS A 1 376 ? 46.716 41.282 47.814 1.00 117.31 376 LYS A N 1
ATOM 2744 C CA . LYS A 1 376 ? 45.258 41.377 47.796 1.00 106.54 376 LYS A CA 1
ATOM 2745 C C . LYS A 1 376 ? 44.745 42.246 48.939 1.00 117.90 376 LYS A C 1
ATOM 2746 O O . LYS A 1 376 ? 43.996 43.203 48.714 1.00 132.74 376 LYS A O 1
ATOM 2752 N N . ALA A 1 377 ? 45.128 41.925 50.179 1.00 115.53 377 ALA A N 1
ATOM 2753 C CA . ALA A 1 377 ? 44.745 42.781 51.297 1.00 129.61 377 ALA A CA 1
ATOM 2754 C C . ALA A 1 377 ? 45.423 44.142 51.208 1.00 138.67 377 ALA A C 1
ATOM 2755 O O . ALA A 1 377 ? 44.864 45.147 51.663 1.00 134.37 377 ALA A O 1
ATOM 2757 N N . ALA A 1 378 ? 46.619 44.194 50.612 1.00 139.25 378 ALA A N 1
ATOM 2758 C CA . ALA A 1 378 ? 47.359 45.448 50.523 1.00 131.78 378 ALA A CA 1
ATOM 2759 C C . ALA A 1 378 ? 46.735 46.409 49.518 1.00 139.41 378 ALA A C 1
ATOM 2760 O O . ALA A 1 378 ? 46.838 47.629 49.690 1.00 142.04 378 ALA A O 1
ATOM 2762 N N . ALA A 1 379 ? 46.093 45.887 48.470 1.00 138.42 379 ALA A N 1
ATOM 2763 C CA . ALA A 1 379 ? 45.445 46.751 47.487 1.00 130.79 379 ALA A CA 1
ATOM 2764 C C . ALA A 1 379 ? 44.335 47.569 48.133 1.00 130.66 379 ALA A C 1
ATOM 2765 O O . ALA A 1 379 ? 44.405 48.802 48.187 1.00 145.59 379 ALA A O 1
ATOM 2767 N N . ASP A 1 380 ? 43.304 46.892 48.635 1.00 133.75 380 ASP A N 1
ATOM 2768 C CA . ASP A 1 380 ? 42.198 47.536 49.343 1.00 136.06 380 ASP A CA 1
ATOM 2769 C C . ASP A 1 380 ? 41.530 48.628 48.506 1.00 142.39 380 ASP A C 1
ATOM 2770 O O . ASP A 1 380 ? 41.598 49.815 48.839 1.00 119.67 380 ASP A O 1
ATOM 2775 N N . SER A 1 393 ? 29.928 49.183 50.254 1.00 100.18 393 SER A N 1
ATOM 2776 C CA . SER A 1 393 ? 30.948 48.150 50.113 1.00 127.25 393 SER A CA 1
ATOM 2777 C C . SER A 1 393 ? 31.151 47.782 48.648 1.00 131.53 393 SER A C 1
ATOM 2778 O O . SER A 1 393 ? 30.352 48.159 47.789 1.00 134.52 393 SER A O 1
ATOM 2781 N N . MET A 1 394 ? 32.224 47.044 48.365 1.00 122.17 394 MET A N 1
ATOM 2782 C CA . MET A 1 394 ? 32.539 46.638 47.004 1.00 125.40 394 MET A CA 1
ATOM 2783 C C . MET A 1 394 ? 33.098 45.223 47.006 1.00 130.22 394 MET A C 1
ATOM 2784 O O . MET A 1 394 ? 33.511 44.695 48.043 1.00 122.66 394 MET A O 1
ATOM 2789 N N . ILE A 1 395 ? 33.122 44.633 45.804 1.00 127.72 395 ILE A N 1
ATOM 2790 C CA . ILE A 1 395 ? 33.546 43.260 45.524 1.00 124.89 395 ILE A CA 1
ATOM 2791 C C . ILE A 1 395 ? 33.228 42.327 46.689 1.00 115.77 395 ILE A C 1
ATOM 2792 O O . ILE A 1 395 ? 34.111 41.927 47.458 1.00 116.07 395 ILE A O 1
ATOM 2797 N N . THR A 1 396 ? 31.953 41.985 46.834 1.00 100.55 396 THR A N 1
ATOM 2798 C CA . THR A 1 396 ? 31.527 41.096 47.909 1.00 114.04 396 THR A CA 1
ATOM 2799 C C . THR A 1 396 ? 31.868 39.664 47.515 1.00 105.67 396 THR A C 1
ATOM 2800 O O . THR A 1 396 ? 31.165 39.041 46.715 1.00 98.50 396 THR A O 1
ATOM 2804 N N . ASP A 1 397 ? 32.968 39.140 48.062 1.00 88.84 397 ASP A N 1
ATOM 2805 C CA . ASP A 1 397 ? 33.373 37.763 47.808 1.00 92.82 397 ASP A CA 1
ATOM 2806 C C . ASP A 1 397 ? 33.651 37.025 49.115 1.00 84.31 397 ASP A C 1
ATOM 2807 O O . ASP A 1 397 ? 34.532 36.165 49.173 1.00 95.57 397 ASP A O 1
ATOM 2812 N N . VAL A 1 398 ? 32.897 37.340 50.168 1.00 73.90 398 VAL A N 1
ATOM 2813 C CA . VAL A 1 398 ? 33.141 36.810 51.505 1.00 88.45 398 VAL A CA 1
ATOM 2814 C C . VAL A 1 398 ? 31.819 36.347 52.111 1.00 93.19 398 VAL A C 1
ATOM 2815 O O . VAL A 1 398 ? 30.808 37.053 52.029 1.00 88.28 398 VAL A O 1
ATOM 2819 N N . VAL A 1 399 ? 31.828 35.159 52.708 1.00 81.21 399 VAL A N 1
ATOM 2820 C CA . VAL A 1 399 ? 30.697 34.660 53.478 1.00 76.62 399 VAL A CA 1
ATOM 2821 C C . VAL A 1 399 ? 30.841 35.187 54.903 1.00 72.36 399 VAL A C 1
ATOM 2822 O O . VAL A 1 399 ? 31.713 34.743 55.656 1.00 72.68 399 VAL A O 1
ATOM 2826 N N . GLY A 1 400 ? 29.992 36.144 55.274 1.00 77.56 400 GLY A N 1
ATOM 2827 C CA . GLY A 1 400 ? 29.991 36.687 56.614 1.00 67.31 400 GLY A CA 1
ATOM 2828 C C . GLY A 1 400 ? 28.754 36.301 57.403 1.00 80.68 400 GLY A C 1
ATOM 2829 O O . GLY A 1 400 ? 27.792 35.736 56.865 1.00 73.08 400 GLY A O 1
ATOM 2830 N N . PRO A 1 401 ? 28.764 36.591 58.709 1.00 69.64 401 PRO A N 1
ATOM 2831 C CA . PRO A 1 401 ? 27.581 36.308 59.542 1.00 72.47 401 PRO A CA 1
ATOM 2832 C C . PRO A 1 401 ? 26.292 36.907 59.008 1.00 82.32 401 PRO A C 1
ATOM 2833 O O . PRO A 1 401 ? 25.212 36.357 59.262 1.00 84.70 401 PRO A O 1
ATOM 2837 N N . ASP A 1 402 ? 26.369 38.020 58.274 1.00 84.58 402 ASP A N 1
ATOM 2838 C CA . ASP A 1 402 ? 25.170 38.584 57.664 1.00 83.49 402 ASP A CA 1
ATOM 2839 C C . ASP A 1 402 ? 24.619 37.655 56.592 1.00 81.97 402 ASP A C 1
ATOM 2840 O O . ASP A 1 402 ? 23.410 37.404 56.538 1.00 83.26 402 ASP A O 1
ATOM 2845 N N . GLN A 1 403 ? 25.496 37.132 55.730 1.00 82.56 403 GLN A N 1
ATOM 2846 C CA . GLN A 1 403 ? 25.050 36.195 54.703 1.00 82.56 403 GLN A CA 1
ATOM 2847 C C . GLN A 1 403 ? 24.444 34.941 55.316 1.00 84.67 403 GLN A C 1
ATOM 2848 O O . GLN A 1 403 ? 23.522 34.354 54.743 1.00 80.80 403 GLN A O 1
ATOM 2854 N N . ILE A 1 404 ? 24.945 34.517 56.475 1.00 83.29 404 ILE A N 1
ATOM 2855 C CA . ILE A 1 404 ? 24.364 33.363 57.150 1.00 74.68 404 ILE A CA 1
ATOM 2856 C C . ILE A 1 404 ? 23.002 33.721 57.725 1.00 81.69 404 ILE A C 1
ATOM 2857 O O . ILE A 1 404 ? 22.030 32.970 57.579 1.00 81.94 404 ILE A O 1
ATOM 2862 N N . ASN A 1 405 ? 22.912 34.878 58.387 1.00 80.94 405 ASN A N 1
ATOM 2863 C CA . ASN A 1 405 ? 21.649 35.291 58.985 1.00 74.33 405 ASN A CA 1
ATOM 2864 C C . ASN A 1 405 ? 20.586 35.553 57.928 1.00 80.49 405 ASN A C 1
ATOM 2865 O O . ASN A 1 405 ? 19.396 35.339 58.182 1.00 79.44 405 ASN A O 1
ATOM 2870 N N . GLU A 1 406 ? 20.991 36.001 56.737 1.00 78.47 406 GLU A N 1
ATOM 2871 C CA . GLU A 1 406 ? 20.017 36.226 55.675 1.00 76.47 406 GLU A CA 1
ATOM 2872 C C . GLU A 1 406 ? 19.547 34.912 55.069 1.00 79.06 406 GLU A C 1
ATOM 2873 O O . GLU A 1 406 ? 18.345 34.730 54.840 1.00 82.81 406 GLU A O 1
ATOM 2879 N N . ILE A 1 407 ? 20.473 33.986 54.799 1.00 81.16 407 ILE A N 1
ATOM 2880 C CA . ILE A 1 407 ? 20.081 32.701 54.226 1.00 73.50 407 ILE A CA 1
ATOM 2881 C C . ILE A 1 407 ? 19.107 31.985 55.154 1.00 77.62 407 ILE A C 1
ATOM 2882 O O . ILE A 1 407 ? 18.070 31.472 54.718 1.00 58.29 407 ILE A O 1
ATOM 2887 N N . VAL A 1 408 ? 19.412 31.962 56.452 1.00 76.01 408 VAL A N 1
ATOM 2888 C CA . VAL A 1 408 ? 18.521 31.311 57.410 1.00 67.83 408 VAL A CA 1
ATOM 2889 C C . VAL A 1 408 ? 17.158 31.983 57.401 1.00 71.86 408 VAL A C 1
ATOM 2890 O O . VAL A 1 408 ? 16.119 31.314 57.373 1.00 87.40 408 VAL A O 1
ATOM 2894 N N . ALA A 1 409 ? 17.144 33.320 57.405 1.00 91.18 409 ALA A N 1
ATOM 2895 C CA . ALA A 1 409 ? 15.888 34.065 57.450 1.00 78.27 409 ALA A CA 1
ATOM 2896 C C . ALA A 1 409 ? 14.963 33.679 56.303 1.00 68.24 409 ALA A C 1
ATOM 2897 O O . ALA A 1 409 ? 13.756 33.511 56.502 1.00 75.34 409 ALA A O 1
ATOM 2899 N N . ARG A 1 410 ? 15.512 33.529 55.096 1.00 69.27 410 ARG A N 1
ATOM 2900 C CA . ARG A 1 410 ? 14.705 33.088 53.960 1.00 72.86 410 ARG A CA 1
ATOM 2901 C C . ARG A 1 410 ? 14.141 31.689 54.198 1.00 84.02 410 ARG A C 1
ATOM 2902 O O . ARG A 1 410 ? 12.952 31.440 53.968 1.00 95.43 410 ARG A O 1
ATOM 2910 N N . TRP A 1 411 ? 14.979 30.765 54.676 1.00 84.76 411 TRP A N 1
ATOM 2911 C CA . TRP A 1 411 ? 14.522 29.403 54.946 1.00 77.98 411 TRP A CA 1
ATOM 2912 C C . TRP A 1 411 ? 13.543 29.366 56.112 1.00 81.46 411 TRP A C 1
ATOM 2913 O O . TRP A 1 411 ? 12.476 28.749 56.021 1.00 102.38 411 TRP A O 1
ATOM 2924 N N . THR A 1 412 ? 13.898 30.008 57.224 1.00 80.38 412 THR A N 1
ATOM 2925 C CA . THR A 1 412 ? 13.091 29.925 58.434 1.00 81.84 412 THR A CA 1
ATOM 2926 C C . THR A 1 412 ? 11.910 30.887 58.435 1.00 82.11 412 THR A C 1
ATOM 2927 O O . THR A 1 412 ? 10.976 30.689 59.217 1.00 90.30 412 THR A O 1
ATOM 2931 N N . GLY A 1 413 ? 11.923 31.917 57.592 1.00 92.70 413 GLY A N 1
ATOM 2932 C CA . GLY A 1 413 ? 10.846 32.886 57.591 1.00 91.93 413 GLY A CA 1
ATOM 2933 C C . GLY A 1 413 ? 10.853 33.855 58.751 1.00 86.73 413 GLY A C 1
ATOM 2934 O O . GLY A 1 413 ? 9.892 34.615 58.908 1.00 93.15 413 GLY A O 1
ATOM 2935 N N . ILE A 1 414 ? 11.895 33.841 59.575 1.00 90.09 414 ILE A N 1
ATOM 2936 C CA . ILE A 1 414 ? 12.057 34.797 60.667 1.00 87.74 414 ILE A CA 1
ATOM 2937 C C . ILE A 1 414 ? 12.680 36.062 60.089 1.00 91.51 414 ILE A C 1
ATOM 2938 O O . ILE A 1 414 ? 13.591 35.971 59.253 1.00 88.27 414 ILE A O 1
ATOM 2943 N N . PRO A 1 415 ? 12.218 37.249 60.472 1.00 100.02 415 PRO A N 1
ATOM 2944 C CA . PRO A 1 415 ? 12.862 38.472 59.981 1.00 96.60 415 PRO A CA 1
ATOM 2945 C C . PRO A 1 415 ? 14.336 38.499 60.353 1.00 86.42 415 PRO A C 1
ATOM 2946 O O . PRO A 1 415 ? 14.734 38.053 61.430 1.00 82.15 415 PRO A O 1
ATOM 2950 N N . VAL A 1 416 ? 15.150 39.020 59.431 1.00 89.05 416 VAL A N 1
ATOM 2951 C CA . VAL A 1 416 ? 16.590 39.104 59.656 1.00 89.18 416 VAL A CA 1
ATOM 2952 C C . VAL A 1 416 ? 16.904 39.924 60.900 1.00 95.59 416 VAL A C 1
ATOM 2953 O O . VAL A 1 416 ? 17.921 39.693 61.566 1.00 100.78 416 VAL A O 1
ATOM 2957 N N . THR A 1 417 ? 16.045 40.891 61.236 1.00 100.90 417 THR A N 1
ATOM 2958 C CA . THR A 1 417 ? 16.315 41.758 62.378 1.00 108.08 417 THR A CA 1
ATOM 2959 C C . THR A 1 417 ? 16.309 40.981 63.688 1.00 106.19 417 THR A C 1
ATOM 2960 O O . THR A 1 417 ? 17.055 41.323 64.613 1.00 109.31 417 THR A O 1
ATOM 2964 N N . ARG A 1 418 ? 15.489 39.931 63.786 1.00 94.93 418 ARG A N 1
ATOM 2965 C CA . ARG A 1 418 ? 15.411 39.155 65.017 1.00 98.53 418 ARG A CA 1
ATOM 2966 C C . ARG A 1 418 ? 16.569 38.181 65.173 1.00 104.57 418 ARG A C 1
ATOM 2967 O O . ARG A 1 418 ? 16.823 37.714 66.290 1.00 113.80 418 ARG A O 1
ATOM 2975 N N . LEU A 1 419 ? 17.278 37.864 64.090 1.00 103.78 419 LEU A N 1
ATOM 2976 C CA . LEU A 1 419 ? 18.413 36.957 64.178 1.00 97.27 419 LEU A CA 1
ATOM 2977 C C . LEU A 1 419 ? 19.734 37.668 64.431 1.00 101.03 419 LEU A C 1
ATOM 2978 O O . LEU A 1 419 ? 20.704 37.005 64.819 1.00 104.09 419 LEU A O 1
ATOM 2983 N N . LYS A 1 420 ? 19.800 38.991 64.221 1.00 98.32 420 LYS A N 1
ATOM 2984 C CA . LYS A 1 420 ? 21.057 39.704 64.435 1.00 105.74 420 LYS A CA 1
ATOM 2985 C C . LYS A 1 420 ? 21.247 40.080 65.892 1.00 115.37 420 LYS A C 1
ATOM 2986 O O . LYS A 1 420 ? 22.384 40.285 66.331 1.00 134.27 420 LYS A O 1
ATOM 2992 N N . THR A 1 421 ? 20.155 40.193 66.640 1.00 111.12 421 THR A N 1
ATOM 2993 C CA . THR A 1 421 ? 20.227 40.561 68.049 1.00 116.43 421 THR A CA 1
ATOM 2994 C C . THR A 1 421 ? 20.978 39.496 68.843 1.00 119.52 421 THR A C 1
ATOM 2995 O O . THR A 1 421 ? 20.652 38.305 68.774 1.00 117.60 421 THR A O 1
ATOM 2999 N N . SER A 1 422 ? 21.980 39.931 69.606 1.00 116.15 422 SER A N 1
ATOM 3000 C CA . SER A 1 422 ? 22.810 39.003 70.363 1.00 121.74 422 SER A CA 1
ATOM 3001 C C . SER A 1 422 ? 21.993 38.300 71.440 1.00 119.78 422 SER A C 1
ATOM 3002 O O . SER A 1 422 ? 21.083 38.886 72.033 1.00 117.15 422 SER A O 1
ATOM 3005 N N . GLU A 1 423 ? 22.320 37.028 71.680 1.00 106.96 423 GLU A N 1
ATOM 3006 C CA . GLU A 1 423 ? 21.663 36.281 72.747 1.00 105.73 423 GLU A CA 1
ATOM 3007 C C . GLU A 1 423 ? 21.775 37.015 74.079 1.00 110.14 423 GLU A C 1
ATOM 3008 O O . GLU A 1 423 ? 20.826 37.026 74.875 1.00 100.94 423 GLU A O 1
ATOM 3014 N N . LYS A 1 424 ? 22.923 37.654 74.328 1.00 108.80 424 LYS A N 1
ATOM 3015 C CA . LYS A 1 424 ? 23.124 38.376 75.581 1.00 105.69 424 LYS A CA 1
ATOM 3016 C C . LYS A 1 424 ? 22.132 39.524 75.741 1.00 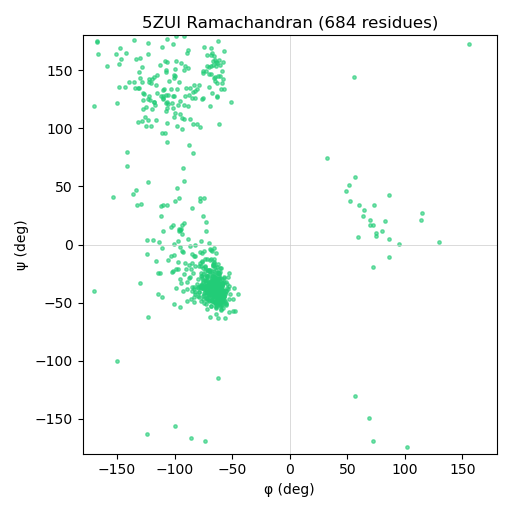94.21 424 LYS A C 1
ATOM 3017 O O . LYS A 1 424 ? 21.737 39.850 76.867 1.00 89.14 424 LYS A O 1
ATOM 3023 N N . GLU A 1 425 ? 21.713 40.148 74.639 1.00 93.93 425 GLU A N 1
ATOM 3024 C CA . GLU A 1 425 ? 20.770 41.256 74.747 1.00 99.31 425 GLU A CA 1
ATOM 3025 C C . GLU A 1 425 ? 19.389 40.760 75.160 1.00 90.12 425 GLU A C 1
ATOM 3026 O O . GLU A 1 425 ? 18.773 41.311 76.080 1.00 87.29 425 GLU A O 1
ATOM 3032 N N . LYS A 1 426 ? 18.889 39.717 74.491 1.00 92.97 426 LYS A N 1
ATOM 3033 C CA . LYS A 1 426 ? 17.591 39.153 74.850 1.00 83.04 426 LYS A CA 1
ATOM 3034 C C . LYS A 1 426 ? 17.561 38.739 76.315 1.00 85.51 426 LYS A C 1
ATOM 3035 O O . LYS A 1 426 ? 16.629 39.080 77.054 1.00 78.76 426 LYS A O 1
ATOM 3041 N N . LEU A 1 427 ? 18.587 38.010 76.754 1.00 82.16 427 LEU A N 1
ATOM 3042 C CA . LEU A 1 427 ? 18.584 37.439 78.095 1.00 76.10 427 LEU A CA 1
ATOM 3043 C C . LEU A 1 427 ? 18.598 38.515 79.176 1.00 74.47 427 LEU A C 1
ATOM 3044 O O . LEU A 1 427 ? 18.076 38.293 80.276 1.00 60.83 427 LEU A O 1
ATOM 3049 N N . LEU A 1 428 ? 19.185 39.679 78.887 1.00 79.51 428 LEU A N 1
ATOM 3050 C CA . LEU A 1 428 ? 19.244 40.739 79.888 1.00 76.55 428 LEU A CA 1
ATOM 3051 C C . LEU A 1 428 ? 17.880 41.383 80.113 1.00 81.03 428 LEU A C 1
ATOM 3052 O O . LEU A 1 428 ? 17.589 41.835 81.226 1.00 76.67 428 LEU A O 1
ATOM 3057 N N . HIS A 1 429 ? 17.033 41.428 79.081 1.00 79.20 429 HIS A N 1
ATOM 3058 C CA . HIS A 1 429 ? 15.668 41.930 79.196 1.00 77.72 429 HIS A CA 1
ATOM 3059 C C . HIS A 1 429 ? 14.641 40.809 79.065 1.00 85.19 429 HIS A C 1
ATOM 3060 O O . HIS A 1 429 ? 13.549 41.014 78.527 1.00 75.78 429 HIS A O 1
ATOM 3067 N N . MET A 1 430 ? 14.986 39.615 79.552 1.00 75.67 430 MET A N 1
ATOM 3068 C CA . MET A 1 430 ? 14.100 38.468 79.405 1.00 70.82 430 MET A CA 1
ATOM 3069 C C . MET A 1 430 ? 12.796 38.671 80.167 1.00 76.89 430 MET A C 1
ATOM 3070 O O . MET A 1 430 ? 11.714 38.334 79.665 1.00 63.88 430 MET A O 1
ATOM 3075 N N . GLU A 1 431 ? 12.879 39.203 81.389 1.00 59.66 431 GLU A N 1
ATOM 3076 C CA . GLU A 1 431 ? 11.667 39.486 82.148 1.00 60.78 431 GLU A CA 1
ATOM 3077 C C . GLU A 1 431 ? 10.758 40.445 81.389 1.00 75.18 431 GLU A C 1
ATOM 3078 O O . GLU A 1 431 ? 9.529 40.328 81.449 1.00 73.90 431 GLU A O 1
ATOM 3084 N N . GLN A 1 432 ? 11.343 41.404 80.670 1.00 77.45 432 GLN A N 1
ATOM 3085 C CA . GLN A 1 432 ? 10.538 42.315 79.868 1.00 71.42 432 GLN A CA 1
ATOM 3086 C C . GLN A 1 432 ? 9.778 41.557 78.786 1.00 69.68 432 GLN A C 1
ATOM 3087 O O . GLN A 1 432 ? 8.567 41.738 78.619 1.00 80.54 432 GLN A O 1
ATOM 3093 N N . ALA A 1 433 ? 10.466 40.668 78.067 1.00 74.78 433 ALA A N 1
ATOM 3094 C CA . ALA A 1 433 ? 9.862 40.024 76.902 1.00 68.31 433 ALA A CA 1
ATOM 3095 C C . ALA A 1 433 ? 8.760 39.048 77.299 1.00 74.08 433 ALA A C 1
ATOM 3096 O O . ALA A 1 433 ? 7.736 38.952 76.614 1.00 70.05 433 ALA A O 1
ATOM 3098 N N . LEU A 1 434 ? 8.955 38.301 78.389 1.00 64.64 434 LEU A N 1
ATOM 3099 C CA . LEU A 1 434 ? 7.939 37.342 78.806 1.00 58.77 434 LEU A CA 1
ATOM 3100 C C . LEU A 1 434 ? 6.728 38.046 79.405 1.00 68.42 434 LEU A C 1
ATOM 3101 O O . LEU A 1 434 ? 5.586 37.613 79.201 1.00 73.04 434 LEU A O 1
ATOM 3106 N N . SER A 1 435 ? 6.953 39.134 80.142 1.00 72.55 435 SER A N 1
ATOM 3107 C CA . SER A 1 435 ? 5.858 39.816 80.821 1.00 74.46 435 SER A CA 1
ATOM 3108 C C . SER A 1 435 ? 4.856 40.444 79.862 1.00 60.93 435 SER A C 1
ATOM 3109 O O . SER A 1 435 ? 3.754 40.788 80.298 1.00 61.94 435 SER A O 1
ATOM 3112 N N . LYS A 1 436 ? 5.203 40.594 78.578 1.00 62.59 436 LYS A N 1
ATOM 3113 C CA . LYS A 1 436 ? 4.235 41.009 77.568 1.00 67.43 436 LYS A CA 1
ATOM 3114 C C . LYS A 1 436 ? 3.231 39.914 77.249 1.00 68.59 436 LYS A C 1
ATOM 3115 O O . LYS A 1 436 ? 2.229 40.190 76.581 1.00 73.45 436 LYS A O 1
ATOM 3121 N N . ILE A 1 437 ? 3.481 38.689 77.697 1.00 69.25 437 ILE A N 1
ATOM 3122 C CA . ILE A 1 437 ? 2.604 37.563 77.445 1.00 50.36 437 ILE A CA 1
ATOM 3123 C C . ILE A 1 437 ? 1.980 37.044 78.732 1.00 59.96 437 ILE A C 1
ATOM 3124 O O . ILE A 1 437 ? 0.783 36.756 78.771 1.00 66.32 437 ILE A O 1
ATOM 3129 N N . VAL A 1 438 ? 2.770 36.937 79.793 1.00 57.81 438 VAL A N 1
ATOM 3130 C CA . VAL A 1 438 ? 2.325 36.352 81.052 1.00 70.51 438 VAL A CA 1
ATOM 3131 C C . VAL A 1 438 ? 2.149 37.471 82.065 1.00 72.11 438 VAL A C 1
ATOM 3132 O O . VAL A 1 438 ? 3.119 38.150 82.426 1.00 55.72 438 VAL A O 1
ATOM 3136 N N . VAL A 1 439 ? 0.910 37.645 82.532 1.00 61.27 439 VAL A N 1
ATOM 3137 C CA . VAL A 1 439 ? 0.551 38.669 83.505 1.00 60.92 439 VAL A CA 1
ATOM 3138 C C . VAL A 1 439 ? 0.474 38.037 84.889 1.00 62.82 439 VAL A C 1
ATOM 3139 O O . VAL A 1 439 ? 0.106 36.865 85.042 1.00 56.48 439 VAL A O 1
ATOM 3143 N N . GLY A 1 440 ? 0.863 38.806 85.906 1.00 62.14 440 GLY A N 1
ATOM 3144 C CA . GLY A 1 440 ? 0.620 38.411 87.283 1.00 66.89 440 GLY A CA 1
ATOM 3145 C C . GLY A 1 440 ? 1.417 37.232 87.800 1.00 76.29 440 GLY A C 1
ATOM 3146 O O . GLY A 1 440 ? 1.007 36.601 88.781 1.00 65.31 440 GLY A O 1
ATOM 3147 N N . GLN A 1 441 ? 2.545 36.909 87.180 1.00 75.10 441 GLN A N 1
ATOM 3148 C CA . GLN A 1 441 ? 3.418 35.846 87.666 1.00 75.74 441 GLN A CA 1
ATOM 3149 C C . GLN A 1 441 ? 4.854 36.327 87.670 1.00 77.02 441 GLN A C 1
ATOM 3150 O O . GLN A 1 441 ? 5.766 35.645 87.199 1.00 70.74 441 GLN A O 1
ATOM 3156 N N . LYS A 1 442 ? 5.058 37.534 88.210 1.00 70.49 442 LYS A N 1
ATOM 3157 C CA . LYS A 1 442 ? 6.384 38.146 88.203 1.00 77.36 442 LYS A CA 1
ATOM 3158 C C . LYS A 1 442 ? 7.408 37.258 88.900 1.00 73.72 442 LYS A C 1
ATOM 3159 O O . LYS A 1 442 ? 8.543 37.124 88.431 1.00 69.18 442 LYS A O 1
ATOM 3165 N N . GLU A 1 443 ? 7.025 36.630 90.015 1.00 77.21 443 GLU A N 1
ATOM 3166 C CA . GLU A 1 443 ? 7.951 35.718 90.678 1.00 64.99 443 GLU A CA 1
ATOM 3167 C C . GLU A 1 443 ? 8.298 34.531 89.788 1.00 69.09 443 GLU A C 1
ATOM 3168 O O . GLU A 1 443 ? 9.413 34.007 89.859 1.00 80.30 443 GLU A O 1
ATOM 3174 N N . ALA A 1 444 ? 7.368 34.097 88.939 1.00 80.40 444 ALA A N 1
ATOM 3175 C CA . ALA A 1 444 ? 7.666 32.991 88.036 1.00 70.37 444 ALA A CA 1
ATOM 3176 C C . ALA A 1 444 ? 8.572 33.438 86.896 1.00 63.58 444 ALA A C 1
ATOM 3177 O O . ALA A 1 444 ? 9.520 32.732 86.535 1.00 65.61 444 ALA A O 1
ATOM 3179 N N . VAL A 1 445 ? 8.292 34.605 86.313 1.00 71.86 445 VAL A N 1
ATOM 3180 C CA . VAL A 1 445 ? 9.083 35.075 85.180 1.00 73.90 445 VAL A CA 1
ATOM 3181 C C . VAL A 1 445 ? 10.523 35.315 85.606 1.00 70.82 445 VAL A C 1
ATOM 3182 O O . VAL A 1 445 ? 11.466 35.057 84.847 1.00 60.89 445 VAL A O 1
ATOM 3186 N N . GLN A 1 446 ? 10.713 35.797 86.833 1.00 65.27 446 GLN A N 1
ATOM 3187 C CA . GLN A 1 446 ? 12.058 36.053 87.328 1.00 71.52 446 GLN A CA 1
ATOM 3188 C C . GLN A 1 446 ? 12.833 34.752 87.516 1.00 77.52 446 GLN A C 1
ATOM 3189 O O . GLN A 1 446 ? 14.032 34.687 87.215 1.00 68.09 446 GLN A O 1
ATOM 3195 N N . SER A 1 447 ? 12.159 33.702 87.999 1.00 74.23 447 SER A N 1
ATOM 3196 C CA . SER A 1 447 ? 12.812 32.410 88.197 1.00 76.71 447 SER A CA 1
ATOM 3197 C C . SER A 1 447 ? 13.254 31.801 86.871 1.00 72.54 447 SER A C 1
ATOM 3198 O O . SER A 1 447 ? 14.398 31.348 86.731 1.00 60.84 447 SER A O 1
ATOM 3201 N N . VAL A 1 448 ? 12.351 31.761 85.890 1.00 59.59 448 VAL A N 1
ATOM 3202 C CA . VAL A 1 448 ? 12.722 31.247 84.574 1.00 61.15 448 VAL A CA 1
ATOM 3203 C C . VAL A 1 448 ? 13.873 32.059 83.997 1.00 63.73 448 VAL A C 1
ATOM 3204 O O . VAL A 1 448 ? 14.844 31.501 83.471 1.00 67.74 448 VAL A O 1
ATOM 3208 N N . SER A 1 449 ? 13.792 33.389 84.104 1.00 67.94 449 SER A N 1
ATOM 3209 C CA . SER A 1 449 ? 14.807 34.251 83.509 1.00 60.50 449 SER A CA 1
ATOM 3210 C C . SER A 1 449 ? 16.159 34.068 84.182 1.00 62.77 449 SER A C 1
ATOM 3211 O O . SER A 1 449 ? 17.194 34.026 83.507 1.00 57.89 449 SER A O 1
ATOM 3214 N N . ASN A 1 450 ? 16.172 33.948 85.509 1.00 60.84 450 ASN A N 1
ATOM 3215 C CA . ASN A 1 450 ? 17.438 33.772 86.211 1.00 60.94 450 ASN A CA 1
ATOM 3216 C C . ASN A 1 450 ? 18.084 32.430 85.879 1.00 69.14 450 ASN A C 1
ATOM 3217 O O . ASN A 1 450 ? 19.308 32.350 85.709 1.00 68.24 450 ASN A O 1
ATOM 3222 N N . ALA A 1 451 ? 17.283 31.366 85.783 1.00 65.71 451 ALA A N 1
ATOM 3223 C CA . ALA A 1 451 ? 17.847 30.051 85.501 1.00 53.46 451 ALA A CA 1
ATOM 3224 C C . ALA A 1 451 ? 18.490 30.016 84.123 1.00 58.35 451 ALA A C 1
ATOM 3225 O O . ALA A 1 451 ? 19.595 29.490 83.959 1.00 72.23 451 ALA A O 1
ATOM 3227 N N . ILE A 1 452 ? 17.823 30.587 83.121 1.00 56.81 452 ILE A N 1
ATOM 3228 C CA . ILE A 1 452 ? 18.389 30.614 81.775 1.00 65.12 452 ILE A CA 1
ATOM 3229 C C . ILE A 1 452 ? 19.666 31.448 81.745 1.00 72.24 452 ILE A C 1
ATOM 3230 O O . ILE A 1 452 ? 20.651 31.078 81.093 1.00 76.17 452 ILE A O 1
ATOM 3235 N N . ARG A 1 453 ? 19.674 32.583 82.453 1.00 65.77 453 ARG A N 1
ATOM 3236 C CA . ARG A 1 453 ? 20.877 33.407 82.505 1.00 72.97 453 ARG A CA 1
ATOM 3237 C C . ARG A 1 453 ? 22.018 32.682 83.203 1.00 68.56 453 ARG A C 1
ATOM 3238 O O . ARG A 1 453 ? 23.186 32.889 82.863 1.00 68.96 453 ARG A O 1
ATOM 3246 N N . LEU A 1 454 ? 21.703 31.826 84.174 1.00 66.11 454 LEU A N 1
ATOM 3247 C CA . LEU A 1 454 ? 22.747 31.076 84.857 1.00 62.91 454 LEU A CA 1
ATOM 3248 C C . LEU A 1 454 ? 23.463 30.113 83.918 1.00 70.88 454 LEU A C 1
ATOM 3249 O O . LEU A 1 454 ? 24.638 29.796 84.139 1.00 82.02 454 LEU A O 1
ATOM 3254 N N . GLN A 1 455 ? 22.788 29.643 82.869 1.00 61.72 455 GLN A N 1
ATOM 3255 C CA . GLN A 1 455 ? 23.367 28.621 82.008 1.00 76.18 455 GLN A CA 1
ATOM 3256 C C . GLN A 1 455 ? 24.072 29.183 80.782 1.00 68.14 455 GLN A C 1
ATOM 3257 O O . GLN A 1 455 ? 25.072 28.604 80.348 1.00 85.11 455 GLN A O 1
ATOM 3263 N N . ARG A 1 456 ? 23.598 30.292 80.213 1.00 71.66 456 ARG A N 1
ATOM 3264 C CA . ARG A 1 456 ? 24.346 30.912 79.124 1.00 79.27 456 ARG A CA 1
ATOM 3265 C C . ARG A 1 456 ? 25.604 31.594 79.646 1.00 83.38 456 ARG A C 1
ATOM 3266 O O . ARG A 1 456 ? 26.593 31.718 78.912 1.00 83.82 456 ARG A O 1
ATOM 3274 N N . SER A 1 457 ? 25.596 32.017 80.910 1.00 81.94 457 SER A N 1
ATOM 3275 C CA . SER A 1 457 ? 26.787 32.584 81.526 1.00 78.00 457 SER A CA 1
ATOM 3276 C C . SER A 1 457 ? 27.701 31.525 82.134 1.00 82.55 457 SER A C 1
ATOM 3277 O O . SER A 1 457 ? 28.763 31.876 82.659 1.00 90.59 457 SER A O 1
ATOM 3280 N N . GLY A 1 458 ? 27.327 30.249 82.072 1.00 83.77 458 GLY A N 1
ATOM 3281 C CA . GLY A 1 458 ? 28.244 29.180 82.419 1.00 77.72 458 GLY A CA 1
ATOM 3282 C C . GLY A 1 458 ? 28.368 28.861 83.890 1.00 70.35 458 GLY A C 1
ATOM 3283 O O . GLY A 1 458 ? 29.360 28.248 84.294 1.00 78.44 458 GLY A O 1
ATOM 3284 N N . LEU A 1 459 ? 27.392 29.246 84.710 1.00 74.81 459 LEU A N 1
ATOM 3285 C CA . LEU A 1 459 ? 27.467 29.003 86.143 1.00 73.11 459 LEU A CA 1
ATOM 3286 C C . LEU A 1 459 ? 26.646 27.805 86.595 1.00 70.55 459 LEU A C 1
ATOM 3287 O O . LEU A 1 459 ? 26.761 27.396 87.756 1.00 65.11 459 LEU A O 1
ATOM 3292 N N . SER A 1 460 ? 25.826 27.237 85.723 1.00 71.48 460 SER A N 1
ATOM 3293 C CA . SER A 1 460 ? 25.079 26.041 86.072 1.00 76.78 460 SER A CA 1
ATOM 3294 C C . SER A 1 460 ? 25.783 24.810 85.513 1.00 76.53 460 SER A C 1
ATOM 3295 O O . SER A 1 460 ? 26.595 24.894 84.586 1.00 78.49 460 SER A O 1
ATOM 3298 N N . ASN A 1 461 ? 25.489 23.665 86.123 1.00 85.78 461 ASN A N 1
ATOM 3299 C CA . ASN A 1 461 ? 26.037 22.388 85.700 1.00 75.11 461 ASN A CA 1
ATOM 3300 C C . ASN A 1 461 ? 25.830 22.204 84.196 1.00 88.89 461 ASN A C 1
ATOM 3301 O O . ASN A 1 461 ? 24.686 22.287 83.719 1.00 69.33 461 ASN A O 1
ATOM 3306 N N . PRO A 1 462 ? 26.899 21.990 83.421 1.00 89.68 462 PRO A N 1
ATOM 3307 C CA . PRO A 1 462 ? 26.738 21.809 81.971 1.00 95.60 462 PRO A CA 1
ATOM 3308 C C . PRO A 1 462 ? 26.209 20.441 81.582 1.00 85.35 462 PRO A C 1
ATOM 3309 O O . PRO A 1 462 ? 25.903 20.228 80.400 1.00 83.21 462 PRO A O 1
ATOM 3313 N N . ASN A 1 463 ? 26.091 19.515 82.530 1.00 78.30 463 ASN A N 1
ATOM 3314 C CA . ASN A 1 463 ? 25.527 18.198 82.277 1.00 88.36 463 ASN A CA 1
ATOM 3315 C C . ASN A 1 463 ? 24.081 18.083 82.739 1.00 89.01 463 ASN A C 1
ATOM 3316 O O . ASN A 1 463 ? 23.483 17.012 82.598 1.00 86.73 463 ASN A O 1
ATOM 3321 N N . GLN A 1 464 ? 23.509 19.151 83.289 1.00 83.90 464 GLN A N 1
ATOM 3322 C CA . GLN A 1 464 ? 22.125 19.155 83.745 1.00 75.84 464 GLN A CA 1
ATOM 3323 C C . GLN A 1 464 ? 21.338 20.188 82.955 1.00 65.52 464 GLN A C 1
ATOM 3324 O O . GLN A 1 464 ? 21.711 21.375 82.947 1.00 73.44 464 GLN A O 1
ATOM 3330 N N . PRO A 1 465 ? 20.263 19.806 82.275 1.00 72.78 465 PRO A N 1
ATOM 3331 C CA . PRO A 1 465 ? 19.428 20.792 81.617 1.00 62.24 465 PRO A CA 1
ATOM 3332 C C . PRO A 1 465 ? 18.628 21.567 82.643 1.00 57.73 465 PRO A C 1
ATOM 3333 O O . PRO A 1 465 ? 18.287 21.034 83.720 1.00 68.84 465 PRO A O 1
ATOM 3337 N N . PRO A 1 466 ? 18.303 22.829 82.377 1.00 51.94 466 PRO A N 1
ATOM 3338 C CA . PRO A 1 466 ? 17.407 23.567 83.272 1.00 51.15 466 PRO A CA 1
ATOM 3339 C C . PRO A 1 466 ? 16.085 22.830 83.421 1.00 57.14 466 PRO A C 1
ATOM 3340 O O . PRO A 1 466 ? 15.501 22.367 82.440 1.00 59.05 466 PRO A O 1
ATOM 3344 N N . SER A 1 467 ? 15.627 22.705 84.661 1.00 51.08 467 SER A N 1
ATOM 3345 C CA . SER A 1 467 ? 14.412 21.965 84.958 1.00 60.54 467 SER A CA 1
ATOM 3346 C C . SER A 1 467 ? 13.490 22.830 85.803 1.00 64.82 467 SER A C 1
ATOM 3347 O O . SER A 1 467 ? 13.945 23.528 86.712 1.00 66.40 467 SER A O 1
ATOM 3350 N N . PHE A 1 468 ? 12.193 22.770 85.511 1.00 47.48 468 PHE A N 1
ATOM 3351 C CA . PHE A 1 468 ? 11.218 23.592 86.207 1.00 53.50 468 PHE A CA 1
ATOM 3352 C C . PHE A 1 468 ? 10.001 22.763 86.579 1.00 62.49 468 PHE A C 1
ATOM 3353 O O . PHE A 1 468 ? 9.530 21.932 85.795 1.00 61.03 468 PHE A O 1
ATOM 3361 N N . LEU A 1 469 ? 9.486 23.015 87.775 1.00 56.36 469 LEU A N 1
ATOM 3362 C CA . LEU A 1 469 ? 8.189 22.510 88.195 1.00 62.90 469 LEU A CA 1
ATOM 3363 C C . LEU A 1 469 ? 7.287 23.719 88.413 1.00 62.73 469 LEU A C 1
ATOM 3364 O O . LEU A 1 469 ? 7.469 24.465 89.380 1.00 64.15 469 LEU A O 1
ATOM 3369 N N . PHE A 1 470 ? 6.334 23.933 87.506 1.00 64.76 470 PHE A N 1
ATOM 3370 C CA . PHE A 1 470 ? 5.338 24.983 87.680 1.00 64.40 470 PHE A CA 1
ATOM 3371 C C . PHE A 1 470 ? 4.195 24.448 88.530 1.00 65.57 470 PHE A C 1
ATOM 3372 O O . PHE A 1 470 ? 3.609 23.408 88.213 1.00 68.61 470 PHE A O 1
ATOM 3380 N N . CYS A 1 471 ? 3.886 25.161 89.607 1.00 66.74 471 CYS A N 1
ATOM 3381 C CA . CYS A 1 471 ? 2.875 24.748 90.567 1.00 63.75 471 CYS A CA 1
ATOM 3382 C C . CYS A 1 471 ? 1.890 25.888 90.756 1.00 80.31 471 CYS A C 1
ATOM 3383 O O . CYS A 1 471 ? 2.301 27.032 90.977 1.00 85.99 471 CYS A O 1
ATOM 3386 N N . GLY A 1 472 ? 0.597 25.584 90.662 1.00 79.56 472 GLY A N 1
ATOM 3387 C CA . GLY A 1 472 ? -0.420 26.593 90.833 1.00 78.49 472 GLY A CA 1
ATOM 3388 C C . GLY A 1 472 ? -1.724 26.245 90.147 1.00 74.93 472 GLY A C 1
ATOM 3389 O O . GLY A 1 472 ? -1.817 25.278 89.385 1.00 69.62 472 GLY A O 1
ATOM 3390 N N . PRO A 1 473 ? -2.754 27.056 90.394 1.00 73.00 473 PRO A N 1
ATOM 3391 C CA . PRO A 1 473 ? -4.098 26.739 89.894 1.00 66.81 473 PRO A CA 1
ATOM 3392 C C . PRO A 1 473 ? -4.168 26.745 88.374 1.00 64.93 473 PRO A C 1
ATOM 3393 O O . PRO A 1 473 ? -3.357 27.369 87.688 1.00 78.06 473 PRO A O 1
ATOM 3397 N N . SER A 1 474 ? -5.169 26.035 87.852 1.00 61.81 474 SER A N 1
ATOM 3398 C CA . SER A 1 474 ? -5.395 26.003 86.411 1.00 70.93 474 SER A CA 1
ATOM 3399 C C . SER A 1 474 ? -5.635 27.408 85.873 1.00 80.62 474 SER A C 1
ATOM 3400 O O . SER A 1 474 ? -6.183 28.278 86.556 1.00 78.46 474 SER A O 1
ATOM 3403 N N . GLY A 1 475 ? -5.228 27.618 84.626 1.00 76.87 475 GLY A N 1
ATOM 3404 C CA . GLY A 1 475 ? -5.484 28.884 83.964 1.00 69.95 475 GLY A CA 1
ATOM 3405 C C . GLY A 1 475 ? -4.789 30.065 84.594 1.00 63.07 475 GLY A C 1
ATOM 3406 O O . GLY A 1 475 ? -5.306 31.183 84.527 1.00 73.54 475 GLY A O 1
ATOM 3407 N N . THR A 1 476 ? -3.626 29.853 85.206 1.00 64.61 476 THR A N 1
ATOM 3408 C CA . THR A 1 476 ? -2.863 30.943 85.793 1.00 70.08 476 THR A CA 1
ATOM 3409 C C . THR A 1 476 ? -1.642 31.329 84.975 1.00 66.93 476 THR A C 1
ATOM 3410 O O . THR A 1 476 ? -1.071 32.396 85.221 1.00 69.06 476 THR A O 1
ATOM 3414 N N . GLY A 1 477 ? -1.234 30.508 84.009 1.00 72.87 477 GLY A N 1
ATOM 3415 C CA . GLY A 1 477 ? -0.142 30.877 83.126 1.00 67.62 477 GLY A CA 1
ATOM 3416 C C . GLY A 1 477 ? 0.958 29.842 82.978 1.00 58.50 477 GLY A C 1
ATOM 3417 O O . GLY A 1 477 ? 1.945 30.086 82.277 1.00 70.67 477 GLY A O 1
ATOM 3418 N N . LYS A 1 478 ? 0.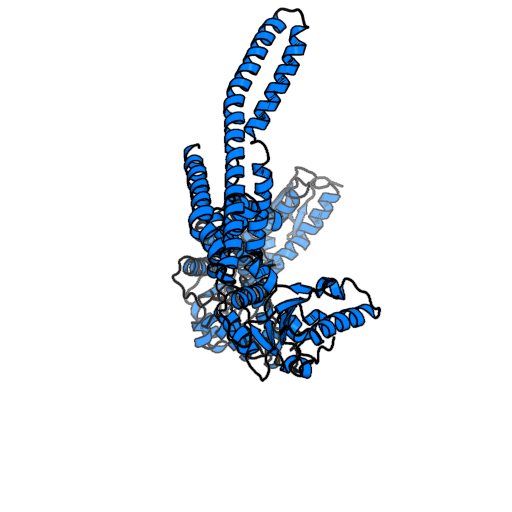799 28.685 83.621 1.00 57.35 478 LYS A N 1
ATOM 3419 C CA . LYS A 1 478 ? 1.859 27.680 83.635 1.00 59.03 478 LYS A CA 1
ATOM 3420 C C . LYS A 1 478 ? 2.209 27.221 82.221 1.00 55.38 478 LYS A C 1
ATOM 3421 O O . LYS A 1 478 ? 3.368 27.293 81.795 1.00 52.68 478 LYS A O 1
ATOM 3427 N N . THR A 1 479 ? 1.214 26.747 81.474 1.00 49.90 479 THR A N 1
ATOM 3428 C CA . THR A 1 479 ? 1.460 26.368 80.087 1.00 44.65 479 THR A CA 1
ATOM 3429 C C . THR A 1 479 ? 1.825 27.574 79.235 1.00 53.33 479 THR A C 1
ATOM 3430 O O . THR A 1 479 ? 2.676 27.475 78.347 1.00 58.78 479 THR A O 1
ATOM 3434 N N . LEU A 1 480 ? 1.186 28.720 79.481 1.00 59.77 480 LEU A N 1
ATOM 3435 C CA . LEU A 1 480 ? 1.424 29.881 78.629 1.00 60.67 480 LEU A CA 1
ATOM 3436 C C . LEU A 1 480 ? 2.859 30.379 78.760 1.00 61.18 480 LEU A C 1
ATOM 3437 O O . LEU A 1 480 ? 3.506 30.696 77.754 1.00 54.41 480 LEU A O 1
ATOM 3442 N N . LEU A 1 481 ? 3.368 30.456 79.993 1.00 50.65 481 LEU A N 1
ATOM 3443 C CA . LEU A 1 481 ? 4.765 30.826 80.204 1.00 59.78 481 LEU A CA 1
ATOM 3444 C C . LEU A 1 481 ? 5.705 29.906 79.435 1.00 62.96 481 LEU A C 1
ATOM 3445 O O . LEU A 1 481 ? 6.702 30.361 78.862 1.00 59.38 481 LEU A O 1
ATOM 3450 N N . THR A 1 482 ? 5.399 28.607 79.402 1.00 69.07 482 THR A N 1
ATOM 3451 C CA . THR A 1 482 ? 6.250 27.677 78.668 1.00 63.47 482 THR A CA 1
ATOM 3452 C C . THR A 1 482 ? 6.203 27.953 77.171 1.00 69.00 482 THR A C 1
ATOM 3453 O O . THR A 1 482 ? 7.233 27.871 76.490 1.00 72.75 482 THR A O 1
ATOM 3457 N N . LYS A 1 483 ? 5.023 28.300 76.643 1.00 61.83 483 LYS A N 1
ATOM 3458 C CA . LYS A 1 483 ? 4.930 28.712 75.243 1.00 58.94 483 LYS A CA 1
ATOM 3459 C C . LYS A 1 483 ? 5.721 29.992 74.991 1.00 67.20 483 LYS A C 1
ATOM 3460 O O . LYS A 1 483 ? 6.414 30.115 73.972 1.00 62.52 483 LYS A O 1
ATOM 3466 N N . ALA A 1 484 ? 5.615 30.965 75.899 1.00 55.41 484 ALA A N 1
ATOM 3467 C CA . ALA A 1 484 ? 6.351 32.212 75.722 1.00 69.03 484 ALA A CA 1
ATOM 3468 C C . ALA A 1 484 ? 7.850 31.964 75.767 1.00 73.10 484 ALA A C 1
ATOM 3469 O O . ALA A 1 484 ? 8.618 32.587 75.023 1.00 63.09 484 ALA A O 1
ATOM 3471 N N . LEU A 1 485 ? 8.283 31.048 76.636 1.00 72.17 485 LEU A N 1
ATOM 3472 C CA . LEU A 1 485 ? 9.687 30.655 76.663 1.00 63.63 485 LEU A CA 1
ATOM 3473 C C . LEU A 1 485 ? 10.113 30.047 75.332 1.00 62.23 485 LEU A C 1
ATOM 3474 O O . LEU A 1 485 ? 11.173 30.387 74.797 1.00 56.08 485 LEU A O 1
ATOM 3479 N N . ALA A 1 486 ? 9.289 29.156 74.776 1.00 59.93 486 ALA A N 1
ATOM 3480 C CA . ALA A 1 486 ? 9.602 28.559 73.483 1.00 54.23 486 ALA A CA 1
ATOM 3481 C C . ALA A 1 486 ? 9.749 29.624 72.404 1.00 66.66 486 ALA A C 1
ATOM 3482 O O . ALA A 1 486 ? 10.732 29.630 71.658 1.00 68.12 486 ALA A O 1
ATOM 3484 N N . GLU A 1 487 ? 8.781 30.541 72.308 1.00 78.13 487 GLU A N 1
ATOM 3485 C CA . GLU A 1 487 ? 8.852 31.567 71.272 1.00 73.77 487 GLU A CA 1
ATOM 3486 C C . GLU A 1 487 ? 9.923 32.610 71.558 1.00 68.01 487 GLU A C 1
ATOM 3487 O O . GLU A 1 487 ? 10.394 33.265 70.626 1.00 73.04 487 GLU A O 1
ATOM 3493 N N . PHE A 1 488 ? 10.333 32.772 72.814 1.00 59.89 488 PHE A N 1
ATOM 3494 C CA . PHE A 1 488 ? 11.429 33.689 73.099 1.00 56.60 488 PHE A CA 1
ATOM 3495 C C . PHE A 1 488 ? 12.785 33.068 72.779 1.00 65.49 488 PHE A C 1
ATOM 3496 O O . PHE A 1 488 ? 13.667 33.742 72.236 1.00 71.11 488 PHE A O 1
ATOM 3504 N N . LEU A 1 489 ? 12.978 31.789 73.109 1.00 66.89 489 LEU A N 1
ATOM 3505 C CA . LEU A 1 489 ? 14.294 31.181 72.932 1.00 66.51 489 LEU A CA 1
ATOM 3506 C C . LEU A 1 489 ? 14.512 30.704 71.504 1.00 64.94 489 LEU A C 1
ATOM 3507 O O . LEU A 1 489 ? 15.625 30.811 70.977 1.00 80.46 489 LEU A O 1
ATOM 3512 N N . PHE A 1 490 ? 13.469 30.189 70.860 1.00 61.77 490 PHE A N 1
ATOM 3513 C CA . PHE A 1 490 ? 13.600 29.609 69.535 1.00 67.63 490 PHE A CA 1
ATOM 3514 C C . PHE A 1 490 ? 12.680 30.240 68.502 1.00 79.46 490 PHE A C 1
ATOM 3515 O O . PHE A 1 490 ? 12.664 29.780 67.356 1.00 89.44 490 PHE A O 1
ATOM 3523 N N . ASP A 1 491 ? 11.933 31.283 68.866 1.00 89.08 491 ASP A N 1
ATOM 3524 C CA . ASP A 1 491 ? 11.071 32.010 67.934 1.00 91.59 491 ASP A CA 1
ATOM 3525 C C . ASP A 1 491 ? 10.197 31.051 67.127 1.00 96.26 491 ASP A C 1
ATOM 3526 O O . ASP A 1 491 ? 10.063 31.166 65.907 1.00 109.56 491 ASP A O 1
ATOM 3531 N N . ASP A 1 492 ? 9.596 30.086 67.830 1.00 89.63 492 ASP A N 1
ATOM 3532 C CA . ASP A 1 492 ? 8.797 29.042 67.198 1.00 89.84 492 ASP A CA 1
ATOM 3533 C C . ASP A 1 492 ? 8.042 28.245 68.257 1.00 87.23 492 ASP A C 1
ATOM 3534 O O . ASP A 1 492 ? 8.667 27.624 69.128 1.00 83.60 492 ASP A O 1
ATOM 3539 N N . PRO A 1 493 ? 6.706 28.238 68.223 1.00 95.83 493 PRO A N 1
ATOM 3540 C CA . PRO A 1 493 ? 5.955 27.385 69.163 1.00 100.12 493 PRO A CA 1
ATOM 3541 C C . PRO A 1 493 ? 6.250 25.906 69.008 1.00 75.30 493 PRO A C 1
ATOM 3542 O O . PRO A 1 493 ? 6.092 25.157 69.979 1.00 70.90 493 PRO A O 1
ATOM 3546 N N . LYS A 1 494 ? 6.676 25.464 67.821 1.00 81.81 494 LYS A N 1
ATOM 3547 C CA . LYS A 1 494 ? 6.998 24.058 67.602 1.00 93.32 494 LYS A CA 1
ATOM 3548 C C . LYS A 1 494 ? 8.216 23.605 68.397 1.00 83.61 494 LYS A C 1
ATOM 3549 O O . LYS A 1 494 ? 8.413 22.397 68.568 1.00 84.97 494 LYS A O 1
ATOM 3555 N N . SER A 1 495 ? 9.029 24.537 68.894 1.00 71.07 495 SER A N 1
ATOM 3556 C CA . SER A 1 495 ? 10.206 24.159 69.662 1.00 64.57 495 SER A CA 1
ATOM 3557 C C . SER A 1 495 ? 9.863 23.482 70.981 1.00 64.70 495 SER A C 1
ATOM 3558 O O . SER A 1 495 ? 10.756 22.903 71.609 1.00 74.89 495 SER A O 1
ATOM 3561 N N . MET A 1 496 ? 8.610 23.534 71.417 1.00 55.07 496 MET A N 1
ATOM 3562 C CA . MET A 1 496 ? 8.186 22.807 72.602 1.00 67.09 496 MET A CA 1
ATOM 3563 C C . MET A 1 496 ? 7.460 21.535 72.187 1.00 75.43 496 MET A C 1
ATOM 3564 O O . MET A 1 496 ? 6.804 21.485 71.143 1.00 77.10 496 MET A O 1
ATOM 3569 N N . ILE A 1 497 ? 7.625 20.489 72.994 1.00 71.22 497 ILE A N 1
ATOM 3570 C CA . ILE A 1 497 ? 6.994 19.197 72.764 1.00 55.03 497 ILE A CA 1
ATOM 3571 C C . ILE A 1 497 ? 6.242 18.816 74.030 1.00 62.74 497 ILE A C 1
ATOM 3572 O O . ILE A 1 497 ? 6.804 18.875 75.131 1.00 56.49 497 ILE A O 1
ATOM 3577 N N . ARG A 1 498 ? 4.971 18.450 73.880 1.00 57.77 498 ARG A N 1
ATOM 3578 C CA . ARG A 1 498 ? 4.074 18.314 75.020 1.00 64.35 498 ARG A CA 1
ATOM 3579 C C . ARG A 1 498 ? 3.836 16.845 75.326 1.00 60.72 498 ARG A C 1
ATOM 3580 O O . ARG A 1 498 ? 3.485 16.062 74.438 1.00 65.40 498 ARG A O 1
ATOM 3588 N N . PHE A 1 499 ? 4.033 16.480 76.583 1.00 56.25 499 PHE A N 1
ATOM 3589 C CA . PHE A 1 499 ? 3.718 15.153 77.081 1.00 52.95 499 PHE A CA 1
ATOM 3590 C C . PHE A 1 499 ? 2.650 15.316 78.150 1.00 67.29 499 PHE A C 1
ATOM 3591 O O . PHE A 1 499 ? 2.851 16.048 79.124 1.00 77.98 499 PHE A O 1
ATOM 3599 N N . ASP A 1 500 ? 1.514 14.658 77.962 1.00 69.30 500 ASP A N 1
ATOM 3600 C CA . ASP A 1 500 ? 0.438 14.695 78.944 1.00 75.94 500 ASP A CA 1
ATOM 3601 C C . ASP A 1 500 ? 0.581 13.473 79.839 1.00 73.34 500 ASP A C 1
ATOM 3602 O O . ASP A 1 500 ? 0.416 12.335 79.386 1.00 74.51 500 ASP A O 1
ATOM 3607 N N . MET A 1 501 ? 0.922 13.708 81.106 1.00 80.35 501 MET A N 1
ATOM 3608 C CA . MET A 1 501 ? 1.143 12.618 82.045 1.00 67.59 501 MET A CA 1
ATOM 3609 C C . MET A 1 501 ? -0.135 11.873 82.391 1.00 67.90 501 MET A C 1
ATOM 3610 O O . MET A 1 501 ? -0.054 10.793 82.982 1.00 74.61 501 MET A O 1
ATOM 3615 N N . SER A 1 502 ? -1.303 12.415 82.038 1.00 77.14 502 SER A N 1
ATOM 3616 C CA . SER A 1 502 ? -2.544 11.663 82.178 1.00 70.27 502 SER A CA 1
ATOM 3617 C C . SER A 1 502 ? -2.547 10.406 81.318 1.00 68.04 502 SER A C 1
ATOM 3618 O O . SER A 1 502 ? -3.362 9.509 81.558 1.00 84.09 502 SER A O 1
ATOM 3621 N N . GLU A 1 503 ? -1.653 10.317 80.330 1.00 63.56 503 GLU A N 1
ATOM 3622 C CA . GLU A 1 503 ? -1.515 9.134 79.490 1.00 67.53 503 GLU A CA 1
ATOM 3623 C C . GLU A 1 503 ? -0.305 8.281 79.869 1.00 73.67 503 GLU A C 1
ATOM 3624 O O . GLU A 1 503 ? 0.113 7.421 79.087 1.00 62.48 503 GLU A O 1
ATOM 3630 N N . TYR A 1 504 ? 0.271 8.505 81.048 1.00 72.77 504 TYR A N 1
ATOM 3631 C CA . TYR A 1 504 ? 1.386 7.701 81.540 1.00 65.12 504 TYR A CA 1
ATOM 3632 C C . TYR A 1 504 ? 1.174 7.359 83.007 1.00 77.01 504 TYR A C 1
ATOM 3633 O O . TYR A 1 504 ? 2.101 7.430 83.818 1.00 77.20 504 TYR A O 1
ATOM 3642 N N . GLN A 1 505 ? -0.051 6.975 83.371 1.00 89.81 505 GLN A N 1
ATOM 3643 C CA . GLN A 1 505 ? -0.401 6.784 84.774 1.00 87.22 505 GLN A CA 1
ATOM 3644 C C . GLN A 1 505 ? -0.058 5.399 85.313 1.00 92.64 505 GLN A C 1
ATOM 3645 O O . GLN A 1 505 ? 0.055 5.238 86.534 1.00 93.86 505 GLN A O 1
ATOM 3651 N N . GLU A 1 506 ? 0.102 4.400 84.452 1.00 87.33 506 GLU A N 1
ATOM 3652 C CA . GLU A 1 506 ? 0.352 3.033 84.886 1.00 103.61 506 GLU A CA 1
ATOM 3653 C C . GLU A 1 506 ? 1.763 2.598 84.502 1.00 103.20 506 GLU A C 1
ATOM 3654 O O . GLU A 1 506 ? 2.360 3.116 83.554 1.00 104.11 506 GLU A O 1
ATOM 3660 N N . ARG A 1 507 ? 2.293 1.631 85.262 1.00 95.05 507 ARG A N 1
ATOM 3661 C CA . ARG A 1 507 ? 3.647 1.138 85.017 1.00 78.50 507 ARG A CA 1
ATOM 3662 C C . ARG A 1 507 ? 3.807 0.609 83.596 1.00 95.91 507 ARG A C 1
ATOM 3663 O O . ARG A 1 507 ? 4.913 0.639 83.041 1.00 96.12 507 ARG A O 1
ATOM 3671 N N . HIS A 1 508 ? 2.717 0.128 82.990 1.00 102.84 508 HIS A N 1
ATOM 3672 C CA . HIS A 1 508 ? 2.769 -0.382 81.625 1.00 105.01 508 HIS A CA 1
ATOM 3673 C C . HIS A 1 508 ? 3.160 0.693 80.619 1.00 105.39 508 HIS A C 1
ATOM 3674 O O . HIS A 1 508 ? 3.707 0.371 79.558 1.00 103.77 508 HIS A O 1
ATOM 3681 N N . SER A 1 509 ? 2.918 1.962 80.939 1.00 106.44 509 SER A N 1
ATOM 3682 C CA . SER A 1 509 ? 3.069 3.044 79.977 1.00 96.50 509 SER A CA 1
ATOM 3683 C C . SER A 1 509 ? 4.515 3.467 79.754 1.00 79.88 509 SER A C 1
ATOM 3684 O O . SER A 1 509 ? 4.765 4.295 78.872 1.00 85.61 509 SER A O 1
ATOM 3687 N N . LEU A 1 510 ? 5.470 2.929 80.517 1.00 78.73 510 LEU A N 1
ATOM 3688 C CA . LEU A 1 510 ? 6.851 3.394 80.393 1.00 67.71 510 LEU A CA 1
ATOM 3689 C C . LEU A 1 510 ? 7.416 3.100 79.010 1.00 68.03 510 LEU A C 1
ATOM 3690 O O . LEU A 1 510 ? 8.179 3.905 78.461 1.00 76.22 510 LEU A O 1
ATOM 3695 N N . SER A 1 511 ? 7.046 1.958 78.425 1.00 70.08 511 SER A N 1
ATOM 3696 C CA . SER A 1 511 ? 7.514 1.632 77.081 1.00 72.61 511 SER A CA 1
ATOM 3697 C C . SER A 1 511 ? 7.026 2.648 76.053 1.00 68.89 511 SER A C 1
ATOM 3698 O O . SER A 1 511 ? 7.693 2.876 75.037 1.00 71.85 511 SER A O 1
ATOM 3701 N N . ARG A 1 512 ? 5.867 3.263 76.293 1.00 62.01 512 ARG A N 1
ATOM 3702 C CA . ARG A 1 512 ? 5.443 4.380 75.457 1.00 71.66 512 ARG A CA 1
ATOM 3703 C C . ARG A 1 512 ? 6.404 5.557 75.584 1.00 77.72 512 ARG A C 1
ATOM 3704 O O . ARG A 1 512 ? 6.639 6.284 74.610 1.00 60.37 512 ARG A O 1
ATOM 3712 N N . MET A 1 513 ? 6.991 5.741 76.767 1.00 72.71 513 MET A N 1
ATOM 3713 C CA . MET A 1 513 ? 7.867 6.881 77.003 1.00 64.64 513 MET A CA 1
ATOM 3714 C C . MET A 1 513 ? 9.263 6.680 76.416 1.00 70.18 513 MET A C 1
ATOM 3715 O O . MET A 1 513 ? 9.832 7.620 75.851 1.00 64.48 513 MET A O 1
ATOM 3720 N N . ILE A 1 514 ? 9.838 5.482 76.535 1.00 73.50 514 ILE A N 1
ATOM 3721 C CA . ILE A 1 514 ? 11.235 5.267 76.163 1.00 73.70 514 ILE A CA 1
ATOM 3722 C C . ILE A 1 514 ? 11.436 4.166 75.135 1.00 65.41 514 ILE A C 1
ATOM 3723 O O . ILE A 1 514 ? 12.563 4.008 74.643 1.00 64.77 514 ILE A O 1
ATOM 3728 N N . GLY A 1 515 ? 10.413 3.399 74.788 1.00 73.06 515 GLY A N 1
ATOM 3729 C CA . GLY A 1 515 ? 10.594 2.272 73.889 1.00 76.86 515 GLY A CA 1
ATOM 3730 C C . GLY A 1 515 ? 10.641 0.956 74.636 1.00 69.36 515 GLY A C 1
ATOM 3731 O O . GLY A 1 515 ? 10.440 0.878 75.850 1.00 75.09 515 GLY A O 1
ATOM 3732 N N . ALA A 1 516 ? 10.921 -0.104 73.885 1.00 87.50 516 ALA A N 1
ATOM 3733 C CA . ALA A 1 516 ? 10.857 -1.453 74.430 1.00 83.42 516 ALA A CA 1
ATOM 3734 C C . ALA A 1 516 ? 11.897 -2.318 73.735 1.00 89.27 516 ALA A C 1
ATOM 3735 O O . ALA A 1 516 ? 12.296 -2.025 72.601 1.00 85.03 516 ALA A O 1
ATOM 3737 N N . PRO A 1 517 ? 12.356 -3.388 74.384 1.00 104.02 517 PRO A N 1
ATOM 3738 C CA . PRO A 1 517 ? 13.307 -4.302 73.732 1.00 98.41 517 PRO A CA 1
ATOM 3739 C C . PRO A 1 517 ? 12.631 -5.039 72.591 1.00 102.16 517 PRO A C 1
ATOM 3740 O O . PRO A 1 517 ? 11.394 -5.029 72.490 1.00 87.24 517 PRO A O 1
ATOM 3744 N N . PRO A 1 518 ? 13.401 -5.672 71.704 1.00 100.10 518 PRO A N 1
ATOM 3745 C CA . PRO A 1 518 ? 12.798 -6.281 70.508 1.00 91.10 518 PRO A CA 1
ATOM 3746 C C . PRO A 1 518 ? 11.756 -7.336 70.855 1.00 103.80 518 PRO A C 1
ATOM 3747 O O . PRO A 1 518 ? 11.929 -8.137 71.776 1.00 105.47 518 PRO A O 1
ATOM 3751 N N . GLY A 1 519 ? 10.658 -7.320 70.102 1.00 92.48 519 GLY A N 1
ATOM 3752 C CA . GLY A 1 519 ? 9.586 -8.269 70.290 1.00 77.58 519 GLY A CA 1
ATOM 3753 C C . GLY A 1 519 ? 8.556 -7.888 71.328 1.00 107.18 519 GLY A C 1
ATOM 3754 O O . GLY A 1 519 ? 7.650 -8.688 71.597 1.00 117.23 519 GLY A O 1
ATOM 3755 N N . TYR A 1 520 ? 8.649 -6.697 71.910 1.00 110.08 520 TYR A N 1
ATOM 3756 C CA . TYR A 1 520 ? 7.752 -6.307 72.986 1.00 98.17 520 TYR A CA 1
ATOM 3757 C C . TYR A 1 520 ? 6.633 -5.417 72.465 1.00 102.50 520 TYR A C 1
ATOM 3758 O O . TYR A 1 520 ? 6.314 -5.431 71.272 1.00 118.01 520 TYR A O 1
ATOM 3767 N N . VAL A 1 521 ? 6.057 -4.612 73.355 1.00 112.25 521 VAL A N 1
ATOM 3768 C CA . VAL A 1 521 ? 4.769 -3.997 73.074 1.00 114.96 521 VAL A CA 1
ATOM 3769 C C . VAL A 1 521 ? 4.902 -2.941 71.976 1.00 118.05 521 VAL A C 1
ATOM 3770 O O . VAL A 1 521 ? 4.332 -3.085 70.887 1.00 125.64 521 VAL A O 1
ATOM 3774 N N . GLY A 1 522 ? 5.689 -1.895 72.225 1.00 105.80 522 GLY A N 1
ATOM 3775 C CA . GLY A 1 522 ? 5.849 -0.818 71.254 1.00 106.20 522 GLY A CA 1
ATOM 3776 C C . GLY A 1 522 ? 7.302 -0.624 70.886 1.00 104.85 522 GLY A C 1
ATOM 3777 O O . GLY A 1 522 ? 7.844 0.481 70.980 1.00 84.39 522 GLY A O 1
ATOM 3778 N N . HIS A 1 523 ? 7.936 -1.717 70.463 1.00 101.49 523 HIS A N 1
ATOM 3779 C CA . HIS A 1 523 ? 9.353 -1.675 70.133 1.00 86.62 523 HIS A CA 1
ATOM 3780 C C . HIS A 1 523 ? 9.613 -0.768 68.939 1.00 90.84 523 HIS A C 1
ATOM 3781 O O . HIS A 1 523 ? 10.602 -0.020 68.913 1.00 82.84 523 HIS A O 1
ATOM 3788 N N . ASP A 1 524 ? 8.711 -0.792 67.958 1.00 94.74 524 ASP A N 1
ATOM 3789 C CA . ASP A 1 524 ? 8.928 -0.110 66.689 1.00 95.42 524 ASP A CA 1
ATOM 3790 C C . ASP A 1 524 ? 8.540 1.360 66.725 1.00 90.75 524 ASP A C 1
ATOM 3791 O O . ASP A 1 524 ? 9.235 2.193 66.136 1.00 93.94 524 ASP A O 1
ATOM 3796 N N . ALA A 1 525 ? 7.434 1.701 67.387 1.00 97.23 525 ALA A N 1
ATOM 3797 C CA . ALA A 1 525 ? 7.113 3.108 67.583 1.00 92.06 525 ALA A CA 1
ATOM 3798 C C . ALA A 1 525 ? 8.186 3.818 68.396 1.00 81.74 525 ALA A C 1
ATOM 3799 O O . ALA A 1 525 ? 8.346 5.038 68.275 1.00 85.01 525 ALA A O 1
ATOM 3801 N N . GLY A 1 526 ? 8.936 3.078 69.199 1.00 75.42 526 GLY A N 1
ATOM 3802 C CA . GLY A 1 526 ? 9.910 3.677 70.070 1.00 71.30 526 GLY A CA 1
ATOM 3803 C C . GLY A 1 526 ? 9.222 4.393 71.217 1.00 71.98 526 GLY A C 1
ATOM 3804 O O . GLY A 1 526 ? 8.020 4.265 71.452 1.00 89.59 526 GLY A O 1
ATOM 3805 N N . GLY A 1 527 ? 10.022 5.158 71.943 1.00 73.29 527 GLY A N 1
ATOM 3806 C CA . GLY A 1 527 ? 9.499 6.010 72.989 1.00 81.82 527 GLY A CA 1
ATOM 3807 C C . GLY A 1 527 ? 9.178 7.403 72.478 1.00 74.26 527 GLY A C 1
ATOM 3808 O O . GLY A 1 527 ? 9.791 7.897 71.537 1.00 56.41 527 GLY A O 1
ATOM 3809 N N . GLN A 1 528 ? 8.181 8.032 73.101 1.00 72.90 528 GLN A N 1
ATOM 3810 C CA . GLN A 1 528 ? 7.863 9.405 72.731 1.00 60.89 528 GLN A CA 1
ATOM 3811 C C . GLN A 1 528 ? 8.973 10.351 73.166 1.00 63.01 528 GLN A C 1
ATOM 3812 O O . GLN A 1 528 ? 9.377 11.236 72.400 1.00 59.52 528 GLN A O 1
ATOM 3818 N N . LEU A 1 529 ? 9.497 10.163 74.382 1.00 57.18 529 LEU A N 1
ATOM 3819 C CA . LEU A 1 529 ? 10.555 11.036 74.885 1.00 61.83 529 LEU A CA 1
ATOM 3820 C C . LEU A 1 529 ? 11.880 10.771 74.182 1.00 60.63 529 LEU A C 1
ATOM 3821 O O . LEU A 1 529 ? 12.555 11.709 73.745 1.00 66.55 529 LEU A O 1
ATOM 3826 N N . THR A 1 530 ? 12.272 9.499 74.066 1.00 67.05 530 THR A N 1
ATOM 3827 C CA . THR A 1 530 ? 13.563 9.184 73.460 1.00 68.24 530 THR A CA 1
ATOM 3828 C C . THR A 1 530 ? 13.597 9.588 71.991 1.00 75.18 530 THR A C 1
ATOM 3829 O O . THR A 1 530 ? 14.605 10.125 71.512 1.00 74.75 530 THR A O 1
ATOM 3833 N N . GLU A 1 531 ? 12.506 9.346 71.260 1.00 56.20 531 GLU A N 1
ATOM 3834 C CA . GLU A 1 531 ? 12.480 9.751 69.859 1.00 70.92 531 GLU A CA 1
ATOM 3835 C C . GLU A 1 531 ? 12.459 11.272 69.727 1.00 79.89 531 GLU A C 1
ATOM 3836 O O . GLU A 1 531 ? 13.033 11.817 68.778 1.00 74.02 531 GLU A O 1
ATOM 3842 N N . ALA A 1 532 ? 11.840 11.974 70.681 1.00 68.43 532 ALA A N 1
ATOM 3843 C CA . ALA A 1 532 ? 11.852 13.434 70.638 1.00 70.35 532 ALA A CA 1
ATOM 3844 C C . ALA A 1 532 ? 13.254 13.984 70.872 1.00 75.44 532 ALA A C 1
ATOM 3845 O O . ALA A 1 532 ? 13.657 14.964 70.234 1.00 73.20 532 ALA A O 1
ATOM 3847 N N . LEU A 1 533 ? 14.017 13.367 71.778 1.00 71.45 533 LEU A N 1
ATOM 3848 C CA . LEU A 1 533 ? 15.349 13.882 72.086 1.00 67.66 533 LEU A CA 1
ATOM 3849 C C . LEU A 1 533 ? 16.328 13.664 70.937 1.00 68.00 533 LEU A C 1
ATOM 3850 O O . LEU A 1 533 ? 17.228 14.486 70.735 1.00 72.75 533 LEU A O 1
ATOM 3855 N N . ARG A 1 534 ? 16.176 12.571 70.179 1.00 71.05 534 ARG A N 1
ATOM 3856 C CA . ARG A 1 534 ? 17.090 12.319 69.069 1.00 68.23 534 ARG A CA 1
ATOM 3857 C C . ARG A 1 534 ? 16.854 13.304 67.931 1.00 60.30 534 ARG A C 1
ATOM 3858 O O . ARG A 1 534 ? 17.811 13.801 67.325 1.00 81.79 534 ARG A O 1
ATOM 3866 N N . ARG A 1 535 ? 15.591 13.607 67.633 1.00 64.19 535 ARG A N 1
ATOM 3867 C CA . ARG A 1 535 ? 15.252 14.390 66.453 1.00 68.61 535 ARG A CA 1
ATOM 3868 C C . ARG A 1 535 ? 15.052 15.871 66.731 1.00 64.65 535 ARG A C 1
ATOM 3869 O O . ARG A 1 535 ? 15.042 16.659 65.779 1.00 69.75 535 ARG A O 1
ATOM 3877 N N . ARG A 1 536 ? 14.892 16.272 67.992 1.00 62.04 536 ARG A N 1
ATOM 3878 C CA . ARG A 1 536 ? 14.700 17.679 68.354 1.00 64.75 536 ARG A CA 1
ATOM 3879 C C . ARG A 1 536 ? 15.458 17.965 69.644 1.00 72.08 536 ARG A C 1
ATOM 3880 O O . ARG A 1 536 ? 14.860 18.228 70.693 1.00 71.12 536 ARG A O 1
ATOM 3888 N N . PRO A 1 537 ? 16.795 17.922 69.598 1.00 80.15 537 PRO A N 1
ATOM 3889 C CA . PRO A 1 537 ? 17.575 18.101 70.839 1.00 68.34 537 PRO A CA 1
ATOM 3890 C C . PRO A 1 537 ? 17.333 19.427 71.541 1.00 81.56 537 PRO A C 1
ATOM 3891 O O . PRO A 1 537 ? 17.259 19.459 72.776 1.00 76.77 537 PRO A O 1
ATOM 3895 N N . PHE A 1 538 ? 17.214 20.527 70.793 1.00 78.38 538 PHE A N 1
ATOM 3896 C CA . PHE A 1 538 ? 17.114 21.862 71.388 1.00 65.00 538 PHE A CA 1
ATOM 3897 C C . PHE A 1 538 ? 15.641 22.223 71.574 1.00 72.22 538 PHE A C 1
ATOM 3898 O O . PHE A 1 538 ? 15.091 23.140 70.959 1.00 83.60 538 PHE A O 1
ATOM 3906 N N . SER A 1 539 ? 15.004 21.469 72.457 1.00 61.38 539 SER A N 1
ATOM 3907 C CA . SER A 1 539 ? 13.566 21.523 72.630 1.00 67.18 539 SER A CA 1
ATOM 3908 C C . SER A 1 539 ? 13.217 21.853 74.069 1.00 72.96 539 SER A C 1
ATOM 3909 O O . SER A 1 539 ? 14.045 21.757 74.981 1.00 66.78 539 SER A O 1
ATOM 3912 N N . ILE A 1 540 ? 11.962 22.244 74.257 1.00 62.89 540 ILE A N 1
ATOM 3913 C CA . ILE A 1 540 ? 11.371 22.373 75.578 1.00 59.54 540 ILE A CA 1
ATOM 3914 C C . ILE A 1 540 ? 10.417 21.206 75.752 1.00 60.72 540 ILE A C 1
ATOM 3915 O O . ILE A 1 540 ? 9.508 21.008 74.936 1.00 59.36 540 ILE A O 1
ATOM 3920 N N . LEU A 1 541 ? 10.646 20.412 76.787 1.00 49.58 541 LEU A N 1
ATOM 3921 C CA . LEU A 1 541 ? 9.824 19.251 77.076 1.00 51.37 541 LEU A CA 1
ATOM 3922 C C . LEU A 1 541 ? 8.855 19.653 78.178 1.00 57.94 541 LEU A C 1
ATOM 3923 O O . LEU A 1 541 ? 9.269 19.937 79.306 1.00 61.63 541 LEU A O 1
ATOM 3928 N N . LEU A 1 542 ? 7.573 19.701 77.841 1.00 51.53 542 LEU A N 1
ATOM 3929 C CA . LEU A 1 542 ? 6.528 20.055 78.788 1.00 49.83 542 LEU A CA 1
ATOM 3930 C C . LEU A 1 542 ? 5.828 18.786 79.250 1.00 63.54 542 LEU A C 1
ATOM 3931 O O . LEU A 1 542 ? 5.218 18.077 78.441 1.00 52.79 542 LEU A O 1
ATOM 3936 N N . PHE A 1 543 ? 5.909 18.507 80.541 1.00 53.68 543 PHE A N 1
ATOM 3937 C CA . PHE A 1 543 ? 5.211 17.380 81.139 1.00 60.45 543 PHE A CA 1
ATOM 3938 C C . PHE A 1 543 ? 4.051 17.946 81.946 1.00 62.14 543 PHE A C 1
ATOM 3939 O O . PHE A 1 543 ? 4.252 18.510 83.027 1.00 59.69 543 PHE A O 1
ATOM 3947 N N . ASP A 1 544 ? 2.844 17.812 81.406 1.00 62.57 544 ASP A N 1
ATOM 3948 C CA . ASP A 1 544 ? 1.659 18.410 81.995 1.00 54.94 544 ASP A CA 1
ATOM 3949 C C . ASP A 1 544 ? 1.064 17.478 83.039 1.00 63.45 544 ASP A C 1
ATOM 3950 O O . ASP A 1 544 ? 0.918 16.277 82.795 1.00 67.59 544 ASP A O 1
ATOM 3955 N N . GLU A 1 545 ? 0.707 18.043 84.193 1.00 74.48 545 GLU A N 1
ATOM 3956 C CA . GLU A 1 545 ? 0.132 17.299 85.315 1.00 71.65 545 GLU A CA 1
ATOM 3957 C C . GLU A 1 545 ? 1.058 16.165 85.745 1.00 66.11 545 GLU A C 1
ATOM 3958 O O . GLU A 1 545 ? 0.680 14.994 85.763 1.00 63.41 545 GLU A O 1
ATOM 3964 N N . VAL A 1 546 ? 2.287 16.545 86.103 1.00 70.11 546 VAL A N 1
ATOM 3965 C CA . VAL A 1 546 ? 3.322 15.570 86.428 1.00 72.58 546 VAL A CA 1
ATOM 3966 C C . VAL A 1 546 ? 2.973 14.750 87.663 1.00 76.90 546 VAL A C 1
ATOM 3967 O O . VAL A 1 546 ? 3.494 13.645 87.834 1.00 69.02 546 VAL A O 1
ATOM 3971 N N . GLU A 1 547 ? 2.086 15.258 88.524 1.00 66.47 547 GLU A N 1
ATOM 3972 C CA . GLU A 1 547 ? 1.692 14.531 89.727 1.00 65.22 547 GLU A CA 1
ATOM 3973 C C . GLU A 1 547 ? 1.054 13.182 89.418 1.00 76.48 547 GLU A C 1
ATOM 3974 O O . GLU A 1 547 ? 1.019 12.313 90.297 1.00 79.96 547 GLU A O 1
ATOM 3980 N N . LYS A 1 548 ? 0.551 12.985 88.199 1.00 71.57 548 LYS A N 1
ATOM 3981 C CA . LYS A 1 548 ? -0.154 11.765 87.831 1.00 73.05 548 LYS A CA 1
ATOM 3982 C C . LYS A 1 548 ? 0.748 10.723 87.188 1.00 80.13 548 LYS A C 1
ATOM 3983 O O . LYS A 1 548 ? 0.289 9.607 86.923 1.00 99.22 548 LYS A O 1
ATOM 3989 N N . ALA A 1 549 ? 2.010 11.049 86.935 1.00 83.09 549 ALA A N 1
ATOM 3990 C CA . ALA A 1 549 ? 2.898 10.093 86.291 1.00 71.94 549 ALA A CA 1
ATOM 3991 C C . ALA A 1 549 ? 3.143 8.896 87.197 1.00 66.14 549 ALA A C 1
ATOM 3992 O O . ALA A 1 549 ? 3.219 9.026 88.423 1.00 64.35 549 ALA A O 1
ATOM 3994 N N . ALA A 1 550 ? 3.246 7.722 86.581 1.00 68.51 550 ALA A N 1
ATOM 3995 C CA . ALA A 1 550 ? 3.660 6.532 87.305 1.00 66.49 550 ALA A CA 1
ATOM 3996 C C . ALA A 1 550 ? 5.074 6.713 87.836 1.00 75.26 550 ALA A C 1
ATOM 3997 O O . ALA A 1 550 ? 5.925 7.346 87.199 1.00 73.06 550 ALA A O 1
ATOM 3999 N N . LYS A 1 551 ? 5.318 6.138 89.018 1.00 73.39 551 LYS A N 1
ATOM 4000 C CA . LYS A 1 551 ? 6.601 6.327 89.689 1.00 80.33 551 LYS A CA 1
ATOM 4001 C C . LYS A 1 551 ? 7.771 5.881 88.821 1.00 69.62 551 LYS A C 1
ATOM 4002 O O . LYS A 1 551 ? 8.874 6.432 88.939 1.00 69.00 551 LYS A O 1
ATOM 4008 N N . GLU A 1 552 ? 7.550 4.910 87.931 1.00 62.98 552 GLU A N 1
ATOM 4009 C CA . GLU A 1 552 ? 8.608 4.501 87.010 1.00 74.81 552 GLU A CA 1
ATOM 4010 C C . GLU A 1 552 ? 8.890 5.587 85.983 1.00 72.45 552 GLU A C 1
ATOM 4011 O O . GLU A 1 552 ? 10.044 5.783 85.580 1.00 84.19 552 GLU A O 1
ATOM 4017 N N . VAL A 1 553 ? 7.847 6.291 85.538 1.00 67.28 553 VAL A N 1
ATOM 4018 C CA . VAL A 1 553 ? 8.036 7.378 84.583 1.00 62.42 553 VAL A CA 1
ATOM 4019 C C . VAL A 1 553 ? 8.728 8.557 85.254 1.00 62.86 553 VAL A C 1
ATOM 4020 O O . VAL A 1 553 ? 9.637 9.169 84.679 1.00 61.90 553 VAL A O 1
ATOM 4024 N N . LEU A 1 554 ? 8.309 8.892 86.479 1.00 60.10 554 LEU A N 1
ATOM 4025 C CA . LEU A 1 554 ? 8.994 9.922 87.249 1.00 57.46 554 LEU A CA 1
ATOM 4026 C C . LEU A 1 554 ? 10.480 9.627 87.357 1.00 69.37 554 LEU A C 1
ATOM 4027 O O . LEU A 1 554 ? 11.311 10.540 87.294 1.00 67.82 554 LEU A O 1
ATOM 4032 N N . THR A 1 555 ? 10.829 8.348 87.518 1.00 75.81 555 THR A N 1
ATOM 4033 C CA . THR A 1 555 ? 12.230 7.954 87.608 1.00 59.65 555 THR A CA 1
ATOM 4034 C C . THR A 1 555 ? 12.998 8.376 86.362 1.00 67.45 555 THR A C 1
ATOM 4035 O O . THR A 1 555 ? 14.143 8.833 86.455 1.00 53.55 555 THR A O 1
ATOM 4039 N N . VAL A 1 556 ? 12.374 8.257 85.187 1.00 64.53 556 VAL A N 1
ATOM 4040 C CA . VAL A 1 556 ? 13.026 8.704 83.960 1.00 65.89 556 VAL A CA 1
ATOM 4041 C C . VAL A 1 556 ? 13.240 10.216 83.984 1.00 74.46 556 VAL A C 1
ATOM 4042 O O . VAL A 1 556 ? 14.295 10.714 83.568 1.00 74.46 556 VAL A O 1
ATOM 4046 N N . LEU A 1 557 ? 12.253 10.972 84.476 1.00 66.31 557 LEU A N 1
ATOM 4047 C CA . LEU A 1 557 ? 12.408 12.422 84.552 1.00 67.03 557 LEU A CA 1
ATOM 4048 C C . LEU A 1 557 ? 13.554 12.802 85.480 1.00 74.95 557 LEU A C 1
ATOM 4049 O O . LEU A 1 557 ? 14.314 13.738 85.193 1.00 56.77 557 LEU A O 1
ATOM 4054 N N . LEU A 1 558 ? 13.691 12.088 86.602 1.00 65.35 558 LEU A N 1
ATOM 4055 C CA . LEU A 1 558 ? 14.785 12.370 87.523 1.00 72.35 558 LEU A CA 1
ATOM 4056 C C . LEU A 1 558 ? 16.131 12.103 86.866 1.00 70.06 558 LEU A C 1
ATOM 4057 O O . LEU A 1 558 ? 17.095 12.845 87.083 1.00 72.44 558 LEU A O 1
ATOM 4062 N N . GLN A 1 559 ? 16.214 11.048 86.056 1.00 60.52 559 GLN A N 1
ATOM 4063 C CA . GLN A 1 559 ? 17.439 10.797 85.308 1.00 76.65 559 GLN A CA 1
ATOM 4064 C C . GLN A 1 559 ? 17.687 11.908 84.304 1.00 70.00 559 GLN A C 1
ATOM 4065 O O . GLN A 1 559 ? 18.824 12.371 84.146 1.00 75.61 559 GLN A O 1
ATOM 4071 N N . LEU A 1 560 ? 16.629 12.342 83.618 1.00 63.89 560 LEU A N 1
ATOM 4072 C CA . LEU A 1 560 ? 16.738 13.485 82.719 1.00 74.31 560 LEU A CA 1
ATOM 4073 C C . LEU A 1 560 ? 17.206 14.729 83.464 1.00 67.14 560 LEU A C 1
ATOM 4074 O O . LEU A 1 560 ? 18.096 15.448 82.993 1.00 60.85 560 LEU A O 1
ATOM 4079 N N . MET A 1 561 ? 16.632 14.989 84.640 1.00 64.48 561 MET A N 1
ATOM 4080 C CA . MET A 1 561 ? 16.991 16.189 85.384 1.00 58.92 561 MET A CA 1
ATOM 4081 C C . MET A 1 561 ? 18.379 16.083 86.006 1.00 61.08 561 MET A C 1
ATOM 4082 O O . MET A 1 561 ? 19.072 17.099 86.138 1.00 68.73 561 MET A O 1
ATOM 4087 N N . ASP A 1 562 ? 18.806 14.881 86.397 1.00 67.90 562 ASP A N 1
ATOM 4088 C CA . ASP A 1 562 ? 20.052 14.757 87.146 1.00 81.84 562 ASP A CA 1
ATOM 4089 C C . ASP A 1 562 ? 21.258 14.576 86.232 1.00 72.72 562 ASP A C 1
ATOM 4090 O O . ASP A 1 562 ? 22.268 15.260 86.395 1.00 71.58 562 ASP A O 1
ATOM 4095 N N . ASP A 1 563 ? 21.178 13.663 85.274 1.00 73.70 563 ASP A N 1
ATOM 4096 C CA . ASP A 1 563 ? 22.345 13.304 84.481 1.00 85.31 563 ASP A CA 1
ATOM 4097 C C . ASP A 1 563 ? 22.344 13.920 83.090 1.00 80.13 563 ASP A C 1
ATOM 4098 O O . ASP A 1 563 ? 23.369 13.854 82.405 1.00 83.74 563 ASP A O 1
ATOM 4103 N N . GLY A 1 564 ? 21.236 14.522 82.663 1.00 71.02 564 GLY A N 1
ATOM 4104 C CA . GLY A 1 564 ? 21.175 15.077 81.325 1.00 69.82 564 GLY A CA 1
ATOM 4105 C C . GLY A 1 564 ? 21.101 14.051 80.220 1.00 74.91 564 GLY A C 1
ATOM 4106 O O . GLY A 1 564 ? 21.359 14.384 79.062 1.00 75.13 564 GLY A O 1
ATOM 4107 N N . ARG A 1 565 ? 20.750 12.809 80.546 1.00 85.84 565 ARG A N 1
ATOM 4108 C CA . ARG A 1 565 ? 20.666 11.722 79.580 1.00 75.41 565 ARG A CA 1
ATOM 4109 C C . ARG A 1 565 ? 19.760 10.648 80.158 1.00 72.25 565 ARG A C 1
ATOM 4110 O O . ARG A 1 565 ? 19.628 10.523 81.379 1.00 78.15 565 ARG A O 1
ATOM 4118 N N . ILE A 1 566 ? 19.127 9.878 79.273 1.00 75.65 566 ILE A N 1
ATOM 4119 C CA . ILE A 1 566 ? 18.260 8.787 79.695 1.00 83.46 566 ILE A CA 1
ATOM 4120 C C . ILE A 1 566 ? 18.582 7.541 78.884 1.00 78.10 566 ILE A C 1
ATOM 4121 O O . ILE A 1 566 ? 19.173 7.604 77.803 1.00 70.48 566 ILE A O 1
ATOM 4126 N N . THR A 1 567 ? 18.181 6.397 79.432 1.00 76.24 567 THR A N 1
ATOM 4127 C CA . THR A 1 567 ? 18.326 5.102 78.780 1.00 80.79 567 THR A CA 1
ATOM 4128 C C . THR A 1 567 ? 16.989 4.691 78.175 1.00 76.11 567 THR A C 1
ATOM 4129 O O . THR A 1 567 ? 15.966 4.689 78.870 1.00 82.60 567 THR A O 1
ATOM 4133 N N . ASP A 1 568 ? 16.994 4.336 76.891 1.00 72.69 568 ASP A N 1
ATOM 4134 C CA . ASP A 1 568 ? 15.764 3.911 76.231 1.00 80.74 568 ASP A CA 1
ATOM 4135 C C . ASP A 1 568 ? 15.384 2.507 76.705 1.00 76.53 568 ASP A C 1
ATOM 4136 O O . ASP A 1 568 ? 15.957 1.968 77.657 1.00 70.35 568 ASP A O 1
ATOM 4141 N N . GLY A 1 569 ? 14.407 1.894 76.032 1.00 82.00 569 GLY A N 1
ATOM 4142 C CA . GLY A 1 569 ? 13.971 0.556 76.398 1.00 81.61 569 GLY A CA 1
ATOM 4143 C C . GLY A 1 569 ? 14.983 -0.536 76.109 1.00 84.65 569 GLY A C 1
ATOM 4144 O O . GLY A 1 569 ? 14.913 -1.605 76.723 1.00 66.83 569 GLY A O 1
ATOM 4145 N N . GLN A 1 570 ? 15.923 -0.293 75.193 1.00 81.93 570 GLN A N 1
ATOM 4146 C CA . GLN A 1 570 ? 16.936 -1.271 74.820 1.00 71.96 570 GLN A CA 1
ATOM 4147 C C . GLN A 1 570 ? 18.311 -0.920 75.385 1.00 91.44 570 GLN A C 1
ATOM 4148 O O . GLN A 1 570 ? 19.333 -1.168 74.741 1.00 94.89 570 GLN A O 1
ATOM 4154 N N . GLY A 1 571 ? 18.354 -0.325 76.574 1.00 91.92 571 GLY A N 1
ATOM 4155 C CA . GLY A 1 571 ? 19.618 -0.016 77.216 1.00 72.33 571 GLY A CA 1
ATOM 4156 C C . GLY A 1 571 ? 20.410 1.119 76.595 1.00 66.36 571 GLY A C 1
ATOM 4157 O O . GLY A 1 571 ? 21.298 1.677 77.245 1.00 79.60 571 GLY A O 1
ATOM 4158 N N . ARG A 1 572 ? 20.113 1.464 75.341 1.00 79.84 572 ARG A N 1
ATOM 4159 C CA . ARG A 1 572 ? 20.778 2.586 74.685 1.00 86.92 572 ARG A CA 1
ATOM 4160 C C . ARG A 1 572 ? 20.536 3.884 75.445 1.00 90.93 572 ARG A C 1
ATOM 4161 O O . ARG A 1 572 ? 19.405 4.200 75.827 1.00 84.72 572 ARG A O 1
ATOM 4169 N N . VAL A 1 573 ? 21.603 4.645 75.648 1.00 96.27 573 VAL A N 1
ATOM 4170 C CA . VAL A 1 573 ? 21.539 5.928 76.339 1.00 92.39 573 VAL A CA 1
ATOM 4171 C C . VAL A 1 573 ? 21.464 7.024 75.282 1.00 90.36 573 VAL A C 1
ATOM 4172 O O . VAL A 1 573 ? 22.363 7.147 74.440 1.00 86.05 573 VAL A O 1
ATOM 4176 N N . VAL A 1 574 ? 20.387 7.805 75.308 1.00 81.32 574 VAL A N 1
ATOM 4177 C CA . VAL A 1 574 ? 20.226 8.956 74.427 1.00 91.53 574 VAL A CA 1
ATOM 4178 C C . VAL A 1 574 ? 20.563 10.217 75.213 1.00 85.09 574 VAL A C 1
ATOM 4179 O O . VAL A 1 574 ? 20.285 10.307 76.418 1.00 75.91 574 VAL A O 1
ATOM 4183 N N . ASP A 1 575 ? 21.190 11.184 74.539 1.00 85.54 575 ASP A N 1
ATOM 4184 C CA . ASP A 1 575 ? 21.688 12.398 75.172 1.00 86.59 575 ASP A CA 1
ATOM 4185 C C . ASP A 1 575 ? 20.603 13.467 75.195 1.00 84.18 575 ASP A C 1
ATOM 4186 O O . ASP A 1 575 ? 19.716 13.498 74.338 1.00 84.17 575 ASP A O 1
ATOM 4191 N N . ALA A 1 576 ? 20.685 14.354 76.191 1.00 97.92 576 ALA A N 1
ATOM 4192 C CA . ALA A 1 576 ? 19.694 15.416 76.334 1.00 86.45 576 ALA A CA 1
ATOM 4193 C C . ALA A 1 576 ? 20.282 16.625 77.063 1.00 93.30 576 ALA A C 1
ATOM 4194 O O . ALA A 1 576 ? 19.616 17.241 77.901 1.00 95.86 576 ALA A O 1
ATOM 4196 N N . LYS A 1 577 ? 21.534 16.982 76.752 1.00 92.86 577 LYS A N 1
ATOM 4197 C CA . LYS A 1 577 ? 22.162 18.123 77.415 1.00 85.93 577 LYS A CA 1
ATOM 4198 C C . LYS A 1 577 ? 21.537 19.453 77.011 1.00 81.57 577 LYS A C 1
ATOM 4199 O O . LYS A 1 577 ? 21.625 20.420 77.775 1.00 78.15 577 LYS A O 1
ATOM 4205 N N . ASN A 1 578 ? 20.907 19.526 75.839 1.00 81.85 578 ASN A N 1
ATOM 4206 C CA . ASN A 1 578 ? 20.531 20.798 75.235 1.00 87.58 578 ASN A CA 1
ATOM 4207 C C . ASN A 1 578 ? 19.024 21.022 75.197 1.00 75.05 578 ASN A C 1
ATOM 4208 O O . ASN A 1 578 ? 18.530 21.787 74.367 1.00 77.78 578 ASN A O 1
ATOM 4213 N N . CYS A 1 579 ? 18.285 20.376 76.088 1.00 77.43 579 CYS A N 1
ATOM 4214 C CA . CYS A 1 579 ? 16.844 20.539 76.182 1.00 56.53 579 CYS A CA 1
ATOM 4215 C C . CYS A 1 579 ? 16.501 21.357 77.422 1.00 63.87 579 CYS A C 1
ATOM 4216 O O . CYS A 1 579 ? 17.373 21.740 78.203 1.00 67.76 579 CYS A O 1
ATOM 4219 N N . ILE A 1 580 ? 15.209 21.636 77.593 1.00 62.26 580 ILE A N 1
ATOM 4220 C CA . ILE A 1 580 ? 14.694 22.313 78.778 1.00 56.71 580 ILE A CA 1
ATOM 4221 C C . ILE A 1 580 ? 13.507 21.513 79.291 1.00 55.27 580 ILE A C 1
ATOM 4222 O O . ILE A 1 580 ? 12.655 21.087 78.504 1.00 71.03 580 ILE A O 1
ATOM 4227 N N . VAL A 1 581 ? 13.457 21.299 80.601 1.00 46.47 581 VAL A N 1
ATOM 4228 C CA . VAL A 1 581 ? 12.414 20.503 81.229 1.00 58.91 581 VAL A CA 1
ATOM 4229 C C . VAL A 1 581 ? 11.485 21.447 81.974 1.00 58.01 581 VAL A C 1
ATOM 4230 O O . VAL A 1 581 ? 11.923 22.188 82.863 1.00 52.35 581 VAL A O 1
ATOM 4234 N N . VAL A 1 582 ? 10.204 21.423 81.610 1.00 53.75 582 VAL A N 1
ATOM 4235 C CA . VAL A 1 582 ? 9.159 22.113 82.353 1.00 50.11 582 VAL A CA 1
ATOM 4236 C C . VAL A 1 582 ? 8.111 21.079 82.736 1.00 56.10 582 VAL A C 1
ATOM 4237 O O . VAL A 1 582 ? 7.594 20.360 81.869 1.00 54.97 582 VAL A O 1
ATOM 4241 N N . MET A 1 583 ? 7.813 20.991 84.028 1.00 55.83 583 MET A N 1
ATOM 4242 C CA . MET A 1 583 ? 6.745 20.149 84.544 1.00 57.98 583 MET A CA 1
ATOM 4243 C C . MET A 1 583 ? 5.686 21.040 85.186 1.00 62.50 583 MET A C 1
ATOM 4244 O O . MET A 1 583 ? 6.016 22.004 85.883 1.00 65.87 583 MET A O 1
ATOM 4249 N N . THR A 1 584 ? 4.414 20.747 84.935 1.00 61.63 584 THR A N 1
ATOM 4250 C CA . THR A 1 584 ? 3.334 21.547 85.495 1.00 59.68 584 THR A CA 1
ATOM 4251 C C . THR A 1 584 ? 2.501 20.716 86.459 1.00 60.67 584 THR A C 1
ATOM 4252 O O . THR A 1 584 ? 2.316 19.511 86.270 1.00 67.41 584 THR A O 1
ATOM 4256 N N . SER A 1 585 ? 2.007 21.374 87.502 1.00 63.35 585 SER A N 1
ATOM 4257 C CA . SER A 1 585 ? 1.154 20.725 88.483 1.00 67.83 585 SER A CA 1
ATOM 4258 C C . SER A 1 585 ? 0.201 21.753 89.069 1.00 77.81 585 SER A C 1
ATOM 4259 O O . SER A 1 585 ? 0.401 22.964 88.935 1.00 84.90 585 SER A O 1
ATOM 4262 N N . ASN A 1 586 ? -0.846 21.256 89.724 1.00 80.34 586 ASN A N 1
ATOM 4263 C CA . ASN A 1 586 ? -1.791 22.117 90.422 1.00 81.98 586 ASN A CA 1
ATOM 4264 C C . ASN A 1 586 ? -2.080 21.590 91.822 1.00 85.44 586 ASN A C 1
ATOM 4265 O O . ASN A 1 586 ? -3.196 21.735 92.327 1.00 106.65 586 ASN A O 1
ATOM 4270 N N . LEU A 1 587 ? -1.085 20.981 92.465 1.00 83.75 587 LEU A N 1
ATOM 4271 C CA . LEU A 1 587 ? -1.265 20.446 93.809 1.00 91.77 587 LEU A CA 1
ATOM 4272 C C . LEU A 1 587 ? -1.255 21.520 94.884 1.00 90.74 587 LEU A C 1
ATOM 4273 O O . LEU A 1 587 ? -1.334 21.183 96.069 1.00 109.21 587 LEU A O 1
ATOM 4278 N N . GLY A 1 588 ? -1.155 22.790 94.515 1.00 79.38 588 GLY A N 1
ATOM 4279 C CA . GLY A 1 588 ? -1.086 23.832 95.517 1.00 100.62 588 GLY A CA 1
ATOM 4280 C C . GLY A 1 588 ? -2.216 24.836 95.460 1.00 97.69 588 GLY A C 1
ATOM 4281 O O . GLY A 1 588 ? -2.224 25.802 96.228 1.00 115.85 588 GLY A O 1
ATOM 4282 N N . ALA A 1 589 ? -3.183 24.621 94.564 1.00 85.47 589 ALA A N 1
ATOM 4283 C CA . ALA A 1 589 ? -4.266 25.584 94.397 1.00 98.38 589 ALA A CA 1
ATOM 4284 C C . ALA A 1 589 ? -5.157 25.675 95.628 1.00 99.23 589 ALA A C 1
ATOM 4285 O O . ALA A 1 589 ? -5.893 26.655 95.777 1.00 109.88 589 ALA A O 1
ATOM 4287 N N . GLU A 1 590 ? -5.095 24.680 96.512 1.00 108.70 590 GLU A N 1
ATOM 4288 C CA . GLU A 1 590 ? -5.941 24.670 97.699 1.00 98.21 590 GLU A CA 1
ATOM 4289 C C . GLU A 1 590 ? -5.604 25.827 98.636 1.00 103.09 590 GLU A C 1
ATOM 4290 O O . GLU A 1 590 ? -6.504 26.447 99.214 1.00 95.54 590 GLU A O 1
ATOM 4296 N N . TYR A 1 591 ? -4.316 26.143 98.788 1.00 112.93 591 TYR A N 1
ATOM 4297 C CA . TYR A 1 591 ? -3.846 27.105 99.776 1.00 96.70 591 TYR A CA 1
ATOM 4298 C C . TYR A 1 591 ? -3.535 28.471 99.175 1.00 110.85 591 TYR A C 1
ATOM 4299 O O . TYR A 1 591 ? -2.840 29.274 99.809 1.00 123.38 591 TYR A O 1
ATOM 4308 N N . LEU A 1 592 ? -4.023 28.756 97.972 1.00 104.94 592 LEU A N 1
ATOM 4309 C CA . LEU A 1 592 ? -3.750 30.028 97.306 1.00 106.31 592 LEU A CA 1
ATOM 4310 C C . LEU A 1 592 ? -5.073 30.737 97.046 1.00 111.04 592 LEU A C 1
ATOM 4311 O O . LEU A 1 592 ? -5.805 30.383 96.116 1.00 111.82 592 LEU A O 1
ATOM 4316 N N . SER A 1 593 ? -5.382 31.726 97.877 1.00 116.40 593 SER A N 1
ATOM 4317 C CA . SER A 1 593 ? -6.509 32.611 97.637 1.00 115.06 593 SER A CA 1
ATOM 4318 C C . SER A 1 593 ? -6.027 33.860 96.907 1.00 123.16 593 SER A C 1
ATOM 4319 O O . SER A 1 593 ? -4.852 34.232 96.975 1.00 129.18 593 SER A O 1
ATOM 4322 N N . ARG A 1 594 ? -6.955 34.505 96.198 1.00 124.63 594 ARG A N 1
ATOM 4323 C CA . ARG A 1 594 ? -6.616 35.650 95.358 1.00 118.15 594 ARG A CA 1
ATOM 4324 C C . ARG A 1 594 ? -6.044 36.796 96.182 1.00 125.24 594 ARG A C 1
ATOM 4325 O O . ARG A 1 594 ? -6.784 37.509 96.867 1.00 117.26 594 ARG A O 1
ATOM 4333 N N . ALA A 1 595 ? -4.726 36.973 96.121 1.00 131.15 595 ALA A N 1
ATOM 4334 C CA . ALA A 1 595 ? -4.036 37.996 96.901 1.00 129.93 595 ALA A CA 1
ATOM 4335 C C . ALA A 1 595 ? -2.791 38.488 96.170 1.00 114.71 595 ALA A C 1
ATOM 4336 O O . ALA A 1 595 ? -1.696 37.960 96.367 1.00 125.10 595 ALA A O 1
ATOM 4338 N N . ILE A 1 603 ? 3.102 37.871 95.990 1.00 116.63 603 ILE A N 1
ATOM 4339 C CA . ILE A 1 603 ? 2.826 36.529 96.496 1.00 135.60 603 ILE A CA 1
ATOM 4340 C C . ILE A 1 603 ? 3.248 36.439 97.965 1.00 133.06 603 ILE A C 1
ATOM 4341 O O . ILE A 1 603 ? 4.185 37.116 98.395 1.00 124.12 603 ILE A O 1
ATOM 4346 N N . ASP A 1 604 ? 2.538 35.611 98.733 1.00 125.35 604 ASP A N 1
ATOM 4347 C CA . ASP A 1 604 ? 2.588 35.413 100.179 1.00 128.73 604 ASP A CA 1
ATOM 4348 C C . ASP A 1 604 ? 3.596 34.318 100.540 1.00 127.02 604 ASP A C 1
ATOM 4349 O O . ASP A 1 604 ? 3.630 33.266 99.894 1.00 126.40 604 ASP A O 1
ATOM 4354 N N . PRO A 1 605 ? 4.439 34.551 101.564 1.00 131.82 605 PRO A N 1
ATOM 4355 C CA . PRO A 1 605 ? 5.516 33.598 101.871 1.00 132.79 605 PRO A CA 1
ATOM 4356 C C . PRO A 1 605 ? 5.144 32.532 102.890 1.00 128.67 605 PRO A C 1
ATOM 4357 O O . PRO A 1 605 ? 5.754 31.460 102.902 1.00 117.66 605 PRO A O 1
ATOM 4361 N N . THR A 1 606 ? 4.176 32.803 103.769 1.00 134.23 606 THR A N 1
ATOM 4362 C CA . THR A 1 606 ? 3.761 31.744 104.680 1.00 133.62 606 THR A CA 1
ATOM 4363 C C . THR A 1 606 ? 3.037 30.635 103.933 1.00 129.22 606 THR A C 1
ATOM 4364 O O . THR A 1 606 ? 3.172 29.467 104.301 1.00 121.31 606 THR A O 1
ATOM 4368 N N . THR A 1 607 ? 2.295 30.967 102.873 1.00 126.54 607 THR A N 1
ATOM 4369 C CA . THR A 1 607 ? 1.614 29.951 102.074 1.00 121.49 607 THR A CA 1
ATOM 4370 C C . THR A 1 607 ? 2.578 29.070 101.291 1.00 119.70 607 THR A C 1
ATOM 4371 O O . THR A 1 607 ? 2.132 28.104 100.665 1.00 113.13 607 THR A O 1
ATOM 4375 N N . ARG A 1 608 ? 3.879 29.364 101.333 1.00 123.80 608 ARG A N 1
ATOM 4376 C CA . ARG A 1 608 ? 4.828 28.719 100.431 1.00 112.28 608 ARG A CA 1
ATOM 4377 C C . ARG A 1 608 ? 5.046 27.253 100.781 1.00 118.41 608 ARG A C 1
ATOM 4378 O O . ARG A 1 608 ? 5.130 26.405 99.888 1.00 121.18 608 ARG A O 1
ATOM 4386 N N . GLU A 1 609 ? 5.167 26.921 102.060 1.00 119.21 609 GLU A N 1
ATOM 4387 C CA . GLU A 1 609 ? 5.483 25.537 102.379 1.00 118.32 609 GLU A CA 1
ATOM 4388 C C . GLU A 1 609 ? 4.255 24.677 102.637 1.00 120.29 609 GLU A C 1
ATOM 4389 O O . GLU A 1 609 ? 4.402 23.462 102.789 1.00 108.60 609 GLU A O 1
ATOM 4395 N N . LEU A 1 610 ? 3.054 25.256 102.686 1.00 120.19 610 LEU A N 1
ATOM 4396 C CA . LEU A 1 610 ? 1.862 24.412 102.669 1.00 111.76 610 LEU A CA 1
ATOM 4397 C C . LEU A 1 610 ? 1.688 23.766 101.299 1.00 102.33 610 LEU A C 1
ATOM 4398 O O . LEU A 1 610 ? 1.291 22.600 101.204 1.00 105.64 610 LEU A O 1
ATOM 4403 N N . VAL A 1 611 ? 2.003 24.495 100.222 1.00 97.72 611 VAL A N 1
ATOM 4404 C CA . VAL A 1 611 ? 1.995 23.875 98.899 1.00 104.83 611 VAL A CA 1
ATOM 4405 C C . VAL A 1 611 ? 3.234 23.005 98.716 1.00 101.39 611 VAL A C 1
ATOM 4406 O O . VAL A 1 611 ? 3.173 21.942 98.088 1.00 100.27 611 VAL A O 1
ATOM 4410 N N . MET A 1 612 ? 4.367 23.413 99.295 1.00 98.80 612 MET A N 1
ATOM 4411 C CA . MET A 1 612 ? 5.588 22.628 99.153 1.00 95.94 612 MET A CA 1
ATOM 4412 C C . MET A 1 612 ? 5.615 21.398 100.054 1.00 103.25 612 MET A C 1
ATOM 4413 O O . MET A 1 612 ? 6.308 20.429 99.726 1.00 105.39 612 MET A O 1
ATOM 4418 N N . ASN A 1 613 ? 4.877 21.399 101.168 1.00 108.62 613 ASN A N 1
ATOM 4419 C CA . ASN A 1 613 ? 4.700 20.156 101.912 1.00 104.92 613 ASN A CA 1
ATOM 4420 C C . ASN A 1 613 ? 3.711 19.229 101.220 1.00 102.49 613 ASN A C 1
ATOM 4421 O O . ASN A 1 613 ? 3.832 18.005 101.334 1.00 119.12 613 ASN A O 1
ATOM 4426 N N . THR A 1 614 ? 2.730 19.791 100.507 1.00 97.11 614 THR A N 1
ATOM 4427 C CA . THR A 1 614 ? 1.877 18.972 99.655 1.00 94.75 614 THR A CA 1
ATOM 4428 C C . THR A 1 614 ? 2.683 18.331 98.534 1.00 109.53 614 THR A C 1
ATOM 4429 O O . THR A 1 614 ? 2.345 17.235 98.072 1.00 106.08 614 THR A O 1
ATOM 4433 N N . LEU A 1 615 ? 3.763 18.989 98.103 1.00 101.67 615 LEU A N 1
ATOM 4434 C CA . LEU A 1 615 ? 4.633 18.419 97.082 1.00 88.61 615 LEU A CA 1
ATOM 4435 C C . LEU A 1 615 ? 5.552 17.341 97.643 1.00 97.12 615 LEU A C 1
ATOM 4436 O O . LEU A 1 615 ? 5.948 16.432 96.905 1.00 99.84 615 LEU A O 1
ATOM 4441 N N . ARG A 1 616 ? 5.890 17.415 98.936 1.00 102.03 616 ARG A N 1
ATOM 4442 C CA . ARG A 1 616 ? 6.905 16.527 99.497 1.00 114.56 616 ARG A CA 1
ATOM 4443 C C . ARG A 1 616 ? 6.417 15.091 99.668 1.00 110.07 616 ARG A C 1
ATOM 4444 O O . ARG A 1 616 ? 7.246 14.183 99.802 1.00 104.38 616 ARG A O 1
ATOM 4452 N N . ASN A 1 617 ? 5.106 14.857 99.672 1.00 100.43 617 ASN A N 1
ATOM 4453 C CA . ASN A 1 617 ? 4.601 13.492 99.756 1.00 118.83 617 ASN A CA 1
ATOM 4454 C C . ASN A 1 617 ? 4.277 12.891 98.397 1.00 121.32 617 ASN A C 1
ATOM 4455 O O . ASN A 1 617 ? 4.388 11.670 98.231 1.00 131.55 617 ASN A O 1
ATOM 4460 N N . TYR A 1 618 ? 3.885 13.716 97.422 1.00 103.28 618 TYR A N 1
ATOM 4461 C CA . TYR A 1 618 ? 3.669 13.215 96.068 1.00 101.45 618 TYR A CA 1
ATOM 4462 C C . TYR A 1 618 ? 4.992 12.904 95.377 1.00 96.69 618 TYR A C 1
ATOM 4463 O O . TYR A 1 618 ? 5.087 11.938 94.609 1.00 100.19 618 TYR A O 1
ATOM 4472 N N . PHE A 1 619 ? 6.017 13.717 95.626 1.00 89.09 619 PHE A N 1
ATOM 4473 C CA . PHE A 1 619 ? 7.330 13.540 95.023 1.00 84.47 619 PHE A CA 1
ATOM 4474 C C . PHE A 1 619 ? 8.367 13.335 96.116 1.00 76.75 619 PHE A C 1
ATOM 4475 O O . PHE A 1 619 ? 8.291 13.948 97.184 1.00 74.24 619 PHE A O 1
ATOM 4483 N N . LEU A 1 620 ? 9.327 12.459 95.848 1.00 71.58 620 LEU A N 1
ATOM 4484 C CA . LEU A 1 620 ? 10.363 12.184 96.828 1.00 90.06 620 LEU A CA 1
ATOM 4485 C C . LEU A 1 620 ? 11.325 13.371 96.946 1.00 86.53 620 LEU A C 1
ATOM 4486 O O . LEU A 1 620 ? 11.479 14.156 96.005 1.00 67.89 620 LEU A O 1
ATOM 4491 N N . PRO A 1 621 ? 11.978 13.533 98.104 1.00 88.33 621 PRO A N 1
ATOM 4492 C CA . PRO A 1 621 ? 12.885 14.683 98.267 1.00 85.02 621 PRO A CA 1
ATOM 4493 C C . PRO A 1 621 ? 14.015 14.718 97.251 1.00 81.91 621 PRO A C 1
ATOM 4494 O O . PRO A 1 621 ? 14.414 15.808 96.824 1.00 89.32 621 PRO A O 1
ATOM 4498 N N . GLU A 1 622 ? 14.545 13.561 96.843 1.00 70.62 622 GLU A N 1
ATOM 4499 C CA . GLU A 1 622 ? 15.570 13.571 95.804 1.00 79.11 622 GLU A CA 1
ATOM 4500 C C . GLU A 1 622 ? 15.005 14.055 94.475 1.00 81.59 622 GLU A C 1
ATOM 4501 O O . GLU A 1 622 ? 15.726 14.675 93.686 1.00 82.55 622 GLU A O 1
ATOM 4507 N N . PHE A 1 623 ? 13.724 13.791 94.213 1.00 75.58 623 PHE A N 1
ATOM 4508 C CA . PHE A 1 623 ? 13.100 14.333 93.013 1.00 72.17 623 PHE A CA 1
ATOM 4509 C C . PHE A 1 623 ? 13.068 15.855 93.069 1.00 72.15 623 PHE A C 1
ATOM 4510 O O . PHE A 1 623 ? 13.548 16.535 92.155 1.00 71.74 623 PHE A O 1
ATOM 4518 N N . LEU A 1 624 ? 12.533 16.408 94.160 1.00 74.86 624 LEU A N 1
ATOM 4519 C CA . LEU A 1 624 ? 12.425 17.857 94.282 1.00 79.05 624 LEU A CA 1
ATOM 4520 C C . LEU A 1 624 ? 13.792 18.528 94.347 1.00 77.33 624 LEU A C 1
ATOM 4521 O O . LEU A 1 624 ? 13.940 19.673 93.905 1.00 82.26 624 LEU A O 1
ATOM 4526 N N . ASN A 1 625 ? 14.800 17.843 94.884 1.00 75.92 625 ASN A N 1
ATOM 4527 C CA . ASN A 1 625 ? 16.105 18.478 95.027 1.00 68.61 625 ASN A CA 1
ATOM 4528 C C . ASN A 1 625 ? 16.804 18.643 93.685 1.00 69.25 625 ASN A C 1
ATOM 4529 O O . ASN A 1 625 ? 17.608 19.566 93.521 1.00 70.94 625 ASN A O 1
ATOM 4534 N N . ARG A 1 626 ? 16.521 17.777 92.717 1.00 72.36 626 ARG A N 1
ATOM 4535 C CA . ARG A 1 626 ? 17.206 17.860 91.435 1.00 80.37 626 ARG A CA 1
ATOM 4536 C C . ARG A 1 626 ? 16.500 18.784 90.452 1.00 80.01 626 ARG A C 1
ATOM 4537 O O . ARG A 1 626 ? 16.923 18.876 89.295 1.00 83.46 626 ARG A O 1
ATOM 4545 N N . ILE A 1 627 ? 15.444 19.469 90.884 1.00 76.94 627 ILE A N 1
ATOM 4546 C CA . ILE A 1 627 ? 14.753 20.457 90.063 1.00 67.15 627 ILE A CA 1
ATOM 4547 C C . ILE A 1 627 ? 15.430 21.806 90.254 1.00 66.09 627 ILE A C 1
ATOM 4548 O O . ILE A 1 627 ? 15.611 22.259 91.391 1.00 66.07 627 ILE A O 1
ATOM 4553 N N . SER A 1 628 ? 15.790 22.459 89.142 1.00 60.44 628 SER A N 1
ATOM 4554 C CA . SER A 1 628 ? 16.485 23.746 89.222 1.00 56.66 628 SER A CA 1
ATOM 4555 C C . SER A 1 628 ? 15.686 24.772 90.021 1.00 63.19 628 SER A C 1
ATOM 4556 O O . SER A 1 628 ? 16.248 25.480 90.865 1.00 60.15 628 SER A O 1
ATOM 4559 N N . SER A 1 629 ? 14.376 24.866 89.775 1.00 61.85 629 SER A N 1
ATOM 4560 C CA . SER A 1 629 ? 13.540 25.868 90.433 1.00 51.72 629 SER A CA 1
ATOM 4561 C C . SER A 1 629 ? 12.117 25.348 90.577 1.00 63.20 629 SER A C 1
ATOM 4562 O O . SER A 1 629 ? 11.464 25.021 89.577 1.00 49.91 629 SER A O 1
ATOM 4565 N N . ILE A 1 630 ? 11.633 25.287 91.813 1.00 55.66 630 ILE A N 1
ATOM 4566 C CA . ILE A 1 630 ? 10.236 24.971 92.092 1.00 58.31 630 ILE A CA 1
ATOM 4567 C C . ILE A 1 630 ? 9.479 26.294 92.168 1.00 72.21 630 ILE A C 1
ATOM 4568 O O . ILE A 1 630 ? 9.633 27.056 93.127 1.00 67.26 630 ILE A O 1
ATOM 4573 N N . VAL A 1 631 ? 8.660 26.567 91.153 1.00 71.41 631 VAL A N 1
ATOM 4574 C CA . VAL A 1 631 ? 8.034 27.870 90.949 1.00 69.06 631 VAL A CA 1
ATOM 4575 C C . VAL A 1 631 ? 6.544 27.767 91.238 1.00 70.75 631 VAL A C 1
ATOM 4576 O O . VAL A 1 631 ? 5.874 26.846 90.755 1.00 77.56 631 VAL A O 1
ATOM 4580 N N . ILE A 1 632 ? 6.018 28.727 91.999 1.00 79.13 632 ILE A N 1
ATOM 4581 C CA . ILE A 1 632 ? 4.626 28.716 92.436 1.00 78.68 632 ILE A CA 1
ATOM 4582 C C . ILE A 1 632 ? 3.877 29.848 91.749 1.00 69.52 632 ILE A C 1
ATOM 4583 O O . ILE A 1 632 ? 4.304 31.008 91.797 1.00 83.51 632 ILE A O 1
ATOM 4588 N N . PHE A 1 633 ? 2.761 29.506 91.115 1.00 73.83 633 PHE A N 1
ATOM 4589 C CA . PHE A 1 633 ? 1.843 30.467 90.517 1.00 76.11 633 PHE A CA 1
ATOM 4590 C C . PHE A 1 633 ? 0.699 30.719 91.491 1.00 79.52 633 PHE A C 1
ATOM 4591 O O . PHE A 1 633 ? 0.130 29.769 92.040 1.00 82.05 633 PHE A O 1
ATOM 4599 N N . ASN A 1 634 ? 0.353 31.984 91.702 1.00 78.73 634 ASN A N 1
ATOM 4600 C CA . ASN A 1 634 ? -0.800 32.299 92.535 1.00 93.60 634 ASN A CA 1
ATOM 4601 C C . ASN A 1 634 ? -2.002 32.656 91.664 1.00 80.06 634 ASN A C 1
ATOM 4602 O O . ASN A 1 634 ? -1.914 32.760 90.437 1.00 71.57 634 ASN A O 1
ATOM 4607 N N . ARG A 1 635 ? -3.147 32.815 92.317 1.00 66.30 635 ARG A N 1
ATOM 4608 C CA . ARG A 1 635 ? -4.359 33.156 91.592 1.00 83.43 635 ARG A CA 1
ATOM 4609 C C . ARG A 1 635 ? -4.278 34.587 91.074 1.00 80.62 635 ARG A C 1
ATOM 4610 O O . ARG A 1 635 ? -3.667 35.465 91.689 1.00 79.31 635 ARG A O 1
ATOM 4618 N N . LEU A 1 636 ? -4.893 34.810 89.918 1.00 85.75 636 LEU A N 1
ATOM 4619 C CA . LEU A 1 636 ? -4.829 36.107 89.263 1.00 82.00 636 LEU A CA 1
ATOM 4620 C C . LEU A 1 636 ? -5.828 37.073 89.894 1.00 84.54 636 LEU A C 1
ATOM 4621 O O . LEU A 1 636 ? -6.987 36.719 90.136 1.00 80.64 636 LEU A O 1
ATOM 4626 N N . THR A 1 637 ? -5.368 38.292 90.168 1.00 75.46 637 THR A N 1
ATOM 4627 C CA . THR A 1 637 ? -6.215 39.309 90.768 1.00 73.23 637 THR A CA 1
ATOM 4628 C C . THR A 1 637 ? -7.197 39.870 89.742 1.00 83.40 637 THR A C 1
ATOM 4629 O O . THR A 1 637 ? -7.094 39.629 88.535 1.00 79.99 637 THR A O 1
ATOM 4633 N N . ARG A 1 638 ? -8.153 40.657 90.243 1.00 92.54 638 ARG A N 1
ATOM 4634 C CA . ARG A 1 638 ? -9.163 41.243 89.369 1.00 76.57 638 ARG A CA 1
ATOM 4635 C C . ARG A 1 638 ? -8.540 42.212 88.369 1.00 80.50 638 ARG A C 1
ATOM 4636 O O . ARG A 1 638 ? -8.931 42.237 87.196 1.00 74.05 638 ARG A O 1
ATOM 4644 N N . ARG A 1 639 ? -7.563 43.014 88.807 1.00 76.01 639 ARG A N 1
ATOM 4645 C CA . ARG A 1 639 ? -6.894 43.911 87.869 1.00 68.41 639 ARG A CA 1
ATOM 4646 C C . ARG A 1 639 ? -6.045 43.131 86.870 1.00 84.64 639 ARG A C 1
ATOM 4647 O O . ARG A 1 639 ? -6.030 43.457 85.676 1.00 78.95 639 ARG A O 1
ATOM 4655 N N . GLU A 1 640 ? -5.336 42.095 87.336 1.00 77.33 640 GLU A N 1
ATOM 4656 C CA . GLU A 1 640 ? -4.566 41.255 86.421 1.00 74.70 640 GLU A CA 1
ATOM 4657 C C . GLU A 1 640 ? -5.471 40.598 85.383 1.00 74.46 640 GLU A C 1
ATOM 4658 O O . GLU A 1 640 ? -5.130 40.545 84.193 1.00 65.95 640 GLU A O 1
ATOM 4664 N N . ILE A 1 641 ? -6.637 40.106 85.809 1.00 64.81 641 ILE A N 1
ATOM 4665 C CA . ILE A 1 641 ? -7.573 39.525 84.851 1.00 67.76 641 ILE A CA 1
ATOM 4666 C C . ILE A 1 641 ? -8.000 40.562 83.821 1.00 70.78 641 ILE A C 1
ATOM 4667 O O . ILE A 1 641 ? -8.262 40.224 82.660 1.00 62.73 641 ILE A O 1
ATOM 4672 N N . ARG A 1 642 ? -8.034 41.841 84.209 1.00 78.59 642 ARG A N 1
ATOM 4673 C CA . ARG A 1 642 ? -8.488 42.875 83.286 1.00 71.43 642 ARG A CA 1
ATOM 4674 C C . ARG A 1 642 ? -7.460 43.144 82.188 1.00 68.60 642 ARG A C 1
ATOM 4675 O O . ARG A 1 642 ? -7.835 43.338 81.023 1.00 65.96 642 ARG A O 1
ATOM 4683 N N . LYS A 1 643 ? -6.158 43.137 82.522 1.00 66.11 643 LYS A N 1
ATOM 4684 C CA . LYS A 1 643 ? -5.160 43.339 81.471 1.00 67.23 643 LYS A CA 1
ATOM 4685 C C . LYS A 1 643 ? -5.104 42.153 80.517 1.00 74.72 643 LYS A C 1
ATOM 4686 O O . LYS A 1 643 ? -4.835 42.330 79.320 1.00 70.44 643 LYS A O 1
ATOM 4692 N N . ILE A 1 644 ? -5.359 40.944 81.018 1.00 61.26 644 ILE A N 1
ATOM 4693 C CA . ILE A 1 644 ? -5.466 39.796 80.126 1.00 61.09 644 ILE A CA 1
ATOM 4694 C C . ILE A 1 644 ? -6.544 40.037 79.075 1.00 69.59 644 ILE A C 1
ATOM 4695 O O . ILE A 1 644 ? -6.376 39.688 77.897 1.00 63.91 644 ILE A O 1
ATOM 4700 N N . VAL A 1 645 ? -7.657 40.663 79.475 1.00 77.98 645 VAL A N 1
ATOM 4701 C CA . VAL A 1 645 ? -8.702 41.004 78.512 1.00 79.11 645 VAL A CA 1
ATOM 4702 C C . VAL A 1 645 ? -8.178 42.005 77.492 1.00 64.08 645 VAL A C 1
ATOM 4703 O O . VAL A 1 645 ? -8.430 41.879 76.285 1.00 58.05 645 VAL A O 1
ATOM 4707 N N . ASP A 1 646 ? -7.435 43.012 77.953 1.00 58.14 646 ASP A N 1
ATOM 4708 C CA . ASP A 1 646 ? -6.856 43.957 77.007 1.00 55.58 646 ASP A CA 1
ATOM 4709 C C . ASP A 1 646 ? -5.848 43.276 76.095 1.00 67.64 646 ASP A C 1
ATOM 4710 O O . ASP A 1 646 ? -5.752 43.619 74.911 1.00 66.96 646 ASP A O 1
ATOM 4715 N N . LEU A 1 647 ? -5.113 42.290 76.614 1.00 63.77 647 LEU A N 1
ATOM 4716 C CA . LEU A 1 647 ? -4.197 41.545 75.760 1.00 63.22 647 LEU A CA 1
ATOM 4717 C C . LEU A 1 647 ? -4.946 40.859 74.630 1.00 61.10 647 LEU A C 1
ATOM 4718 O O . LEU A 1 647 ? -4.502 40.894 73.476 1.00 70.26 647 LEU A O 1
ATOM 4723 N N . ARG A 1 648 ? -6.106 40.265 74.930 1.00 61.36 648 ARG A N 1
ATOM 4724 C CA . ARG A 1 648 ? -6.813 39.508 73.901 1.00 47.13 648 ARG A CA 1
ATOM 4725 C C . ARG A 1 648 ? -7.480 40.424 72.878 1.00 71.45 648 ARG A C 1
ATOM 4726 O O . ARG A 1 648 ? -7.488 40.107 71.683 1.00 73.32 648 ARG A O 1
ATOM 4734 N N . ILE A 1 649 ? -8.046 41.561 73.308 1.00 59.60 649 ILE A N 1
ATOM 4735 C CA . ILE A 1 649 ? -8.588 42.468 72.299 1.00 61.22 649 ILE A CA 1
ATOM 4736 C C . ILE A 1 649 ? -7.454 43.026 71.447 1.00 62.94 649 ILE A C 1
ATOM 4737 O O . ILE A 1 649 ? -7.623 43.242 70.240 1.00 55.83 649 ILE A O 1
ATOM 4742 N N . ALA A 1 650 ? -6.268 43.212 72.037 1.00 65.96 650 ALA A N 1
ATOM 4743 C CA . ALA A 1 650 ? -5.118 43.668 71.260 1.00 69.33 650 ALA A CA 1
ATOM 4744 C C . ALA A 1 650 ? -4.771 42.679 70.153 1.00 69.11 650 ALA A C 1
ATOM 4745 O O . ALA A 1 650 ? -4.379 43.084 69.050 1.00 60.37 650 ALA A O 1
ATOM 4747 N N . GLU A 1 651 ? -4.913 41.376 70.423 1.00 71.27 651 GLU A N 1
ATOM 4748 C CA . GLU A 1 651 ? -4.692 40.387 69.373 1.00 74.88 651 GLU A CA 1
ATOM 4749 C C . GLU A 1 651 ? -5.799 40.441 68.327 1.00 77.56 651 GLU A C 1
ATOM 4750 O O . GLU A 1 651 ? -5.524 40.395 67.122 1.00 81.08 651 GLU A O 1
ATOM 4756 N N . ILE A 1 652 ? -7.057 40.552 68.761 1.00 70.40 652 ILE A N 1
ATOM 4757 C CA . ILE A 1 652 ? -8.140 40.703 67.795 1.00 67.38 652 ILE A CA 1
ATOM 4758 C C . ILE A 1 652 ? -7.957 41.990 67.004 1.00 65.82 652 ILE A C 1
ATOM 4759 O O . ILE A 1 652 ? -8.168 42.024 65.785 1.00 67.17 652 ILE A O 1
ATOM 4764 N N . GLN A 1 653 ? -7.530 43.062 67.679 1.00 63.34 653 GLN A N 1
ATOM 4765 C CA . GLN A 1 653 ? -7.205 44.299 66.976 1.00 64.31 653 GLN A CA 1
ATOM 4766 C C . GLN A 1 653 ? -6.114 44.087 65.937 1.00 73.64 653 GLN A C 1
ATOM 4767 O O . GLN A 1 653 ? -6.144 44.713 64.870 1.00 74.94 653 GLN A O 1
ATOM 4773 N N . LYS A 1 654 ? -5.144 43.212 66.227 1.00 73.49 654 LYS A N 1
ATOM 4774 C CA . LYS A 1 654 ? -4.060 42.961 65.282 1.00 79.09 654 LYS A CA 1
ATOM 4775 C C . LYS A 1 654 ? -4.563 42.252 64.028 1.00 79.11 654 LYS A C 1
ATOM 4776 O O . LYS A 1 654 ? -4.195 42.631 62.910 1.00 76.93 654 LYS A O 1
ATOM 4782 N N . ARG A 1 655 ? -5.402 41.222 64.186 1.00 67.70 655 ARG A N 1
ATOM 4783 C CA . ARG A 1 655 ? -5.924 40.533 63.011 1.00 70.51 655 ARG A CA 1
ATOM 4784 C C . ARG A 1 655 ? -6.768 41.467 62.159 1.00 85.21 655 ARG A C 1
ATOM 4785 O O . ARG A 1 655 ? -6.715 41.408 60.926 1.00 92.53 655 ARG A O 1
ATOM 4793 N N . LEU A 1 656 ? -7.557 42.332 62.797 1.00 83.47 656 LEU A N 1
ATOM 4794 C CA . LEU A 1 656 ? -8.304 43.334 62.046 1.00 86.33 656 LEU A CA 1
ATOM 4795 C C . LEU A 1 656 ? -7.357 44.227 61.252 1.00 94.10 656 LEU A C 1
ATOM 4796 O O . LEU A 1 656 ? -7.563 44.466 60.057 1.00 100.98 656 LEU A O 1
ATOM 4801 N N . THR A 1 657 ? -6.296 44.716 61.902 1.00 82.69 657 THR A N 1
ATOM 4802 C CA . THR A 1 657 ? -5.286 45.498 61.195 1.00 93.60 657 THR A CA 1
ATOM 4803 C C . THR A 1 657 ? -4.523 44.640 60.190 1.00 100.68 657 THR A C 1
ATOM 4804 O O . THR A 1 657 ? -4.167 45.116 59.104 1.00 99.42 657 THR A O 1
ATOM 4808 N N . ASP A 1 658 ? -4.257 43.375 60.535 1.00 88.02 658 ASP A N 1
ATOM 4809 C CA . ASP A 1 658 ? -3.549 42.489 59.614 1.00 102.73 658 ASP A CA 1
ATOM 4810 C C . ASP A 1 658 ? -4.358 42.236 58.349 1.00 109.45 658 ASP A C 1
ATOM 4811 O O . ASP A 1 658 ? -3.784 42.085 57.265 1.00 125.08 658 ASP A O 1
ATOM 4816 N N . ASN A 1 659 ? -5.682 42.179 58.464 1.00 114.09 659 ASN A N 1
ATOM 4817 C CA . ASN A 1 659 ? -6.556 42.143 57.304 1.00 110.76 659 ASN A CA 1
ATOM 4818 C C . ASN A 1 659 ? -6.824 43.584 56.867 1.00 106.52 659 ASN A C 1
ATOM 4819 O O . ASN A 1 659 ? -6.154 44.520 57.308 1.00 104.56 659 ASN A O 1
ATOM 4824 N N . ASP A 1 660 ? -7.811 43.793 55.997 1.00 112.79 660 ASP A N 1
ATOM 4825 C CA . ASP A 1 660 ? -7.987 45.124 55.421 1.00 119.23 660 ASP A CA 1
ATOM 4826 C C . ASP A 1 660 ? -8.638 46.131 56.369 1.00 110.11 660 ASP A C 1
ATOM 4827 O O . ASP A 1 660 ? -8.566 47.337 56.098 1.00 122.85 660 ASP A O 1
ATOM 4832 N N . ARG A 1 661 ? -9.233 45.691 57.481 1.00 96.33 661 ARG A N 1
ATOM 4833 C CA . ARG A 1 661 ? -10.250 46.498 58.160 1.00 100.01 661 ARG A CA 1
ATOM 4834 C C . ARG A 1 661 ? -9.659 47.545 59.104 1.00 92.54 661 ARG A C 1
ATOM 4835 O O . ARG A 1 661 ? -8.807 47.239 59.949 1.00 86.41 661 ARG A O 1
ATOM 4843 N N . ASN A 1 662 ? -10.153 48.776 58.975 1.00 85.23 662 ASN A N 1
ATOM 4844 C CA . ASN A 1 662 ? -9.798 49.889 59.854 1.00 88.59 662 ASN A CA 1
ATOM 4845 C C . ASN A 1 662 ? -10.823 50.076 60.969 1.00 90.16 662 ASN A C 1
ATOM 4846 O O . ASN A 1 662 ? -11.160 51.203 61.348 1.00 94.79 662 ASN A O 1
ATOM 4851 N N . VAL A 1 663 ? -11.304 48.970 61.517 1.00 68.19 663 VAL A N 1
ATOM 4852 C CA . VAL A 1 663 ? -12.215 48.966 62.648 1.00 63.20 663 VAL A CA 1
ATOM 4853 C C . VAL A 1 663 ? -11.400 48.894 63.919 1.00 60.47 663 VAL A C 1
ATOM 4854 O O . VAL A 1 663 ? -10.612 47.956 64.107 1.00 76.89 663 VAL A O 1
ATOM 4858 N N . THR A 1 664 ? -11.654 49.810 64.837 1.00 73.82 664 THR A N 1
ATOM 4859 C CA . THR A 1 664 ? -10.933 49.858 66.096 1.00 78.15 664 THR A CA 1
ATOM 4860 C C . THR A 1 664 ? -11.844 49.451 67.246 1.00 73.38 664 THR A C 1
ATOM 4861 O O . THR A 1 664 ? -12.928 50.025 67.412 1.00 74.15 664 THR A O 1
ATOM 4865 N N . ILE A 1 665 ? -11.388 48.489 68.044 1.00 61.41 665 ILE A N 1
ATOM 4866 C CA . ILE A 1 665 ? -12.134 47.983 69.190 1.00 57.59 665 ILE A CA 1
ATOM 4867 C C . ILE A 1 665 ? -11.737 48.775 70.430 1.00 61.00 665 ILE A C 1
ATOM 4868 O O . ILE A 1 665 ? -10.566 48.769 70.835 1.00 64.46 665 ILE A O 1
ATOM 4873 N N . LYS A 1 666 ? -12.712 49.438 71.044 1.00 56.76 666 LYS A N 1
ATOM 4874 C CA . LYS A 1 666 ? -12.538 50.078 72.340 1.00 68.40 666 LYS A CA 1
ATOM 4875 C C . LYS A 1 666 ? -13.559 49.493 73.301 1.00 53.97 666 LYS A C 1
ATOM 4876 O O . LYS A 1 666 ? -14.693 49.198 72.911 1.00 64.24 666 LYS A O 1
ATOM 4882 N N . VAL A 1 667 ? -13.146 49.311 74.551 1.00 51.44 667 VAL A N 1
ATOM 4883 C CA . VAL A 1 667 ? -13.937 48.624 75.563 1.00 51.21 667 VAL A CA 1
ATOM 4884 C C . VAL A 1 667 ? -14.147 49.582 76.721 1.00 56.92 667 VAL A C 1
ATOM 4885 O O . VAL A 1 667 ? -13.178 50.110 77.280 1.00 66.42 667 VAL A O 1
ATOM 4889 N N . SER A 1 668 ? -15.407 49.813 77.072 1.00 69.12 668 SER A N 1
ATOM 4890 C CA . SER A 1 668 ? -15.712 50.645 78.220 1.00 63.47 668 SER A CA 1
ATOM 4891 C C . SER A 1 668 ? -15.239 49.962 79.496 1.00 71.28 668 SER A C 1
ATOM 4892 O O . SER A 1 668 ? -15.067 48.741 79.549 1.00 72.02 668 SER A O 1
ATOM 4895 N N . ASP A 1 669 ? -15.041 50.770 80.539 1.00 78.11 669 ASP A N 1
ATOM 4896 C CA . ASP A 1 669 ? -14.510 50.243 81.792 1.00 67.46 669 ASP A CA 1
ATOM 4897 C C . ASP A 1 669 ? -15.426 49.174 82.377 1.00 90.13 669 ASP A C 1
ATOM 4898 O O . ASP A 1 669 ? -14.984 48.058 82.673 1.00 92.67 669 ASP A O 1
ATOM 4903 N N . GLU A 1 670 ? -16.714 49.488 82.538 1.00 88.55 670 GLU A N 1
ATOM 4904 C CA . GLU A 1 670 ? -17.607 48.525 83.175 1.00 82.64 670 GLU A CA 1
ATOM 4905 C C . GLU A 1 670 ? -17.822 47.291 82.306 1.00 83.10 670 GLU A C 1
ATOM 4906 O O . GLU A 1 670 ? -17.972 46.184 82.837 1.00 77.68 670 GLU A O 1
ATOM 4912 N N . ALA A 1 671 ? -17.851 47.449 80.980 1.00 75.38 671 ALA A N 1
ATOM 4913 C CA . ALA A 1 671 ? -17.897 46.270 80.122 1.00 61.95 671 ALA A CA 1
ATOM 4914 C C . ALA A 1 671 ? -16.639 45.434 80.301 1.00 80.65 671 ALA A C 1
ATOM 4915 O O . ALA A 1 671 ? -16.711 44.206 80.435 1.00 80.95 671 ALA A O 1
ATOM 4917 N N . LYS A 1 672 ? -15.474 46.086 80.323 1.00 76.52 672 LYS A N 1
ATOM 4918 C CA . LYS A 1 672 ? -14.237 45.374 80.619 1.00 79.67 672 LYS A CA 1
ATOM 4919 C C . LYS A 1 672 ? -14.296 44.706 81.986 1.00 80.30 672 LYS A C 1
ATOM 4920 O O . LYS A 1 672 ? -13.724 43.626 82.174 1.00 74.32 672 LYS A O 1
ATOM 4926 N N . ASP A 1 673 ? -15.002 45.314 82.942 1.00 79.18 673 ASP A N 1
ATOM 4927 C CA . ASP A 1 673 ? -15.100 44.718 84.270 1.00 73.96 673 ASP A CA 1
ATOM 4928 C C . ASP A 1 673 ? -15.944 43.451 84.243 1.00 69.11 673 ASP A C 1
ATOM 4929 O O . ASP A 1 673 ? -15.581 42.446 84.866 1.00 74.47 673 ASP A O 1
ATOM 4934 N N . LYS A 1 674 ? -17.066 43.473 83.519 1.00 63.20 674 LYS A N 1
ATOM 4935 C CA . LYS A 1 674 ? -17.939 42.303 83.472 1.00 74.94 674 LYS A CA 1
ATOM 4936 C C . LYS A 1 674 ? -17.267 41.151 82.738 1.00 78.56 674 LYS A C 1
ATOM 4937 O O . LYS A 1 674 ? -17.431 39.984 83.113 1.00 73.74 674 LYS A O 1
ATOM 4943 N N . LEU A 1 675 ? -16.503 41.463 81.689 1.00 85.82 675 LEU A N 1
ATOM 4944 C CA . LEU A 1 675 ? -15.729 40.437 81.003 1.00 75.79 675 LEU A CA 1
ATOM 4945 C C . LEU A 1 675 ? -14.759 39.757 81.961 1.00 78.50 675 LEU A C 1
ATOM 4946 O O . LEU A 1 675 ? -14.639 38.526 81.967 1.00 75.94 675 LEU A O 1
ATOM 4951 N N . GLY A 1 676 ? -14.074 40.545 82.792 1.00 69.81 676 GLY A N 1
ATOM 4952 C CA . GLY A 1 676 ? -13.146 39.970 83.749 1.00 77.08 676 GLY A CA 1
ATOM 4953 C C . GLY A 1 676 ? -13.828 39.239 84.888 1.00 83.61 676 GLY A C 1
ATOM 4954 O O . GLY A 1 676 ? -13.240 38.330 85.483 1.00 82.95 676 GLY A O 1
ATOM 4955 N N . ALA A 1 677 ? -15.064 39.629 85.220 1.00 74.26 677 ALA A N 1
ATOM 4956 C CA . ALA A 1 677 ? -15.806 38.915 86.254 1.00 78.41 677 ALA A CA 1
ATOM 4957 C C . ALA A 1 677 ? -16.418 37.631 85.709 1.00 85.06 677 ALA A C 1
ATOM 4958 O O . ALA A 1 677 ? -16.352 36.581 86.362 1.00 80.83 677 ALA A O 1
ATOM 4960 N N . GLN A 1 678 ? -17.016 37.701 84.517 1.00 79.29 678 GLN A N 1
ATOM 4961 C CA . GLN A 1 678 ? -17.513 36.500 83.857 1.00 72.23 678 GLN A CA 1
ATOM 4962 C C . GLN A 1 678 ? -16.374 35.586 83.424 1.00 82.47 678 GLN A C 1
ATOM 4963 O O . GLN A 1 678 ? -16.568 34.368 83.313 1.00 75.75 678 GLN A O 1
ATOM 4969 N N . GLY A 1 679 ? -15.188 36.148 83.170 1.00 88.59 679 GLY A N 1
ATOM 4970 C CA . GLY A 1 679 ? -14.106 35.347 82.619 1.00 91.43 679 GLY A CA 1
ATOM 4971 C C . GLY A 1 679 ? -13.435 34.471 83.662 1.00 79.03 679 GLY A C 1
ATOM 4972 O O . GLY A 1 679 ? -13.245 33.272 83.448 1.00 79.30 679 GLY A O 1
ATOM 4973 N N . TYR A 1 680 ? -13.071 35.054 84.803 1.00 73.66 680 TYR A N 1
ATOM 4974 C CA . TYR A 1 680 ? -12.353 34.301 85.817 1.00 69.87 680 TYR A CA 1
ATOM 4975 C C . TYR A 1 680 ? -13.234 33.211 86.402 1.00 74.36 680 TYR A C 1
ATOM 4976 O O . TYR A 1 680 ? -14.466 33.296 86.401 1.00 85.38 680 TYR A O 1
ATOM 4985 N N . SER A 1 681 ? -12.574 32.171 86.897 1.00 85.66 681 SER A N 1
ATOM 4986 C CA . SER A 1 681 ? -13.196 31.061 87.570 1.00 66.73 681 SER A CA 1
ATOM 4987 C C . SER A 1 681 ? -12.193 30.573 88.601 1.00 76.75 681 SER A C 1
ATOM 4988 O O . SER A 1 681 ? -10.999 30.468 88.284 1.00 85.18 681 SER A O 1
ATOM 4991 N N . PRO A 1 682 ? -12.626 30.290 89.833 1.00 84.59 682 PRO A N 1
ATOM 4992 C CA . PRO A 1 682 ? -11.694 29.741 90.828 1.00 96.20 682 PRO A CA 1
ATOM 4993 C C . PRO A 1 682 ? -11.218 28.343 90.487 1.00 79.39 682 PRO A C 1
ATOM 4994 O O . PRO A 1 682 ? -10.349 27.812 91.190 1.00 87.12 682 PRO A O 1
ATOM 4998 N N . VAL A 1 683 ? -11.752 27.742 89.434 1.00 71.51 683 VAL A N 1
ATOM 4999 C CA . VAL A 1 683 ? -11.449 26.371 89.062 1.00 81.79 683 VAL A CA 1
ATOM 5000 C C . VAL A 1 683 ? -10.647 26.312 87.762 1.00 80.47 683 VAL A C 1
ATOM 5001 O O . VAL A 1 683 ? -9.645 25.604 87.676 1.00 81.54 683 VAL A O 1
ATOM 5005 N N . TYR A 1 684 ? -11.058 27.080 86.752 1.00 73.93 684 TYR A N 1
ATOM 5006 C CA . TYR A 1 684 ? -10.400 27.072 85.450 1.00 76.96 684 TYR A CA 1
ATOM 5007 C C . TYR A 1 684 ? -9.632 28.360 85.156 1.00 72.54 684 TYR A C 1
ATOM 5008 O O . TYR A 1 684 ? -9.222 28.575 84.006 1.00 62.96 684 TYR A O 1
ATOM 5017 N N . GLY A 1 685 ? -9.433 29.218 86.160 1.00 69.74 685 GLY A N 1
ATOM 5018 C CA . GLY A 1 685 ? -8.591 30.397 86.000 1.00 58.41 685 GLY A CA 1
ATOM 5019 C C . GLY A 1 685 ? -9.059 31.285 84.864 1.00 63.07 685 GLY A C 1
ATOM 5020 O O . GLY A 1 685 ? -10.242 31.618 84.748 1.00 76.99 685 GLY A O 1
ATOM 5021 N N . ALA A 1 686 ? -8.125 31.663 84.000 1.00 60.81 686 ALA A N 1
ATOM 5022 C CA . ALA A 1 686 ? -8.405 32.544 82.877 1.00 63.40 686 ALA A CA 1
ATOM 5023 C C . ALA A 1 686 ? -8.725 31.788 81.590 1.00 61.23 686 ALA A C 1
ATOM 5024 O O . ALA A 1 686 ? -8.804 32.411 80.526 1.00 61.98 686 ALA A O 1
ATOM 5026 N N . ARG A 1 687 ? -8.904 30.467 81.660 1.00 71.11 687 ARG A N 1
ATOM 5027 C CA . ARG A 1 687 ? -9.252 29.704 80.462 1.00 68.86 687 ARG A CA 1
ATOM 5028 C C . ARG A 1 687 ? -10.578 30.126 79.833 1.00 57.19 687 ARG A C 1
ATOM 5029 O O . ARG A 1 687 ? -10.638 30.222 78.594 1.00 59.13 687 ARG A O 1
ATOM 5037 N N . PRO A 1 688 ? -11.657 30.385 80.580 1.00 64.78 688 PRO A N 1
ATOM 5038 C CA . PRO A 1 688 ? -12.926 30.722 79.918 1.00 66.90 688 PRO A CA 1
ATOM 5039 C C . PRO A 1 688 ? -12.920 32.072 79.220 1.00 75.52 688 PRO A C 1
ATOM 5040 O O . PRO A 1 688 ? -13.907 32.410 78.557 1.00 79.84 688 PRO A O 1
ATOM 5044 N N . LEU A 1 689 ? -11.842 32.849 79.333 1.00 66.77 689 LEU A N 1
ATOM 5045 C CA . LEU A 1 689 ? -11.867 34.217 78.830 1.00 69.32 689 LEU A CA 1
ATOM 5046 C C . LEU A 1 689 ? -11.847 34.264 77.306 1.00 63.10 689 LEU A C 1
ATOM 5047 O O . LEU A 1 689 ? -12.549 35.078 76.699 1.00 60.91 689 LEU A O 1
ATOM 5052 N N . GLN A 1 690 ? -11.045 33.409 76.669 1.00 69.82 690 GLN A N 1
ATOM 5053 C CA . GLN A 1 690 ? -10.928 33.464 75.214 1.00 68.97 690 GLN A CA 1
ATOM 5054 C C . GLN A 1 690 ? -12.258 33.142 74.539 1.00 74.49 690 GLN A C 1
ATOM 5055 O O . GLN A 1 690 ? -12.645 33.798 73.565 1.00 80.01 690 GLN A O 1
ATOM 5061 N N . ARG A 1 691 ? -12.982 32.149 75.056 1.00 80.89 691 ARG A N 1
ATOM 5062 C CA . ARG A 1 691 ? -14.262 31.785 74.463 1.00 72.35 691 ARG A CA 1
ATOM 5063 C C . ARG A 1 691 ? -15.345 32.805 74.807 1.00 73.61 691 ARG A C 1
ATOM 5064 O O . ARG A 1 691 ? -16.217 33.103 73.978 1.00 67.06 691 ARG A O 1
ATOM 5072 N N . LEU A 1 692 ? -15.304 33.355 76.023 1.00 63.12 692 LEU A N 1
ATOM 5073 C CA . LEU A 1 692 ? -16.319 34.318 76.439 1.00 65.83 692 LEU A CA 1
ATOM 5074 C C . LEU A 1 692 ? -16.326 35.537 75.524 1.00 73.44 692 LEU A C 1
ATOM 5075 O O . LEU A 1 692 ? -17.389 35.982 75.075 1.00 66.88 692 LEU A O 1
ATOM 5080 N N . LEU A 1 693 ? -15.142 36.088 75.234 1.00 66.80 693 LEU A N 1
ATOM 5081 C CA . LEU A 1 693 ? -15.052 37.201 74.295 1.00 60.83 693 LEU A CA 1
ATOM 5082 C C . LEU A 1 693 ? -15.601 36.813 72.932 1.00 64.64 693 LEU A C 1
ATOM 5083 O O . LEU A 1 693 ? -16.323 37.591 72.295 1.00 71.92 693 LEU A O 1
ATOM 5088 N N . GLU A 1 694 ? -15.260 35.614 72.469 1.00 58.66 694 GLU A N 1
ATOM 5089 C CA . GLU A 1 694 ? -15.771 35.138 71.193 1.00 59.64 694 GLU A CA 1
ATOM 5090 C C . GLU A 1 694 ? -17.296 35.107 71.193 1.00 67.49 694 GLU A C 1
ATOM 5091 O O . GLU A 1 694 ? -17.934 35.586 70.248 1.00 68.09 694 GLU A O 1
ATOM 5097 N N . LYS A 1 695 ? -17.901 34.598 72.269 1.00 60.05 695 LYS A N 1
ATOM 5098 C CA . LYS A 1 695 ? -19.348 34.396 72.269 1.00 73.18 695 LYS A CA 1
ATOM 5099 C C . LYS A 1 695 ? -20.103 35.717 72.368 1.00 74.97 695 LYS A C 1
ATOM 5100 O O . LYS A 1 695 ? -21.059 35.945 71.618 1.00 77.97 695 LYS A O 1
ATOM 5106 N N . GLU A 1 696 ? -19.685 36.602 73.275 1.00 68.98 696 GLU A N 1
ATOM 5107 C CA . GLU A 1 696 ? -20.434 37.817 73.578 1.00 61.95 696 GLU A CA 1
ATOM 5108 C C . GLU A 1 696 ? -20.052 39.001 72.696 1.00 67.82 696 GLU A C 1
ATOM 5109 O O . GLU A 1 696 ? -20.923 39.784 72.306 1.00 85.39 696 GLU A O 1
ATOM 5115 N N . VAL A 1 697 ? -18.773 39.157 72.375 1.00 72.79 697 VAL A N 1
ATOM 5116 C CA . VAL A 1 697 ? -18.302 40.292 71.589 1.00 54.08 697 VAL A CA 1
ATOM 5117 C C . VAL A 1 697 ? -18.078 39.919 70.128 1.00 63.28 697 VAL A C 1
ATOM 5118 O O . VAL A 1 697 ? -18.574 40.597 69.226 1.00 61.54 697 VAL A O 1
ATOM 5122 N N . LEU A 1 698 ? -17.332 38.839 69.868 1.00 60.14 698 LEU A N 1
ATOM 5123 C CA . LEU A 1 698 ? -16.813 38.625 68.518 1.00 60.64 698 LEU A CA 1
ATOM 5124 C C . LEU A 1 698 ? -17.897 38.162 67.549 1.00 58.98 698 LEU A C 1
ATOM 5125 O O . LEU A 1 698 ? -17.884 38.542 66.372 1.00 66.73 698 LEU A O 1
ATOM 5130 N N . ASN A 1 699 ? -18.843 37.345 68.017 1.00 64.04 699 ASN A N 1
ATOM 5131 C CA . ASN A 1 699 ? -19.922 36.891 67.143 1.00 74.60 699 ASN A CA 1
ATOM 5132 C C . ASN A 1 699 ? -20.715 38.070 66.584 1.00 79.43 699 ASN A C 1
ATOM 5133 O O . ASN A 1 699 ? -20.916 38.171 65.367 1.00 73.58 699 ASN A O 1
ATOM 5138 N N . ARG A 1 700 ? -21.176 38.975 67.459 1.00 64.39 700 ARG A N 1
ATOM 5139 C CA . ARG A 1 700 ? -21.917 40.136 66.969 1.00 70.96 700 ARG A CA 1
ATOM 5140 C C . ARG A 1 700 ? -21.014 41.081 66.183 1.00 72.95 700 ARG A C 1
ATOM 5141 O O . ARG A 1 700 ? -21.438 41.643 65.164 1.00 70.34 700 ARG A O 1
ATOM 5149 N N . LEU A 1 701 ? -19.766 41.267 66.633 1.00 63.51 701 LEU A N 1
ATOM 5150 C CA . LEU A 1 701 ? -18.867 42.182 65.934 1.00 62.83 701 LEU A CA 1
ATOM 5151 C C . LEU A 1 701 ? -18.639 41.741 64.496 1.00 64.79 701 LEU A C 1
ATOM 5152 O O . LEU A 1 701 ? -18.537 42.577 63.591 1.00 61.19 701 LEU A O 1
ATOM 5157 N N . ALA A 1 702 ? -18.549 40.431 64.262 1.00 63.57 702 ALA A N 1
ATOM 5158 C CA . ALA A 1 702 ? -18.521 39.938 62.890 1.00 57.27 702 ALA A CA 1
ATOM 5159 C C . ALA A 1 702 ? -19.749 40.415 62.119 1.00 66.33 702 ALA A C 1
ATOM 5160 O O . ALA A 1 702 ? -19.634 41.193 61.166 1.00 68.31 702 ALA A O 1
ATOM 5162 N N . ILE A 1 703 ? -20.940 39.987 62.556 1.00 65.89 703 ILE A N 1
ATOM 5163 C CA . ILE A 1 703 ? -22.185 40.283 61.845 1.00 72.73 703 ILE A CA 1
ATOM 5164 C C . ILE A 1 703 ? -22.295 41.772 61.516 1.00 70.66 703 ILE A C 1
ATOM 5165 O O . ILE A 1 703 ? -22.623 42.156 60.386 1.00 72.93 703 ILE A O 1
ATOM 5170 N N . LEU A 1 704 ? -22.018 42.636 62.498 1.00 63.50 704 LEU A N 1
ATOM 5171 C CA . LEU A 1 704 ? -22.137 44.072 62.252 1.00 66.50 704 LEU A CA 1
ATOM 5172 C C . LEU A 1 704 ? -21.145 44.563 61.210 1.00 63.55 704 LEU A C 1
ATOM 5173 O O . LEU A 1 704 ? -21.458 45.488 60.451 1.00 82.71 704 LEU A O 1
ATOM 5178 N N . ILE A 1 705 ? -19.948 43.984 61.168 1.00 64.16 705 ILE A N 1
ATOM 5179 C CA . ILE A 1 705 ? -18.978 44.368 60.147 1.00 61.56 705 ILE A CA 1
ATOM 5180 C C . ILE A 1 705 ? -19.489 44.007 58.753 1.00 70.05 705 ILE A C 1
ATOM 5181 O O . ILE A 1 705 ? -19.510 44.849 57.846 1.00 77.14 705 ILE A O 1
ATOM 5186 N N . LEU A 1 706 ? -19.918 42.757 58.560 1.00 70.84 706 LEU A N 1
ATOM 5187 C CA . LEU A 1 706 ? -20.391 42.365 57.237 1.00 76.73 706 LEU A CA 1
ATOM 5188 C C . LEU A 1 706 ? -21.722 43.009 56.884 1.00 80.29 706 LEU A C 1
ATOM 5189 O O . LEU A 1 706 ? -22.040 43.118 55.694 1.00 83.25 706 LEU A O 1
ATOM 5194 N N . ARG A 1 707 ? -22.504 43.437 57.881 1.00 84.51 707 ARG A N 1
ATOM 5195 C CA . ARG A 1 707 ? -23.735 44.177 57.615 1.00 81.98 707 ARG A CA 1
ATOM 5196 C C . ARG A 1 707 ? -23.471 45.627 57.231 1.00 80.21 707 ARG A C 1
ATOM 5197 O O . ARG A 1 707 ? -24.371 46.294 56.710 1.00 84.67 707 ARG A O 1
ATOM 5205 N N . GLY A 1 708 ? -22.263 46.126 57.475 1.00 79.15 708 GLY A N 1
ATOM 5206 C CA . GLY A 1 708 ? -21.963 47.522 57.255 1.00 85.04 708 GLY A CA 1
ATOM 5207 C C . GLY A 1 708 ? -22.424 48.452 58.352 1.00 80.53 708 GLY A C 1
ATOM 5208 O O . GLY A 1 708 ? -22.418 49.671 58.151 1.00 85.97 708 GLY A O 1
ATOM 5209 N N . GLN A 1 709 ? -22.835 47.922 59.503 1.00 74.87 709 GLN A N 1
ATOM 5210 C CA . GLN A 1 709 ? -23.222 48.766 60.622 1.00 70.13 709 GLN A CA 1
ATOM 5211 C C . GLN A 1 709 ? -22.029 49.247 61.436 1.00 71.51 709 GLN A C 1
ATOM 5212 O O . GLN A 1 709 ? -22.204 50.108 62.305 1.00 71.59 709 GLN A O 1
ATOM 5218 N N . ILE A 1 710 ? -20.836 48.705 61.187 1.00 70.22 710 ILE A N 1
ATOM 5219 C CA . ILE A 1 710 ? -19.575 49.266 61.672 1.00 73.08 710 ILE A CA 1
ATOM 5220 C C . ILE A 1 710 ? -18.635 49.315 60.475 1.00 77.50 710 ILE A C 1
ATOM 5221 O O . ILE A 1 710 ? -18.132 48.275 60.035 1.00 82.18 710 ILE A O 1
ATOM 5226 N N . ARG A 1 711 ? -18.407 50.511 59.940 1.00 70.77 711 ARG A N 1
ATOM 5227 C CA . ARG A 1 711 ? -17.702 50.675 58.680 1.00 65.07 711 ARG A CA 1
ATOM 5228 C C . ARG A 1 711 ? -16.242 51.036 58.934 1.00 68.55 711 ARG A C 1
ATOM 5229 O O . ARG A 1 711 ? -15.792 51.164 60.076 1.00 71.10 711 ARG A O 1
ATOM 5237 N N . GLU A 1 712 ? -15.498 51.206 57.844 1.00 71.95 712 GLU A N 1
ATOM 5238 C CA . GLU A 1 712 ? -14.075 51.509 57.936 1.00 80.46 712 GLU A CA 1
ATOM 5239 C C . GLU A 1 712 ? -13.833 52.851 58.617 1.00 82.04 712 GLU A C 1
ATOM 5240 O O . GLU A 1 712 ? -14.534 53.837 58.363 1.00 66.75 712 GLU A O 1
ATOM 5246 N N . GLY A 1 713 ? -12.821 52.884 59.483 1.00 75.08 713 GLY A N 1
ATOM 5247 C CA . GLY A 1 713 ? -12.460 54.086 60.196 1.00 65.85 713 GLY A CA 1
ATOM 5248 C C . GLY A 1 713 ? -13.222 54.331 61.479 1.00 70.54 713 GLY A C 1
ATOM 5249 O O . GLY A 1 713 ? -12.834 55.217 62.251 1.00 81.44 713 GLY A O 1
ATOM 5250 N N . GLU A 1 714 ? -14.285 53.575 61.743 1.00 73.89 714 GLU A N 1
ATOM 5251 C CA . GLU A 1 714 ? -15.078 53.798 62.939 1.00 69.91 714 GLU A CA 1
ATOM 5252 C C . GLU A 1 714 ? -14.585 52.930 64.088 1.00 69.04 714 GLU A C 1
ATOM 5253 O O . GLU A 1 714 ? -13.643 52.142 63.964 1.00 80.71 714 GLU A O 1
ATOM 5259 N N . VAL A 1 715 ? -15.247 53.074 65.228 1.00 66.94 715 VAL A N 1
ATOM 5260 C CA . VAL A 1 715 ? -14.928 52.317 66.429 1.00 65.62 715 VAL A CA 1
ATOM 5261 C C . VAL A 1 715 ? -16.047 51.321 66.704 1.00 65.24 715 VAL A C 1
ATOM 5262 O O . VAL A 1 715 ? -17.236 51.658 66.611 1.00 71.17 715 VAL A O 1
ATOM 5266 N N . ALA A 1 716 ? -15.660 50.080 66.980 1.00 64.29 716 ALA A N 1
ATOM 5267 C CA . ALA A 1 716 ? -16.559 49.098 67.567 1.00 60.62 716 ALA A CA 1
ATOM 5268 C C . ALA A 1 716 ? -16.534 49.342 69.072 1.00 59.69 716 ALA A C 1
ATOM 5269 O O . ALA A 1 716 ? -15.564 49.016 69.755 1.00 60.59 716 ALA A O 1
ATOM 5271 N N . CYS A 1 717 ? -17.582 49.967 69.590 1.00 72.42 717 CYS A N 1
ATOM 5272 C CA . CYS A 1 717 ? -17.682 50.213 71.019 1.00 71.22 717 CYS A CA 1
ATOM 5273 C C . CYS A 1 717 ? -18.351 49.012 71.665 1.00 67.83 717 CYS A C 1
ATOM 5274 O O . CYS A 1 717 ? -19.483 48.666 71.312 1.00 73.64 717 CYS A O 1
ATOM 5277 N N . VAL A 1 718 ? -17.655 48.356 72.583 1.00 51.91 718 VAL A N 1
ATOM 5278 C CA . VAL A 1 718 ? -18.250 47.253 73.320 1.00 70.56 718 VAL A CA 1
ATOM 5279 C C . VAL A 1 718 ? -18.635 47.780 74.697 1.00 54.93 718 VAL A C 1
ATOM 5280 O O . VAL A 1 718 ? -17.806 48.339 75.425 1.00 55.64 718 VAL A O 1
ATOM 5284 N N . GLU A 1 719 ? -19.917 47.675 75.015 1.00 61.97 719 GLU A N 1
ATOM 5285 C CA . GLU A 1 719 ? -20.495 48.286 76.199 1.00 57.84 719 GLU A CA 1
ATOM 5286 C C . GLU A 1 719 ? -21.172 47.236 77.060 1.00 70.52 719 GLU A C 1
ATOM 5287 O O . GLU A 1 719 ? -21.313 46.069 76.676 1.00 69.79 719 GLU A O 1
ATOM 5293 N N . LEU A 1 720 ? -21.610 47.687 78.229 1.00 56.90 720 LEU A N 1
ATOM 5294 C CA . LEU A 1 720 ? -22.386 46.878 79.162 1.00 72.62 720 LEU A CA 1
ATOM 5295 C C . LEU A 1 720 ? -23.821 47.403 79.145 1.00 70.50 720 LEU A C 1
ATOM 5296 O O . LEU A 1 720 ? -24.140 48.374 79.838 1.00 72.02 720 LEU A O 1
ATOM 5301 N N . VAL A 1 721 ? -24.689 46.781 78.347 1.00 57.62 721 VAL A N 1
ATOM 5302 C CA . VAL A 1 721 ? -26.077 47.221 78.231 1.00 74.35 721 VAL A CA 1
ATOM 5303 C C . VAL A 1 721 ? -26.976 46.213 78.937 1.00 71.75 721 VAL A C 1
ATOM 5304 O O . VAL A 1 721 ? -26.868 45.000 78.712 1.00 87.24 721 VAL A O 1
ATOM 5308 N N . ASP A 1 722 ? -27.834 46.721 79.824 1.00 77.08 722 ASP A N 1
ATOM 5309 C CA . ASP A 1 722 ? -28.759 45.897 80.605 1.00 79.20 722 ASP A CA 1
ATOM 5310 C C . ASP A 1 722 ? -28.023 44.763 81.320 1.00 74.11 722 ASP A C 1
ATOM 5311 O O . ASP A 1 722 ? -28.513 43.637 81.422 1.00 78.06 722 ASP A O 1
ATOM 5316 N N . GLY A 1 723 ? -26.821 45.066 81.805 1.00 86.42 723 GLY A N 1
ATOM 5317 C CA . GLY A 1 723 ? -26.025 44.116 82.559 1.00 75.53 723 GLY A CA 1
ATOM 5318 C C . GLY A 1 723 ? -25.364 43.014 81.759 1.00 76.01 723 GLY A C 1
ATOM 5319 O O . GLY A 1 723 ? -24.827 42.078 82.362 1.00 78.10 723 GLY A O 1
ATOM 5320 N N . LYS A 1 724 ? -25.375 43.087 80.429 1.00 66.79 724 LYS A N 1
ATOM 5321 C CA . LYS A 1 724 ? -24.749 42.076 79.588 1.00 72.45 724 LYS A CA 1
ATOM 5322 C C . LYS A 1 724 ? -23.872 42.743 78.535 1.00 68.70 724 LYS A C 1
ATOM 5323 O O . LYS A 1 724 ? -24.278 43.723 77.903 1.00 85.73 724 LYS A O 1
ATOM 5329 N N . VAL A 1 725 ? -22.665 42.208 78.351 1.00 76.31 725 VAL A N 1
ATOM 5330 C CA . VAL A 1 725 ? -21.707 42.823 77.441 1.00 75.45 725 VAL A CA 1
ATOM 5331 C C . VAL A 1 725 ? -22.201 42.695 76.008 1.00 65.71 725 VAL A C 1
ATOM 5332 O O . VAL A 1 725 ? -22.554 41.602 75.548 1.00 89.94 725 VAL A O 1
ATOM 5336 N N . GLN A 1 726 ? -22.196 43.820 75.303 1.00 65.80 726 GLN A N 1
ATOM 5337 C CA . GLN A 1 726 ? -22.566 43.833 73.898 1.00 63.88 726 GLN A CA 1
ATOM 5338 C C . GLN A 1 726 ? -21.753 44.885 73.176 1.00 65.83 726 GLN A C 1
ATOM 5339 O O . GLN A 1 726 ? -21.238 45.825 73.785 1.00 61.97 726 GLN A O 1
ATOM 5345 N N . VAL A 1 727 ? -21.661 44.745 71.870 1.00 57.18 727 VAL A N 1
ATOM 5346 C CA . VAL A 1 727 ? -21.047 45.748 71.014 1.00 59.40 727 VAL A CA 1
ATOM 5347 C C . VAL A 1 727 ? -22.141 46.282 70.107 1.00 69.67 727 VAL A C 1
ATOM 5348 O O . VAL A 1 727 ? -22.893 45.503 69.508 1.00 61.56 727 VAL A O 1
ATOM 5352 N N . LEU A 1 728 ? -22.249 47.612 70.039 1.00 76.19 728 LEU A N 1
ATOM 5353 C CA . LEU A 1 728 ? -23.385 48.273 69.430 1.00 67.78 728 LEU A CA 1
ATOM 5354 C C . LEU A 1 728 ? -23.070 48.726 68.012 1.00 67.51 728 LEU A C 1
ATOM 5355 O O . LEU A 1 728 ? -21.914 49.003 67.679 1.00 63.50 728 LEU A O 1
ATOM 5360 N N . PRO A 1 729 ? -24.084 48.792 67.153 1.00 71.17 729 PRO A N 1
ATOM 5361 C CA . PRO A 1 729 ? -23.876 49.325 65.806 1.00 70.99 729 PRO A CA 1
ATOM 5362 C C . PRO A 1 729 ? -23.592 50.817 65.843 1.00 71.94 729 PRO A C 1
ATOM 5363 O O . PRO A 1 729 ? -23.716 51.495 66.867 1.00 66.59 729 PRO A O 1
ATOM 5367 N N . ASN A 1 730 ? -23.178 51.318 64.682 1.00 70.45 730 ASN A N 1
ATOM 5368 C CA . ASN A 1 730 ? -22.952 52.735 64.469 1.00 66.64 730 ASN A CA 1
ATOM 5369 C C . ASN A 1 730 ? -23.887 53.331 63.433 1.00 72.46 730 ASN A C 1
ATOM 5370 O O . ASN A 1 730 ? -23.992 54.557 63.349 1.00 91.81 730 ASN A O 1
ATOM 5375 N N . HIS A 1 731 ? -24.564 52.491 62.655 1.00 73.12 731 HIS A N 1
ATOM 5376 C CA . HIS A 1 731 ? -25.527 52.878 61.654 1.00 77.63 731 HIS A CA 1
ATOM 5377 C C . HIS A 1 731 ? -26.640 51.842 61.658 1.00 96.75 731 HIS A C 1
ATOM 5378 O O . HIS A 1 731 ? -26.361 50.633 61.703 1.00 96.26 731 HIS A O 1
ATOM 5385 N N . PRO A 1 732 ? -27.896 52.275 61.615 1.00 104.41 732 PRO A N 1
ATOM 5386 C CA . PRO A 1 732 ? -28.996 51.316 61.482 1.00 96.66 732 PRO A CA 1
ATOM 5387 C C . PRO A 1 732 ? -28.917 50.572 60.157 1.00 95.36 732 PRO A C 1
ATOM 5388 O O . PRO A 1 732 ? -28.325 51.038 59.181 1.00 98.35 732 PRO A O 1
ATOM 5392 N N . ASP A 1 733 ? -29.525 49.390 60.141 1.00 100.70 733 ASP A N 1
ATOM 5393 C CA . ASP A 1 733 ? -29.547 48.521 58.968 1.00 106.54 733 ASP A CA 1
ATOM 5394 C C . ASP A 1 733 ? -30.052 49.241 57.718 1.00 107.08 733 ASP A C 1
ATOM 5395 O O . ASP A 1 733 ? -29.334 49.361 56.723 1.00 91.58 733 ASP A O 1
#